Protein AF-A0A0M9YM60-F1 (afdb_monomer_lite)

Secondary structure (DSSP, 8-state):
---------PPPPPP----------PPPP--PPPPPPPPPPPP-----------------TT-------S---TTSPPPPPEEEPPHHHHHHHHHS---B-TTS-B--HHHHHHHHHHTSS-SEEEEEE-TTS-HHHHHHHHHHHHHHHS-BTTBPPEEEEEP---SSTTS--GGGS---TTEEEEEE-TTTGGG-SSHHHHHHHHHHHHHHHHHTT-EEEEEEETTTS-GGG-HHHHHTEEE--SPPPHHHHHHHIIIIIS--GGGGGGGPPPBTTBPPPTTTTSS-SS--HHHHHHHHHHHHHS-SSHHHHHHHHHHHHHHHHHHHHHHHHTTT-HHHHHHHHHHHHTTTSBHHHHHHHHHHHTT--S-S-HHHHHSS--HHHHHHHTT-EEETTEEE-TTSTTHHHHHHHHHHHH-TTHHHHHHHHHHHHHT-GGGGGGHHHHHHHHHHHHHHHT-HHHHHHHHHT--TT--HHHHHHHHHHHHHHHT-TTTHHHHHHHHHHHHHHHHT--SS---TTSHHHHHHHHH---

Sequence (534 aa):
MTDGFGAGADWPEPPVEVKNDLDCMPALPDKPLEPPTQAGPPLVEPAGREGGLRQTVTGAVNSRIIVAAGPVTLHEKQPLTVLAISEAELKVVREAWVSQSSDGAQITVARDAADLVLSGDSALAVIAGAPGTGKRTAAIRALRQISLTRPHGGQPLALKEIRPDWEDVATPDIALLPKDPGTAYLLDVASEMSRWTAPGKAAEALLQHAGTLQSLGSCLVVVADEGSWPENASGALNAVVQRVKFRPYAELVACAHLEYVYRKPSLKALFSKARDGEEAGSASHLLTEDTSPADAARLAAGLASSDGTTGGIEDAIAAFQQWSTDVIGVFKNTEQNPEDRALLIAGLFLSGSDALTIQAAARKLLADKAAKSVRDVLTGPDLTTRLEGVHARVTDRTVDFGHKPGYAKAVLLHLWHQRADIHGYLLAWLDLIVADEAHSAQLAGISDLLVELAIAESDFRVVEKIKKWIDDSSDEGHLQLIARVLGRAAVSGSLGPELRSKLLTWALSLFRFDGHLWCGGQAARAVSYSAGLR

Radius of gyration: 29.89 Å; chains: 1; bounding box: 71×107×91 Å

Structure (mmCIF, N/CA/C/O backbone):
data_AF-A0A0M9YM60-F1
#
_entry.id   AF-A0A0M9YM60-F1
#
loop_
_atom_site.group_PDB
_atom_site.id
_atom_site.type_symbol
_atom_site.label_atom_id
_atom_site.label_alt_id
_atom_site.label_comp_id
_atom_site.label_asym_id
_atom_site.label_entity_id
_atom_site.label_seq_id
_atom_site.pdbx_PDB_ins_code
_atom_site.Cartn_x
_atom_site.Cartn_y
_atom_site.Cartn_z
_atom_site.occupancy
_atom_site.B_iso_or_equiv
_atom_site.auth_seq_id
_atom_site.auth_comp_id
_atom_site.auth_asym_id
_atom_site.auth_atom_id
_atom_site.pdbx_PDB_model_num
ATOM 1 N N . MET A 1 1 ? -13.669 66.812 1.332 1.00 39.84 1 MET A N 1
ATOM 2 C CA . MET A 1 1 ? -14.286 66.192 2.520 1.00 39.84 1 MET A CA 1
ATOM 3 C C . MET A 1 1 ? -13.335 65.109 2.968 1.00 39.84 1 MET A C 1
ATOM 5 O O . MET A 1 1 ? -13.236 64.077 2.324 1.00 39.84 1 MET A O 1
ATOM 9 N N . THR A 1 2 ? -12.528 65.460 3.954 1.00 35.12 2 THR A N 1
ATOM 10 C CA . THR A 1 2 ? -11.372 64.733 4.477 1.00 35.12 2 THR A CA 1
ATOM 11 C C . THR A 1 2 ? -11.536 64.776 5.983 1.00 35.12 2 THR A C 1
ATOM 13 O O . THR A 1 2 ? -11.468 65.870 6.522 1.00 35.12 2 THR A O 1
ATOM 16 N N . ASP A 1 3 ? -11.815 63.628 6.590 1.00 35.22 3 ASP A N 1
ATOM 17 C CA . ASP A 1 3 ? -11.831 63.309 8.027 1.00 35.22 3 ASP A CA 1
ATOM 18 C C . ASP A 1 3 ? -12.007 61.777 8.065 1.00 35.22 3 ASP A C 1
ATOM 20 O O . ASP A 1 3 ? -12.771 61.248 7.262 1.00 35.22 3 ASP A O 1
ATOM 24 N N . GLY A 1 4 ? -11.359 60.942 8.869 1.00 32.25 4 GLY A N 1
ATOM 25 C CA . GLY A 1 4 ? -10.480 61.062 10.025 1.00 32.25 4 GLY A CA 1
ATOM 26 C C . GLY A 1 4 ? -10.271 59.631 10.574 1.00 32.25 4 GLY A C 1
ATOM 27 O O . GLY A 1 4 ? -10.752 58.675 9.968 1.00 32.25 4 GLY A O 1
ATOM 28 N N . PHE A 1 5 ? -9.629 59.512 11.742 1.00 36.47 5 PHE A N 1
ATOM 29 C CA . PHE A 1 5 ? -9.268 58.287 12.493 1.00 36.47 5 PHE A CA 1
ATOM 30 C C . PHE A 1 5 ? -8.007 57.560 11.994 1.00 36.47 5 PHE A C 1
ATOM 32 O O . PHE A 1 5 ? -7.916 57.156 10.847 1.00 36.47 5 PHE A O 1
ATOM 39 N N . GLY A 1 6 ? -6.977 57.316 12.801 1.00 31.00 6 GLY A N 1
ATOM 40 C CA . GLY A 1 6 ? -6.793 57.499 14.239 1.00 31.00 6 GLY A CA 1
ATOM 41 C C . GLY A 1 6 ? -5.669 56.555 14.664 1.00 31.00 6 GLY A C 1
ATOM 42 O O . GLY A 1 6 ? -5.855 55.343 14.663 1.00 31.00 6 GLY A O 1
ATOM 43 N N . ALA A 1 7 ? -4.490 57.108 14.942 1.00 36.12 7 ALA A N 1
ATOM 44 C CA . ALA A 1 7 ? -3.324 56.372 15.412 1.00 36.12 7 ALA A CA 1
ATOM 45 C C . ALA A 1 7 ? -3.446 56.111 16.920 1.00 36.12 7 ALA A C 1
ATOM 47 O O . ALA A 1 7 ? -3.675 57.044 17.688 1.00 36.12 7 ALA A O 1
ATOM 48 N N . GLY A 1 8 ? -3.277 54.856 17.333 1.00 33.31 8 GLY A N 1
ATOM 49 C CA . GLY A 1 8 ? -3.216 54.477 18.742 1.00 33.31 8 GLY A CA 1
ATOM 50 C C . GLY A 1 8 ? -3.366 52.974 18.946 1.00 33.31 8 GLY A C 1
ATOM 51 O O . GLY A 1 8 ? -4.482 52.489 19.098 1.00 33.31 8 GLY A O 1
ATOM 52 N N . ALA A 1 9 ? -2.248 52.250 18.963 1.00 34.84 9 ALA A N 1
ATOM 53 C CA . ALA A 1 9 ? -2.134 50.980 19.672 1.00 34.84 9 ALA A CA 1
ATOM 54 C C . ALA A 1 9 ? -0.654 50.709 19.976 1.00 34.84 9 ALA A C 1
ATOM 56 O O . ALA A 1 9 ? 0.157 50.520 19.068 1.00 34.84 9 ALA A O 1
ATOM 57 N N . ASP A 1 10 ? -0.348 50.754 21.271 1.00 32.84 10 ASP A N 1
ATOM 58 C CA . ASP A 1 10 ? 0.902 50.363 21.912 1.00 32.84 10 ASP A CA 1
ATOM 59 C C . ASP A 1 10 ? 1.354 48.964 21.480 1.00 32.84 10 ASP A C 1
ATOM 61 O O . ASP A 1 10 ? 0.608 47.988 21.593 1.00 32.84 10 ASP A O 1
ATOM 65 N N . TRP A 1 11 ? 2.609 48.861 21.051 1.00 36.22 11 TRP A N 1
ATOM 66 C CA . TRP A 1 11 ? 3.320 47.591 20.949 1.00 36.22 11 TRP A CA 1
ATOM 67 C C . TRP A 1 11 ? 4.071 47.350 22.264 1.00 36.22 11 TRP A C 1
ATOM 69 O O . TRP A 1 11 ? 4.866 48.208 22.650 1.00 36.22 11 TRP A O 1
ATOM 79 N N . PRO A 1 12 ? 3.861 46.222 22.966 1.00 39.78 12 PRO A N 1
ATOM 80 C CA . PRO A 1 12 ? 4.655 45.907 24.145 1.00 39.78 12 PRO A CA 1
ATOM 81 C C . PRO A 1 12 ? 6.100 45.575 23.747 1.00 39.78 12 PRO A C 1
ATOM 83 O O . PRO A 1 12 ? 6.347 44.751 22.863 1.00 39.78 12 PRO A O 1
ATOM 86 N N . GLU A 1 13 ? 7.042 46.238 24.419 1.00 38.56 13 GLU A N 1
ATOM 87 C CA . GLU A 1 13 ? 8.482 46.003 24.324 1.00 38.56 13 GLU A CA 1
ATOM 88 C C . GLU A 1 13 ? 8.850 44.537 24.639 1.00 38.56 13 GLU A C 1
ATOM 90 O O . GLU A 1 13 ? 8.218 43.900 25.491 1.00 38.56 13 GLU A O 1
ATOM 95 N N . PRO A 1 14 ? 9.882 43.983 23.979 1.00 39.59 14 PRO A N 1
ATOM 96 C CA . PRO A 1 14 ? 10.348 42.626 24.236 1.00 39.59 14 PRO A CA 1
ATOM 97 C C . PRO A 1 14 ? 11.030 42.522 25.614 1.00 39.59 14 PRO A C 1
ATOM 99 O O . PRO A 1 14 ? 11.796 43.412 25.991 1.00 39.59 14 PRO A O 1
ATOM 102 N N . PRO A 1 15 ? 10.822 41.429 26.371 1.00 40.97 15 PRO A N 1
ATOM 103 C CA . PRO A 1 15 ? 11.501 41.245 27.643 1.00 40.97 15 PRO A CA 1
ATOM 104 C C . PRO A 1 15 ? 12.996 40.954 27.445 1.00 40.97 15 PRO A C 1
ATOM 106 O O . PRO A 1 15 ? 13.387 39.969 26.825 1.00 40.97 15 PRO A O 1
ATOM 109 N N . VAL A 1 16 ? 13.787 41.876 27.995 1.00 38.31 16 VAL A N 1
ATOM 110 C CA . VAL A 1 16 ? 15.103 41.771 28.647 1.00 38.31 16 VAL A CA 1
ATOM 111 C C . VAL A 1 16 ? 15.850 40.433 28.515 1.00 38.31 16 VAL A C 1
ATOM 113 O O . VAL A 1 16 ? 15.398 39.381 28.962 1.00 38.31 16 VAL A O 1
ATOM 116 N N . GLU A 1 17 ? 17.073 40.557 27.994 1.00 32.81 17 GLU A N 1
ATOM 117 C CA . GLU A 1 17 ? 18.170 39.587 27.973 1.00 32.81 17 GLU A CA 1
ATOM 118 C C . GLU A 1 17 ? 18.289 38.756 29.263 1.00 32.81 17 GLU A C 1
ATOM 120 O O . GLU A 1 17 ? 18.600 39.266 30.342 1.00 32.81 17 GLU A O 1
ATOM 125 N N . VAL A 1 18 ? 18.138 37.438 29.129 1.00 35.03 18 VAL A N 1
ATOM 126 C CA . VAL A 1 18 ? 18.575 36.482 30.149 1.00 35.03 18 VAL A CA 1
ATOM 127 C C . VAL A 1 18 ? 20.080 36.284 29.986 1.00 35.03 18 VAL A C 1
ATOM 129 O O . VAL A 1 18 ? 20.548 35.685 29.018 1.00 35.03 18 VAL A O 1
ATOM 132 N N . LYS A 1 19 ? 20.841 36.819 30.944 1.00 32.97 19 LYS A N 1
ATOM 133 C CA . LYS A 1 19 ? 22.261 36.520 31.149 1.00 32.97 19 LYS A CA 1
ATOM 134 C C . LYS A 1 19 ? 22.460 35.011 31.326 1.00 32.97 19 LYS A C 1
ATOM 136 O O . LYS A 1 19 ? 21.786 34.380 32.133 1.00 32.97 19 LYS A O 1
ATOM 141 N N . ASN A 1 20 ? 23.420 34.469 30.583 1.00 33.94 20 ASN A N 1
ATOM 142 C CA . ASN A 1 20 ? 23.951 33.122 30.760 1.00 33.94 20 ASN A CA 1
ATOM 143 C C . ASN A 1 20 ? 24.647 33.001 32.126 1.00 33.94 20 ASN A C 1
ATOM 145 O O . ASN A 1 20 ? 25.788 33.441 32.268 1.00 33.94 20 ASN A O 1
ATOM 149 N N . ASP A 1 21 ? 23.994 32.359 33.093 1.00 29.27 21 ASP A N 1
ATOM 150 C CA . ASP A 1 21 ? 24.639 31.823 34.295 1.00 29.27 21 ASP A CA 1
ATOM 151 C C . ASP A 1 21 ? 25.305 30.482 33.947 1.00 29.27 21 ASP A C 1
ATOM 153 O O . ASP A 1 21 ? 24.774 29.392 34.162 1.00 29.27 21 ASP A O 1
ATOM 157 N N . LEU A 1 22 ? 26.485 30.585 33.339 1.00 35.50 22 LEU A N 1
ATOM 158 C CA . LEU A 1 22 ? 27.435 29.497 33.115 1.00 35.50 22 LEU A CA 1
ATOM 159 C C . LEU A 1 22 ? 28.471 29.531 34.248 1.00 35.50 22 LEU A C 1
ATOM 161 O O . LEU A 1 22 ? 29.623 29.864 34.024 1.00 35.50 22 LEU A O 1
ATOM 165 N N . ASP A 1 23 ? 28.050 29.234 35.478 1.00 33.91 23 ASP A N 1
ATOM 166 C CA . ASP A 1 23 ? 28.966 29.048 36.611 1.00 33.91 23 ASP A CA 1
ATOM 167 C C . ASP A 1 23 ? 28.305 28.179 37.687 1.00 33.91 23 ASP A C 1
ATOM 169 O O . ASP A 1 23 ? 27.706 28.676 38.634 1.00 33.91 23 ASP A O 1
ATOM 173 N N . CYS A 1 24 ? 28.373 26.858 37.502 1.00 30.98 24 CYS A N 1
ATOM 174 C CA . CYS A 1 24 ? 28.282 25.834 38.554 1.00 30.98 24 CYS A CA 1
ATOM 175 C C . CYS A 1 24 ? 28.613 24.458 37.946 1.00 30.98 24 CYS A C 1
ATOM 177 O O . CYS A 1 24 ? 27.758 23.581 37.831 1.00 30.98 24 CYS A O 1
ATOM 179 N N . MET A 1 25 ? 29.869 24.254 37.537 1.00 31.86 25 MET A N 1
ATOM 180 C CA . MET A 1 25 ? 30.410 22.907 37.328 1.00 31.86 25 MET A CA 1
ATOM 181 C C . MET A 1 25 ? 31.375 22.573 38.472 1.00 31.86 25 MET A C 1
ATOM 183 O O . MET A 1 25 ? 32.358 23.293 38.653 1.00 31.86 25 MET A O 1
ATOM 187 N N . PRO A 1 26 ? 31.142 21.507 39.257 1.00 35.91 26 PRO A N 1
ATOM 188 C CA . PRO A 1 26 ? 32.151 21.010 40.179 1.00 35.91 26 PRO A CA 1
ATOM 189 C C . PRO A 1 26 ? 33.282 20.328 39.393 1.00 35.91 26 PRO A C 1
ATOM 191 O O . PRO A 1 26 ? 33.046 19.611 38.421 1.00 35.91 26 PRO A O 1
ATOM 194 N N . ALA A 1 27 ? 34.515 20.588 39.823 1.00 33.56 27 ALA A N 1
ATOM 195 C CA . ALA A 1 27 ? 35.748 20.114 39.209 1.00 33.56 27 ALA A CA 1
ATOM 196 C C . ALA A 1 27 ? 35.800 18.581 39.036 1.00 33.56 27 ALA A C 1
ATOM 198 O O . ALA A 1 27 ? 35.486 17.821 39.955 1.00 33.56 27 ALA A O 1
ATOM 199 N N . LEU A 1 28 ? 36.256 18.149 37.856 1.00 34.09 28 LEU A N 1
ATOM 200 C CA . LEU A 1 28 ? 36.624 16.768 37.536 1.00 34.09 28 LEU A CA 1
ATOM 201 C C . LEU A 1 28 ? 37.811 16.312 38.407 1.00 34.09 28 LEU A C 1
ATOM 203 O O . LEU A 1 28 ? 38.822 17.015 38.450 1.00 34.09 28 LEU A O 1
ATOM 207 N N . PRO A 1 29 ? 37.748 15.142 39.066 1.00 37.41 29 PRO A N 1
ATOM 208 C CA . PRO A 1 29 ? 38.927 14.536 39.666 1.00 37.41 29 PRO A CA 1
ATOM 209 C C . PRO A 1 29 ? 39.762 13.800 38.606 1.00 37.41 29 PRO A C 1
ATOM 211 O O . PRO A 1 29 ? 39.286 12.871 37.954 1.00 37.41 29 PRO A O 1
ATOM 214 N N . ASP A 1 30 ? 41.033 14.186 38.490 1.00 38.38 30 ASP A N 1
ATOM 215 C CA . ASP A 1 30 ? 42.080 13.442 37.786 1.00 38.38 30 ASP A CA 1
ATOM 216 C C . ASP A 1 30 ? 42.277 12.063 38.433 1.00 38.38 30 ASP A C 1
ATOM 218 O O . ASP A 1 30 ? 42.904 11.951 39.490 1.00 38.38 30 ASP A O 1
ATOM 222 N N . LYS A 1 31 ? 41.744 11.001 37.812 1.00 38.78 31 LYS A N 1
ATOM 223 C CA . LYS A 1 31 ? 42.212 9.611 37.974 1.00 38.78 31 LYS A CA 1
ATOM 224 C C . LYS A 1 31 ? 41.636 8.698 36.876 1.00 38.78 31 LYS A C 1
ATOM 226 O O . LYS A 1 31 ? 40.435 8.768 36.618 1.00 38.78 31 LYS A O 1
ATOM 231 N N . PRO A 1 32 ? 42.437 7.814 36.250 1.00 33.53 32 PRO A N 1
ATOM 232 C CA . PRO A 1 32 ? 41.933 6.852 35.270 1.00 33.53 32 PRO A CA 1
ATOM 233 C C . PRO A 1 32 ? 41.065 5.792 35.963 1.00 33.53 32 PRO A C 1
ATOM 235 O O . PRO A 1 32 ? 41.518 5.151 36.911 1.00 33.53 32 PRO A O 1
ATOM 238 N N . LEU A 1 33 ? 39.827 5.607 35.498 1.00 35.41 33 LEU A N 1
ATOM 239 C CA . LEU A 1 33 ? 38.943 4.526 35.936 1.00 35.41 33 LEU A CA 1
ATOM 240 C C . LEU A 1 33 ? 39.239 3.256 35.125 1.00 35.41 33 LEU A C 1
ATOM 242 O O . LEU A 1 33 ? 39.072 3.230 33.906 1.00 35.41 33 LEU A O 1
ATOM 246 N N . GLU A 1 34 ? 39.684 2.214 35.823 1.00 36.06 34 GLU A N 1
ATOM 247 C CA . GLU A 1 34 ? 39.787 0.839 35.327 1.00 36.06 34 GLU A CA 1
ATOM 248 C C . GLU A 1 34 ? 38.394 0.265 34.982 1.00 36.06 34 GLU A C 1
ATOM 250 O O . GLU A 1 34 ? 37.402 0.623 35.626 1.00 36.06 34 GLU A O 1
ATOM 255 N N . PRO A 1 35 ? 38.279 -0.631 33.982 1.00 39.78 35 PRO A N 1
ATOM 256 C CA . PRO A 1 35 ? 37.000 -1.222 33.596 1.00 39.78 35 PRO A CA 1
ATOM 257 C C . PRO A 1 35 ? 36.499 -2.230 34.652 1.00 39.78 35 PRO A C 1
ATOM 259 O O . PRO A 1 35 ? 37.282 -3.061 35.116 1.00 39.78 35 PRO A O 1
ATOM 262 N N . PRO A 1 36 ? 35.201 -2.226 35.018 1.00 34.84 36 PRO A N 1
ATOM 263 C CA . PRO A 1 36 ? 34.675 -3.162 36.001 1.00 34.84 36 PRO A CA 1
ATOM 264 C C . PRO A 1 36 ? 34.516 -4.577 35.428 1.00 34.84 36 PRO A C 1
ATOM 266 O O . PRO A 1 36 ? 33.868 -4.813 34.407 1.00 34.84 36 PRO A O 1
ATOM 269 N N . THR A 1 37 ? 35.099 -5.520 36.161 1.00 32.75 37 THR A N 1
ATOM 270 C CA . THR A 1 37 ? 34.988 -6.975 36.053 1.00 32.75 37 THR A CA 1
ATOM 271 C C . THR A 1 37 ? 33.526 -7.438 36.101 1.00 32.75 37 THR A C 1
ATOM 273 O O . THR A 1 37 ? 32.786 -7.085 37.019 1.00 32.75 37 THR A O 1
ATOM 276 N N . GLN A 1 38 ? 33.107 -8.262 35.135 1.00 34.72 38 GLN A N 1
ATOM 277 C CA . GLN A 1 38 ? 31.788 -8.902 35.128 1.00 34.72 38 GLN A CA 1
ATOM 278 C C . GLN A 1 38 ? 31.633 -9.842 36.335 1.00 34.72 38 GLN A C 1
ATOM 280 O O . GLN A 1 38 ? 32.368 -10.819 36.473 1.00 34.72 38 GLN A O 1
ATOM 285 N N . ALA A 1 39 ? 30.650 -9.563 37.191 1.00 32.59 39 ALA A N 1
ATOM 286 C CA . ALA A 1 39 ? 30.196 -10.485 38.223 1.00 32.59 39 ALA A CA 1
ATOM 287 C C . ALA A 1 39 ? 29.365 -11.606 37.577 1.00 32.59 39 ALA A C 1
ATOM 289 O O . ALA A 1 39 ? 28.323 -11.350 36.974 1.00 32.59 39 ALA A O 1
ATOM 290 N N . GLY A 1 40 ? 29.837 -12.849 37.688 1.00 33.22 40 GLY A N 1
ATOM 291 C CA . GLY A 1 40 ? 29.058 -14.031 37.320 1.00 33.22 40 GLY A CA 1
ATOM 292 C C . GLY A 1 40 ? 27.891 -14.260 38.295 1.00 33.22 40 GLY A C 1
ATOM 293 O O . GLY A 1 40 ? 28.013 -13.928 39.477 1.00 33.22 40 GLY A O 1
ATOM 294 N N . PRO A 1 41 ? 26.759 -14.821 37.837 1.00 34.72 41 PRO A N 1
ATOM 295 C CA . PRO A 1 41 ? 25.651 -15.165 38.721 1.00 34.72 41 PRO A CA 1
ATOM 296 C C . PRO A 1 41 ? 26.023 -16.336 39.657 1.00 34.72 41 PRO A C 1
ATOM 298 O O . PRO A 1 41 ? 26.803 -17.210 39.268 1.00 34.72 41 PRO A O 1
ATOM 301 N N . PRO A 1 42 ? 25.477 -16.373 40.887 1.00 29.81 42 PRO A N 1
ATOM 302 C CA . PRO A 1 42 ? 25.790 -17.402 41.874 1.00 29.81 42 PRO A CA 1
ATOM 303 C C . PRO A 1 42 ? 25.232 -18.772 41.462 1.00 29.81 42 PRO A C 1
ATOM 305 O O . PRO A 1 42 ? 24.111 -18.876 40.963 1.00 29.81 42 PRO A O 1
ATOM 308 N N . LEU A 1 43 ? 26.011 -19.830 41.718 1.00 28.83 43 LEU A N 1
ATOM 309 C CA . LEU A 1 43 ? 25.549 -21.216 41.646 1.00 28.83 43 LEU A CA 1
ATOM 310 C C . LEU A 1 43 ? 24.402 -21.427 42.646 1.00 28.83 43 LEU A C 1
ATOM 312 O O . LEU A 1 43 ? 24.611 -21.360 43.855 1.00 28.83 43 LEU A O 1
ATOM 316 N N . VAL A 1 44 ? 23.215 -21.746 42.134 1.00 31.27 44 VAL A N 1
ATOM 317 C CA . VAL A 1 44 ? 22.152 -22.405 42.898 1.00 31.27 44 VAL A CA 1
ATOM 318 C C . VAL A 1 44 ? 22.107 -23.857 42.427 1.00 31.27 44 VAL A C 1
ATOM 320 O O . VAL A 1 44 ? 21.848 -24.129 41.255 1.00 31.27 44 VAL A O 1
ATOM 323 N N . GLU A 1 45 ? 22.415 -24.789 43.329 1.00 29.73 45 GLU A N 1
ATOM 324 C CA . GLU A 1 45 ? 22.246 -26.226 43.104 1.00 29.73 45 GLU A CA 1
ATOM 325 C C . GLU A 1 45 ? 20.752 -26.574 42.951 1.00 29.73 45 GLU A C 1
ATOM 327 O O . GLU A 1 45 ? 19.945 -26.153 43.785 1.00 29.73 45 GLU A O 1
ATOM 332 N N . PRO A 1 46 ? 20.344 -27.371 41.945 1.00 33.28 46 PRO A N 1
ATOM 333 C CA . PRO A 1 46 ? 18.977 -27.854 41.858 1.00 33.28 46 PRO A CA 1
ATOM 334 C C . PRO A 1 46 ? 18.818 -29.121 42.708 1.00 33.28 46 PRO A C 1
ATOM 336 O O . PRO A 1 46 ? 19.291 -30.204 42.355 1.00 33.28 46 PRO A O 1
ATOM 339 N N . ALA A 1 47 ? 18.101 -28.998 43.822 1.00 29.98 47 ALA A N 1
ATOM 340 C CA . ALA A 1 47 ? 17.488 -30.135 44.491 1.00 29.98 47 ALA A CA 1
ATOM 341 C C . ALA A 1 47 ? 16.168 -30.477 43.781 1.00 29.98 47 ALA A C 1
ATOM 343 O O . ALA A 1 47 ? 15.239 -29.675 43.784 1.00 29.98 47 ALA A O 1
ATOM 344 N N . GLY A 1 48 ? 16.078 -31.670 43.188 1.00 30.94 48 GLY A N 1
ATOM 345 C CA . GLY A 1 48 ? 14.816 -32.211 42.673 1.00 30.94 48 GLY A CA 1
ATOM 346 C C . GLY A 1 48 ? 14.977 -32.991 41.374 1.00 30.94 48 GLY A C 1
ATOM 347 O O . GLY A 1 48 ? 15.094 -32.420 40.298 1.00 30.94 48 GLY A O 1
ATOM 348 N N . ARG A 1 49 ? 14.986 -34.322 41.481 1.00 33.56 49 ARG A N 1
ATOM 349 C CA . ARG A 1 49 ? 14.915 -35.247 40.345 1.00 33.56 49 ARG A CA 1
ATOM 350 C C . ARG A 1 49 ? 13.507 -35.211 39.740 1.00 33.56 49 ARG A C 1
ATOM 352 O O . ARG A 1 49 ? 12.591 -35.731 40.364 1.00 33.56 49 ARG A O 1
ATOM 359 N N . GLU A 1 50 ? 13.373 -34.747 38.503 1.00 35.28 50 GLU A N 1
ATOM 360 C CA . GLU A 1 50 ? 12.326 -35.215 37.588 1.00 35.28 50 GLU A CA 1
ATOM 361 C C . GLU A 1 50 ? 12.983 -35.709 36.295 1.00 35.28 50 GLU A C 1
ATOM 363 O O . GLU A 1 50 ? 13.899 -35.091 35.748 1.00 35.28 50 GLU A O 1
ATOM 368 N N . GLY A 1 51 ? 12.596 -36.914 35.876 1.00 35.97 51 GLY A N 1
ATOM 369 C CA . GLY A 1 51 ? 13.236 -37.665 34.803 1.00 35.97 51 GLY A CA 1
ATOM 370 C C . GLY A 1 51 ? 12.948 -37.080 33.425 1.00 35.97 51 GLY A C 1
ATOM 371 O O . GLY A 1 51 ? 11.979 -37.463 32.782 1.00 35.97 51 GLY A O 1
ATOM 372 N N . GLY A 1 52 ? 13.822 -36.198 32.945 1.00 29.91 52 GLY A N 1
ATOM 373 C CA . GLY A 1 52 ? 13.882 -35.811 31.537 1.00 29.91 52 GLY A CA 1
ATOM 374 C C . GLY A 1 52 ? 14.771 -36.769 30.740 1.00 29.91 52 GLY A C 1
ATOM 375 O O . GLY A 1 52 ? 15.925 -37.002 31.105 1.00 29.91 52 GLY A O 1
ATOM 376 N N . LEU A 1 53 ? 14.246 -37.316 29.640 1.00 33.56 53 LEU A N 1
ATOM 377 C CA . LEU A 1 53 ? 15.006 -38.053 28.626 1.00 33.56 53 LEU A CA 1
ATOM 378 C C . LEU A 1 53 ? 16.226 -37.232 28.169 1.00 33.56 53 LEU A C 1
ATOM 380 O O . LEU A 1 53 ? 16.095 -36.261 27.427 1.00 33.56 53 LEU A O 1
ATOM 384 N N . ARG A 1 54 ? 17.434 -37.637 28.578 1.00 26.55 54 ARG A N 1
ATOM 385 C CA . ARG A 1 54 ? 18.685 -37.131 27.997 1.00 26.55 54 ARG A CA 1
ATOM 386 C C . ARG A 1 54 ? 18.903 -37.797 26.640 1.00 26.55 54 ARG A C 1
ATOM 388 O O . ARG A 1 54 ? 19.485 -38.876 26.571 1.00 26.55 54 ARG A O 1
ATOM 395 N N . GLN A 1 55 ? 18.473 -37.153 25.560 1.00 36.19 55 GLN A N 1
ATOM 396 C CA . GLN A 1 55 ? 19.001 -37.467 24.233 1.00 36.19 55 GLN A CA 1
ATOM 397 C C . GLN A 1 55 ? 20.313 -36.709 24.025 1.00 36.19 55 GLN A C 1
ATOM 399 O O . GLN A 1 55 ? 20.379 -35.493 24.187 1.00 36.19 55 GLN A O 1
ATOM 404 N N . THR A 1 56 ? 21.379 -37.441 23.707 1.00 28.39 56 THR A N 1
ATOM 405 C CA . THR A 1 56 ? 22.673 -36.858 23.336 1.00 28.39 56 THR A CA 1
ATOM 406 C C . THR A 1 56 ? 22.724 -36.794 21.814 1.00 28.39 56 THR A C 1
ATOM 408 O O . THR A 1 56 ? 22.764 -37.833 21.164 1.00 28.39 56 THR A O 1
ATOM 411 N N . VAL A 1 57 ? 22.678 -35.590 21.243 1.00 37.16 57 VAL A N 1
ATOM 412 C CA . VAL A 1 57 ? 22.841 -35.372 19.798 1.00 37.16 57 VAL A CA 1
ATOM 413 C C . VAL A 1 57 ? 24.307 -35.038 19.543 1.00 37.16 57 VAL A C 1
ATOM 415 O O . VAL A 1 57 ? 24.804 -34.020 20.022 1.00 37.16 57 VAL A O 1
ATOM 418 N N . THR A 1 58 ? 25.016 -35.891 18.809 1.00 30.38 58 THR A N 1
ATOM 419 C CA . THR A 1 58 ? 26.386 -35.633 18.350 1.00 30.38 58 THR A CA 1
ATOM 420 C C . THR A 1 58 ? 26.391 -35.388 16.841 1.00 30.38 58 THR A C 1
ATOM 422 O O . THR A 1 58 ? 25.686 -36.062 16.096 1.00 30.38 58 THR A O 1
ATOM 425 N N . GLY A 1 59 ? 27.178 -34.401 16.391 1.00 34.59 59 GLY A N 1
ATOM 426 C CA . GLY A 1 59 ? 27.383 -34.088 14.966 1.00 34.59 59 GLY A CA 1
ATOM 427 C C . GLY A 1 59 ? 26.921 -32.704 14.491 1.00 34.59 59 GLY A C 1
ATOM 428 O O . GLY A 1 59 ? 27.079 -32.390 13.317 1.00 34.59 59 GLY A O 1
ATOM 429 N N . ALA A 1 60 ? 26.388 -31.849 15.365 1.00 36.72 60 ALA A N 1
ATOM 430 C CA . ALA A 1 60 ? 25.850 -30.557 14.951 1.00 36.72 60 ALA A CA 1
ATOM 431 C C . ALA A 1 60 ? 26.868 -29.414 15.120 1.00 36.72 60 ALA A C 1
ATOM 433 O O . ALA A 1 60 ? 26.935 -28.745 16.150 1.00 36.72 60 ALA A O 1
ATOM 434 N N . VAL A 1 61 ? 27.675 -29.179 14.086 1.00 34.06 61 VAL A N 1
ATOM 435 C CA . VAL A 1 61 ? 28.482 -27.957 13.977 1.00 34.06 61 VAL A CA 1
ATOM 436 C C . VAL A 1 61 ? 27.566 -26.879 13.383 1.00 34.06 61 VAL A C 1
ATOM 438 O O . VAL A 1 61 ? 27.188 -26.976 12.221 1.00 34.06 61 VAL A O 1
ATOM 441 N N . ASN A 1 62 ? 27.179 -25.887 14.199 1.00 33.03 62 ASN A N 1
ATOM 442 C CA . ASN A 1 62 ? 26.263 -24.756 13.910 1.00 33.03 62 ASN A CA 1
ATOM 443 C C . ASN A 1 62 ? 24.755 -24.921 14.208 1.00 33.03 62 ASN A C 1
ATOM 445 O O . ASN A 1 62 ? 23.940 -24.191 13.641 1.00 33.03 62 ASN A O 1
ATOM 449 N N . SER A 1 63 ? 24.345 -25.789 15.136 1.00 31.77 63 SER A N 1
ATOM 450 C CA . SER A 1 63 ? 22.959 -25.785 15.643 1.00 31.77 63 SER A CA 1
ATOM 451 C C . SER A 1 63 ? 22.811 -24.946 16.919 1.00 31.77 63 SER A C 1
ATOM 453 O O . SER A 1 63 ? 23.518 -25.177 17.900 1.00 31.77 63 SER A O 1
ATOM 455 N N . ARG A 1 64 ? 21.840 -24.023 16.947 1.00 28.47 64 ARG A N 1
ATOM 456 C CA . ARG A 1 64 ? 21.319 -23.434 18.192 1.00 28.47 64 ARG A CA 1
ATOM 457 C C . ARG A 1 64 ? 20.209 -24.336 18.729 1.00 28.47 64 ARG A C 1
ATOM 459 O O . ARG A 1 64 ? 19.197 -24.512 18.063 1.00 28.47 64 ARG A O 1
ATOM 466 N N . ILE A 1 65 ? 20.387 -24.877 19.932 1.00 34.00 65 ILE A N 1
ATOM 467 C CA . ILE A 1 65 ? 19.304 -25.521 20.683 1.00 34.00 65 ILE A CA 1
ATOM 468 C C . ILE A 1 65 ? 18.481 -24.398 21.319 1.00 34.00 65 ILE A C 1
ATOM 470 O O . ILE A 1 65 ? 18.992 -23.667 22.167 1.00 34.00 65 ILE A O 1
ATOM 474 N N . ILE A 1 66 ? 17.227 -24.232 20.896 1.00 35.50 66 ILE A N 1
ATOM 475 C CA . ILE A 1 66 ? 16.278 -23.346 21.574 1.00 35.50 66 ILE A CA 1
ATOM 476 C C . ILE A 1 66 ? 15.642 -24.164 22.695 1.00 35.50 66 ILE A C 1
ATOM 478 O O . ILE A 1 66 ? 14.832 -25.053 22.449 1.00 35.50 66 ILE A O 1
ATOM 482 N N . VAL A 1 67 ? 16.049 -23.893 23.933 1.00 30.80 67 VAL A N 1
ATOM 483 C CA . VAL A 1 67 ? 15.392 -24.453 25.116 1.00 30.80 67 VAL A CA 1
ATOM 484 C C . VAL A 1 67 ? 14.179 -23.577 25.411 1.00 30.80 67 VAL A C 1
ATOM 486 O O . VAL A 1 67 ? 14.327 -22.459 25.905 1.00 30.80 67 VAL A O 1
ATOM 489 N N . ALA A 1 68 ? 12.981 -24.064 25.088 1.00 33.00 68 ALA A N 1
ATOM 490 C CA . ALA A 1 68 ? 11.749 -23.470 25.589 1.00 33.00 68 ALA A CA 1
ATOM 491 C C . ALA A 1 68 ? 11.701 -23.698 27.108 1.00 33.00 68 ALA A C 1
ATOM 493 O O . ALA A 1 68 ? 11.522 -24.821 27.578 1.00 33.00 68 ALA A O 1
ATOM 494 N N . ALA A 1 69 ? 11.932 -22.645 27.889 1.00 28.91 69 ALA A N 1
ATOM 495 C CA . ALA A 1 69 ? 11.778 -22.692 29.336 1.00 28.91 69 ALA A CA 1
ATOM 496 C C . ALA A 1 69 ? 10.280 -22.619 29.680 1.00 28.91 69 ALA A C 1
ATOM 498 O O . ALA A 1 69 ? 9.747 -21.545 29.939 1.00 28.91 69 ALA A O 1
ATOM 499 N N . GLY A 1 70 ? 9.593 -23.760 29.622 1.00 36.22 70 GLY A N 1
ATOM 500 C CA . GLY A 1 70 ? 8.188 -23.899 30.010 1.00 36.22 70 GLY A CA 1
ATOM 501 C C . GLY A 1 70 ? 7.509 -25.099 29.341 1.00 36.22 70 GLY A C 1
ATOM 502 O O . GLY A 1 70 ? 8.009 -25.590 28.327 1.00 36.22 70 GLY A O 1
ATOM 503 N N . PRO A 1 71 ? 6.390 -25.605 29.892 1.00 31.05 71 PRO A N 1
ATOM 504 C CA . PRO A 1 71 ? 5.614 -26.655 29.243 1.00 31.05 71 PRO A CA 1
ATOM 505 C C . PRO A 1 71 ? 5.087 -26.142 27.897 1.00 31.05 71 PRO A C 1
ATOM 507 O O . PRO A 1 71 ? 4.257 -25.241 27.847 1.00 31.05 71 PRO A O 1
ATOM 510 N N . VAL A 1 72 ? 5.586 -26.711 26.798 1.00 36.00 72 VAL A N 1
ATOM 511 C CA . VAL A 1 72 ? 5.058 -26.471 25.451 1.00 36.00 72 VAL A CA 1
ATOM 512 C C . VAL A 1 72 ? 3.799 -27.319 25.299 1.00 36.00 72 VAL A C 1
ATOM 514 O O . VAL A 1 72 ? 3.862 -28.515 25.012 1.00 36.00 72 VAL A O 1
ATOM 517 N N . THR A 1 73 ? 2.639 -26.717 25.533 1.00 34.22 73 THR A N 1
ATOM 518 C CA . THR A 1 73 ? 1.345 -27.314 25.203 1.00 34.22 73 THR A CA 1
ATOM 519 C C . THR A 1 73 ? 1.124 -27.210 23.693 1.00 34.22 73 THR A C 1
ATOM 521 O O . THR A 1 73 ? 0.693 -26.188 23.177 1.00 34.22 73 THR A O 1
ATOM 524 N N . LEU A 1 74 ? 1.379 -28.305 22.970 1.00 42.62 74 LEU A N 1
ATOM 525 C CA . LEU A 1 74 ? 1.144 -28.478 21.521 1.00 42.62 74 LEU A CA 1
ATOM 526 C C . LEU A 1 74 ? -0.342 -28.366 21.084 1.00 42.62 74 LEU A C 1
ATOM 528 O O . LEU A 1 74 ? -0.688 -28.747 19.968 1.00 42.62 74 LEU A O 1
ATOM 532 N N . HIS A 1 75 ? -1.235 -27.898 21.960 1.00 41.69 75 HIS A N 1
ATOM 533 C CA . HIS A 1 75 ? -2.688 -27.890 21.757 1.00 41.69 75 HIS A CA 1
ATOM 534 C C . HIS A 1 75 ? -3.312 -26.489 21.705 1.00 41.69 75 HIS A C 1
ATOM 536 O O . HIS A 1 75 ? -4.498 -26.383 21.399 1.00 41.69 75 HIS A O 1
ATOM 542 N N . GLU A 1 76 ? -2.553 -25.424 21.966 1.00 57.53 76 GLU A N 1
ATOM 543 C CA . GLU A 1 76 ? -3.052 -24.051 21.848 1.00 57.53 76 GLU A CA 1
ATOM 544 C C . GLU A 1 76 ? -2.575 -23.447 20.527 1.00 57.53 76 GLU A C 1
ATOM 546 O O . GLU A 1 76 ? -1.376 -23.320 20.279 1.00 57.53 76 GLU A O 1
ATOM 551 N N . LYS A 1 77 ? -3.526 -23.113 19.647 1.00 68.44 77 LYS A N 1
ATOM 552 C CA . LYS A 1 77 ? -3.232 -22.376 18.416 1.00 68.44 77 LYS A CA 1
ATOM 553 C C . LYS A 1 77 ? -2.582 -21.035 18.769 1.00 68.44 77 LYS A C 1
ATOM 555 O O . LYS A 1 77 ? -3.044 -20.344 19.678 1.00 68.44 77 LYS A O 1
ATOM 560 N N . GLN A 1 78 ? -1.527 -20.669 18.046 1.00 73.75 78 GLN A N 1
ATOM 561 C CA . GLN A 1 78 ? -0.809 -19.418 18.281 1.00 73.75 78 GLN A CA 1
ATOM 562 C C . GLN A 1 78 ? -1.719 -18.208 17.982 1.00 73.75 78 GLN A C 1
ATOM 564 O O . GLN A 1 78 ? -2.399 -18.210 16.952 1.00 73.75 78 GLN A O 1
ATOM 569 N N . PRO A 1 79 ? -1.748 -17.175 18.847 1.00 82.75 79 PRO A N 1
ATOM 570 C CA . PRO A 1 79 ? -2.416 -15.915 18.534 1.00 82.75 79 PRO A CA 1
ATOM 571 C C . PRO A 1 79 ? -1.826 -15.267 17.276 1.00 82.75 79 PRO A C 1
ATOM 573 O O . PRO A 1 79 ? -0.643 -15.452 16.986 1.00 82.75 79 PRO A O 1
ATOM 576 N N . LEU A 1 80 ? -2.630 -14.470 16.568 1.00 87.06 80 LEU A N 1
ATOM 577 C CA . LEU A 1 80 ? -2.169 -13.753 15.374 1.00 87.06 80 LEU A CA 1
ATOM 578 C C . LEU A 1 80 ? -1.019 -12.796 15.693 1.00 87.06 80 LEU A C 1
ATOM 580 O O . LEU A 1 80 ? -0.910 -12.268 16.805 1.00 87.06 80 LEU A O 1
ATOM 584 N N . THR A 1 81 ? -0.190 -12.515 14.687 1.00 86.50 81 THR A N 1
ATOM 585 C CA . THR A 1 81 ? 0.970 -11.639 14.863 1.00 86.50 81 THR A CA 1
ATOM 586 C C . THR A 1 81 ? 0.532 -10.211 15.183 1.00 86.50 81 THR A C 1
ATOM 588 O O . THR A 1 81 ? -0.254 -9.596 14.459 1.00 86.50 81 THR A O 1
ATOM 591 N N . VAL A 1 82 ? 1.106 -9.640 16.244 1.00 89.56 82 VAL A N 1
ATOM 592 C CA . VAL A 1 82 ? 0.828 -8.270 16.683 1.00 89.56 82 VAL A CA 1
ATOM 593 C C . VAL A 1 82 ? 2.098 -7.432 16.619 1.00 89.56 82 VAL A C 1
ATOM 595 O O . VAL A 1 82 ? 3.120 -7.789 17.201 1.00 89.56 82 VAL A O 1
ATOM 598 N N . LEU A 1 83 ? 2.025 -6.287 15.947 1.00 91.50 83 LEU A N 1
ATOM 599 C CA . LEU A 1 83 ? 3.127 -5.342 15.786 1.00 91.50 83 LEU A CA 1
ATOM 600 C C . LEU A 1 83 ? 2.767 -3.996 16.414 1.00 91.50 83 LEU A C 1
ATOM 602 O O . LEU A 1 83 ? 1.604 -3.607 16.447 1.00 91.50 83 LEU A O 1
ATOM 606 N N . ALA A 1 84 ? 3.760 -3.252 16.896 1.00 92.31 84 ALA A N 1
ATOM 607 C CA . ALA A 1 84 ? 3.543 -1.846 17.225 1.00 92.31 84 ALA A CA 1
ATOM 608 C C . ALA A 1 84 ? 3.315 -1.047 15.932 1.00 92.31 84 ALA A C 1
ATOM 610 O O . ALA A 1 84 ? 4.006 -1.275 14.936 1.00 92.31 84 ALA A O 1
ATOM 611 N N . ILE A 1 85 ? 2.371 -0.104 15.951 1.00 92.00 85 ILE A N 1
ATOM 612 C CA . ILE A 1 85 ? 2.209 0.841 14.837 1.00 92.00 85 ILE A CA 1
ATOM 613 C C . ILE A 1 85 ? 3.460 1.719 14.776 1.00 92.00 85 ILE A C 1
ATOM 615 O O . ILE A 1 85 ? 3.934 2.200 15.806 1.00 92.00 85 ILE A O 1
ATOM 619 N N . SER A 1 86 ? 4.016 1.910 13.579 1.00 89.69 86 SER A N 1
ATOM 620 C CA . SER A 1 86 ? 5.299 2.597 13.430 1.00 89.69 86 SER A CA 1
ATOM 621 C C . SER A 1 86 ? 5.226 4.063 13.876 1.00 89.69 86 SER A C 1
ATOM 623 O O . SER A 1 86 ? 4.258 4.773 13.599 1.00 89.69 86 SER A O 1
ATOM 625 N N . GLU A 1 87 ? 6.296 4.560 14.504 1.00 88.00 87 GLU A N 1
ATOM 626 C CA . GLU A 1 87 ? 6.402 5.978 14.887 1.00 88.00 87 GLU A CA 1
ATOM 627 C C . GLU A 1 87 ? 6.275 6.920 13.681 1.00 88.00 87 GLU A C 1
ATOM 629 O O . GLU A 1 87 ? 5.743 8.023 13.799 1.00 88.00 87 GLU A O 1
ATOM 634 N N . ALA A 1 88 ? 6.711 6.478 12.497 1.00 86.31 88 ALA A N 1
ATOM 635 C CA . ALA A 1 88 ? 6.552 7.235 11.261 1.00 86.31 88 ALA A CA 1
ATOM 636 C C . ALA A 1 88 ? 5.068 7.430 10.896 1.00 86.31 88 ALA A C 1
ATOM 638 O O . ALA A 1 88 ? 4.651 8.557 10.625 1.00 86.31 88 ALA A O 1
ATOM 639 N N . GLU A 1 89 ? 4.252 6.371 10.946 1.00 89.44 89 GLU A N 1
ATOM 640 C CA . GLU A 1 89 ? 2.805 6.463 10.703 1.00 89.44 89 GLU A CA 1
ATOM 641 C C . GLU A 1 89 ? 2.104 7.299 11.781 1.00 89.44 89 GLU A C 1
ATOM 643 O O . GLU A 1 89 ? 1.276 8.158 11.463 1.00 89.44 89 GLU A O 1
ATOM 648 N N . LEU A 1 90 ? 2.472 7.112 13.054 1.00 92.25 90 LEU A N 1
ATOM 649 C CA . LEU A 1 90 ? 1.926 7.902 14.160 1.00 92.25 90 LEU A CA 1
ATOM 650 C C . LEU A 1 90 ? 2.260 9.391 14.018 1.00 92.25 90 LEU A C 1
ATOM 652 O O . LEU A 1 90 ? 1.400 10.238 14.277 1.00 92.25 90 LEU A O 1
ATOM 656 N N . LYS A 1 91 ? 3.474 9.726 13.565 1.00 90.31 91 LYS A N 1
ATOM 657 C CA . LYS A 1 91 ? 3.882 11.103 13.266 1.00 90.31 91 LYS A CA 1
ATOM 658 C C . LYS A 1 91 ? 3.035 11.699 12.143 1.00 90.31 91 LYS A C 1
ATOM 660 O O . LYS A 1 91 ? 2.530 12.806 12.311 1.00 90.31 91 LYS A O 1
ATOM 665 N N . VAL A 1 92 ? 2.833 10.977 11.038 1.00 91.19 92 VAL A N 1
ATOM 666 C CA . VAL A 1 92 ? 1.994 11.440 9.914 1.00 91.19 92 VAL A CA 1
ATOM 667 C C . VAL A 1 92 ? 0.568 11.723 10.386 1.00 91.19 92 VAL A C 1
ATOM 669 O O . VAL A 1 92 ? 0.041 12.804 10.149 1.00 91.19 92 VAL A O 1
ATOM 672 N N . VAL A 1 93 ? -0.039 10.798 11.127 1.00 93.12 93 VAL A N 1
ATOM 673 C CA . VAL A 1 93 ? -1.406 10.948 11.651 1.00 93.12 93 VAL A CA 1
ATOM 674 C C . VAL A 1 93 ? -1.536 12.104 12.647 1.00 93.12 93 VAL A C 1
ATOM 676 O O . VAL A 1 93 ? -2.590 12.745 12.726 1.00 93.12 93 VAL A O 1
ATOM 679 N N . ARG A 1 94 ? -0.486 12.361 13.432 1.00 91.19 94 ARG A N 1
ATOM 680 C CA . ARG A 1 94 ? -0.447 13.443 14.419 1.00 91.19 94 ARG A CA 1
ATOM 681 C C . ARG A 1 94 ? -0.271 14.806 13.763 1.00 91.19 94 ARG A C 1
ATOM 683 O O . ARG A 1 94 ? -0.945 15.746 14.170 1.00 91.19 94 ARG A O 1
ATOM 690 N N . GLU A 1 95 ? 0.644 14.909 12.808 1.00 91.06 95 GLU A N 1
ATOM 691 C CA . GLU A 1 95 ? 1.160 16.199 12.351 1.00 91.06 95 GLU A CA 1
ATOM 692 C C . GLU A 1 95 ? 0.692 16.571 10.940 1.00 91.06 95 GLU A C 1
ATOM 694 O O . GLU A 1 95 ? 0.521 17.749 10.666 1.00 91.06 95 GLU A O 1
ATOM 699 N N . ALA A 1 96 ? 0.432 15.600 10.063 1.00 92.56 96 ALA A N 1
ATOM 700 C CA . ALA A 1 96 ? 0.084 15.825 8.657 1.00 92.56 96 ALA A CA 1
ATOM 701 C C . ALA A 1 96 ? -1.296 15.265 8.270 1.00 92.56 96 ALA A C 1
ATOM 703 O O . ALA A 1 96 ? -1.534 14.882 7.125 1.00 92.56 96 ALA A O 1
ATOM 704 N N . TRP A 1 97 ? -2.225 15.209 9.227 1.00 93.94 97 TRP A N 1
ATOM 705 C CA . TRP A 1 97 ? -3.605 14.825 8.945 1.00 93.94 97 TRP A CA 1
ATOM 706 C C . TRP A 1 97 ? -4.350 15.916 8.177 1.00 93.94 97 TRP A C 1
ATOM 708 O O . TRP A 1 97 ? -4.376 17.074 8.593 1.00 93.94 97 TRP A O 1
ATOM 718 N N . VAL A 1 98 ? -5.049 15.511 7.120 1.00 93.69 98 VAL A N 1
ATOM 719 C CA . VAL A 1 98 ? -5.911 16.383 6.320 1.00 93.69 98 VAL A CA 1
ATOM 720 C C . VAL A 1 98 ? -7.364 16.007 6.562 1.00 93.69 98 VAL A C 1
ATOM 722 O O . VAL A 1 98 ? -7.775 14.879 6.301 1.00 93.69 98 VAL A O 1
ATOM 725 N N . SER A 1 99 ? -8.148 16.962 7.061 1.00 92.38 99 SER A N 1
ATOM 726 C CA . SER A 1 99 ? -9.567 16.772 7.383 1.00 92.38 99 SER A CA 1
ATOM 727 C C . SER A 1 99 ? -10.520 17.282 6.303 1.00 92.38 99 SER A C 1
ATOM 729 O O . SER A 1 99 ? -11.710 17.395 6.571 1.00 92.38 99 SER A O 1
ATOM 731 N N . GLN A 1 100 ? -10.026 17.634 5.118 1.00 93.25 100 GLN A N 1
ATOM 732 C CA . GLN A 1 100 ? -10.824 18.246 4.054 1.00 93.25 100 GLN A CA 1
ATOM 733 C C . GLN A 1 100 ? -10.663 17.484 2.741 1.00 93.25 100 GLN A C 1
ATOM 735 O O . GLN A 1 100 ? -9.561 17.034 2.414 1.00 93.25 100 GLN A O 1
ATOM 740 N N . SER A 1 101 ? -11.753 17.359 1.991 1.00 90.12 101 SER A N 1
ATOM 741 C CA . SER A 1 101 ? -11.765 16.896 0.601 1.00 90.12 101 SER A CA 1
ATOM 742 C C . SER A 1 101 ? -11.643 18.049 -0.394 1.00 90.12 101 SER A C 1
ATOM 744 O O . SER A 1 101 ? -11.596 19.217 -0.006 1.00 90.12 101 SER A O 1
ATOM 746 N N . SER A 1 102 ? -11.533 17.722 -1.685 1.00 84.31 102 SER A N 1
ATOM 747 C CA . SER A 1 102 ? -11.333 18.701 -2.766 1.00 84.31 102 SER A CA 1
ATOM 748 C C . SER A 1 102 ? -12.480 19.710 -2.897 1.00 84.31 102 SER A C 1
ATOM 750 O O . SER A 1 102 ? -12.243 20.860 -3.248 1.00 84.31 102 SER A O 1
ATOM 752 N N . ASP A 1 103 ? -13.704 19.307 -2.555 1.00 85.56 103 ASP A N 1
ATOM 753 C CA . ASP A 1 103 ? -14.913 20.141 -2.518 1.00 85.56 103 ASP A CA 1
ATOM 754 C C . ASP A 1 103 ? -15.086 20.922 -1.197 1.00 85.56 103 ASP A C 1
ATOM 756 O O . ASP A 1 103 ? -16.085 21.614 -1.000 1.00 85.56 103 ASP A O 1
ATOM 760 N N . GLY A 1 104 ? -14.123 20.818 -0.274 1.00 86.50 104 GLY A N 1
ATOM 761 C CA . GLY A 1 104 ? -14.169 21.458 1.040 1.00 86.50 104 GLY A CA 1
ATOM 762 C C . GLY A 1 104 ? -15.031 20.729 2.075 1.00 86.50 104 GLY A C 1
ATOM 763 O O . GLY A 1 104 ? -15.157 21.218 3.204 1.00 86.50 104 GLY A O 1
ATOM 764 N N . ALA A 1 105 ? -15.603 19.563 1.744 1.00 90.88 105 ALA A N 1
ATOM 765 C CA . ALA A 1 105 ? -16.320 18.761 2.726 1.00 90.88 105 ALA A CA 1
ATOM 766 C C . ALA A 1 105 ? -15.368 18.259 3.828 1.00 90.88 105 ALA A C 1
ATOM 768 O O . ALA A 1 105 ? -14.183 17.986 3.614 1.00 90.88 105 ALA A O 1
ATOM 769 N N . GLN A 1 106 ? -15.885 18.172 5.054 1.00 93.25 106 GLN A N 1
ATOM 770 C CA . GLN A 1 106 ? -15.104 17.705 6.197 1.00 93.25 106 GLN A CA 1
ATOM 771 C C . GLN A 1 106 ? -15.057 16.177 6.234 1.00 93.25 106 GLN A C 1
ATOM 773 O O . GLN A 1 106 ? -16.076 15.495 6.128 1.00 93.25 106 GLN A O 1
ATOM 778 N N . ILE A 1 107 ? -13.863 15.641 6.463 1.00 92.75 107 ILE A N 1
ATOM 779 C CA . ILE A 1 107 ? -13.598 14.216 6.639 1.00 92.75 107 ILE A CA 1
ATOM 780 C C . ILE A 1 107 ? -13.677 13.900 8.128 1.00 92.75 107 ILE A C 1
ATOM 782 O O . ILE A 1 107 ? -12.735 14.135 8.889 1.00 92.75 107 ILE A O 1
ATOM 786 N N . THR A 1 108 ? -14.816 13.352 8.541 1.00 94.62 108 THR A N 1
ATOM 787 C CA . THR A 1 108 ? -15.121 13.056 9.948 1.00 94.62 108 THR A CA 1
ATOM 788 C C . THR A 1 108 ? -14.901 11.595 10.326 1.00 94.62 108 THR A C 1
ATOM 790 O O . THR A 1 108 ? -14.819 11.295 11.509 1.00 94.62 108 THR A O 1
ATOM 793 N N . VAL A 1 109 ? -14.693 10.697 9.357 1.00 95.50 109 VAL A N 1
ATOM 794 C CA . VAL A 1 109 ? -14.714 9.235 9.563 1.00 95.50 109 VAL A CA 1
ATOM 795 C C . VAL A 1 109 ? -13.817 8.726 10.702 1.00 95.50 109 VAL A C 1
ATOM 797 O O . VAL A 1 109 ? -14.216 7.838 11.445 1.00 95.50 109 VAL A O 1
ATOM 800 N N . ALA A 1 110 ? -12.624 9.303 10.885 1.00 95.75 110 ALA A N 1
ATOM 801 C CA . ALA A 1 110 ? -11.730 8.930 11.984 1.00 95.75 110 ALA A CA 1
ATOM 802 C C . ALA A 1 110 ? -12.299 9.322 13.357 1.00 95.75 110 ALA A C 1
ATOM 804 O O . ALA A 1 110 ? -12.190 8.563 14.317 1.00 95.75 110 ALA A O 1
ATOM 805 N N . ARG A 1 111 ? -12.904 10.512 13.440 1.00 95.69 111 ARG A N 1
ATOM 806 C CA . ARG A 1 111 ? -13.568 10.995 14.649 1.00 95.69 111 ARG A CA 1
ATOM 807 C C . ARG A 1 111 ? -14.829 10.183 14.911 1.00 95.69 111 ARG A C 1
ATOM 809 O O . ARG A 1 111 ? -14.994 9.712 16.023 1.00 95.69 111 ARG A O 1
ATOM 816 N N . ASP A 1 112 ? -15.664 9.977 13.898 1.00 96.06 112 ASP A N 1
ATOM 817 C CA . ASP A 1 112 ? -16.925 9.245 14.036 1.00 96.06 112 ASP A CA 1
ATOM 818 C C . ASP A 1 112 ? -16.667 7.800 14.497 1.00 96.06 112 ASP A C 1
ATOM 820 O O . ASP A 1 112 ? -17.343 7.297 15.391 1.00 96.06 112 ASP A O 1
ATOM 824 N N . ALA A 1 113 ? -15.624 7.150 13.966 1.00 96.62 113 ALA A N 1
ATOM 825 C CA . ALA A 1 113 ? -15.191 5.828 14.418 1.00 96.62 113 ALA A CA 1
ATOM 826 C C . ALA A 1 113 ? -14.671 5.831 15.870 1.00 96.62 113 ALA A C 1
ATOM 828 O O . ALA A 1 113 ? -14.935 4.892 16.619 1.00 96.62 113 ALA A O 1
ATOM 829 N N . ALA A 1 114 ? -13.948 6.874 16.290 1.00 96.81 114 ALA A N 1
ATOM 830 C CA . ALA A 1 114 ? -13.519 7.016 17.680 1.00 96.81 114 ALA A CA 1
ATOM 831 C C . ALA A 1 114 ? -14.706 7.262 18.622 1.00 96.81 114 ALA A C 1
ATOM 833 O O . ALA A 1 114 ? -14.784 6.635 19.675 1.00 96.81 114 ALA A O 1
ATOM 834 N N . ASP A 1 115 ? -15.637 8.129 18.229 1.00 96.00 115 ASP A N 1
ATOM 835 C CA . ASP A 1 115 ? -16.827 8.484 19.001 1.00 96.00 115 ASP A CA 1
ATOM 836 C C . ASP A 1 115 ? -17.731 7.250 19.203 1.00 96.00 115 ASP A C 1
ATOM 838 O O . ASP A 1 115 ? -18.243 7.052 20.305 1.00 96.00 115 ASP A O 1
ATOM 842 N N . LEU A 1 116 ? -17.832 6.351 18.209 1.00 95.12 116 LEU A N 1
ATOM 843 C CA . LEU A 1 116 ? -18.498 5.049 18.367 1.00 95.12 116 LEU A CA 1
ATOM 844 C C . LEU A 1 116 ? -17.901 4.222 19.512 1.00 95.12 116 LEU A C 1
ATOM 846 O O . LEU A 1 116 ? -18.640 3.741 20.368 1.00 95.12 116 LEU A O 1
ATOM 850 N N . VAL A 1 117 ? -16.573 4.084 19.565 1.00 95.44 117 VAL A N 1
ATOM 851 C CA . VAL A 1 117 ? -15.899 3.313 20.625 1.00 95.44 117 VAL A CA 1
ATOM 852 C C . VAL A 1 117 ? -15.987 4.015 21.984 1.00 95.44 117 VAL A C 1
ATOM 854 O O . VAL A 1 117 ? -16.111 3.370 23.027 1.00 95.44 117 VAL A O 1
ATOM 857 N N . LEU A 1 118 ? -15.912 5.346 21.987 1.00 94.06 118 LEU A N 1
ATOM 858 C CA . LEU A 1 118 ? -15.934 6.165 23.198 1.00 94.06 118 LEU A CA 1
ATOM 859 C C . LEU A 1 118 ? -17.332 6.296 23.816 1.00 94.06 118 LEU A C 1
ATOM 861 O O . LEU A 1 118 ? -17.419 6.508 25.024 1.00 94.06 118 LEU A O 1
ATOM 865 N N . SER A 1 119 ? -18.402 6.125 23.032 1.00 90.56 119 SER A N 1
ATOM 866 C CA . SER A 1 119 ? -19.788 6.099 23.530 1.00 90.56 119 SER A CA 1
ATOM 867 C C . SER A 1 119 ? -20.022 5.007 24.581 1.00 90.56 119 SER A C 1
ATOM 869 O O . SER A 1 119 ? -20.853 5.170 25.472 1.00 90.56 119 SER A O 1
ATOM 871 N N . GLY A 1 120 ? -19.251 3.915 24.509 1.00 82.75 120 GLY A N 1
ATOM 872 C CA . GLY A 1 120 ? -19.378 2.758 25.389 1.00 82.75 120 GLY A CA 1
ATOM 873 C C . GLY A 1 120 ? -20.354 1.689 24.891 1.00 82.75 120 GLY A C 1
ATOM 874 O O . GLY A 1 120 ? -20.431 0.635 25.519 1.00 82.75 120 GLY A O 1
ATOM 875 N N . ASP A 1 121 ? -21.033 1.896 23.762 1.00 83.75 121 ASP A N 1
ATOM 876 C CA . ASP A 1 121 ? -21.975 0.911 23.207 1.00 83.75 121 ASP A CA 1
ATOM 877 C C . ASP A 1 121 ? -21.263 -0.298 22.579 1.00 83.75 121 ASP A C 1
ATOM 879 O O . ASP A 1 121 ? -21.793 -1.408 22.546 1.00 83.75 121 ASP A O 1
ATOM 883 N N . SER A 1 122 ? -20.035 -0.102 22.095 1.00 89.75 122 SER A N 1
ATOM 884 C CA . SER A 1 122 ? -19.183 -1.150 21.536 1.00 89.75 122 SER A CA 1
ATOM 885 C C . SER A 1 122 ? -17.712 -0.765 21.678 1.00 89.75 122 SER A C 1
ATOM 887 O O . SER A 1 122 ? -17.367 0.410 21.615 1.00 89.75 122 SER A O 1
ATOM 889 N N . ALA A 1 123 ? -16.817 -1.745 21.827 1.00 94.88 123 ALA A N 1
ATOM 890 C CA . ALA A 1 123 ? -15.373 -1.519 21.689 1.00 94.88 123 ALA A CA 1
ATOM 891 C C . ALA A 1 123 ? -14.855 -1.817 20.269 1.00 94.88 123 ALA A C 1
ATOM 893 O O . ALA A 1 123 ? -13.651 -2.002 20.083 1.00 94.88 123 ALA A O 1
ATOM 894 N N . LEU A 1 124 ? -15.764 -1.884 19.288 1.00 97.44 124 LEU A N 1
ATOM 895 C CA . LEU A 1 124 ? -15.486 -2.075 17.867 1.00 97.44 124 LEU A CA 1
ATOM 896 C C . LEU A 1 124 ? -15.920 -0.849 17.065 1.00 97.44 124 LEU A C 1
ATOM 898 O O . LEU A 1 124 ? -17.060 -0.406 17.193 1.00 97.44 124 LEU A O 1
ATOM 902 N N . ALA A 1 125 ? -15.057 -0.398 16.161 1.00 97.81 125 ALA A N 1
ATOM 903 C CA . ALA A 1 125 ? -15.453 0.436 15.032 1.00 97.81 125 ALA A CA 1
ATOM 904 C C . ALA A 1 125 ? -14.897 -0.135 13.726 1.00 97.81 125 ALA A C 1
ATOM 906 O O . ALA A 1 125 ? -13.814 -0.718 13.702 1.00 97.81 125 ALA A O 1
ATOM 907 N N . VAL A 1 126 ? -15.627 0.050 12.633 1.00 97.75 126 VAL A N 1
ATOM 908 C CA . VAL A 1 126 ? -15.246 -0.406 11.294 1.00 97.75 126 VAL A CA 1
ATOM 909 C C . VAL A 1 126 ? -15.191 0.794 10.366 1.00 97.75 126 VAL A C 1
ATOM 911 O O . VAL A 1 126 ? -16.152 1.548 10.278 1.00 97.75 126 VAL A O 1
ATOM 914 N N . ILE A 1 127 ? -14.085 0.970 9.651 1.00 97.50 127 ILE A N 1
ATOM 915 C CA . ILE A 1 127 ? -13.929 1.999 8.624 1.00 97.50 127 ILE A CA 1
ATOM 916 C C . ILE A 1 127 ? -13.930 1.317 7.257 1.00 97.50 127 ILE A C 1
ATOM 918 O O . ILE A 1 127 ? -12.984 0.608 6.910 1.00 97.50 127 ILE A O 1
ATOM 922 N N . ALA A 1 128 ? -14.985 1.551 6.476 1.00 95.25 128 ALA A N 1
ATOM 923 C CA . ALA A 1 128 ? -15.186 0.957 5.154 1.00 95.25 128 ALA A CA 1
ATOM 924 C C . ALA A 1 128 ? -15.138 2.017 4.043 1.00 95.25 128 ALA A C 1
ATOM 926 O O . ALA A 1 128 ? -15.601 3.138 4.230 1.00 95.25 128 ALA A O 1
ATOM 927 N N . GLY A 1 129 ? -14.595 1.686 2.872 1.00 89.50 129 GLY A N 1
ATOM 928 C CA . GLY A 1 129 ? -14.566 2.596 1.716 1.00 89.50 129 GLY A CA 1
ATOM 929 C C . GLY A 1 129 ? -13.690 2.081 0.576 1.00 89.50 129 GLY A C 1
ATOM 930 O O . GLY A 1 129 ? -13.015 1.066 0.741 1.00 89.50 129 GLY A O 1
ATOM 931 N N . ALA A 1 130 ? -13.665 2.779 -0.559 1.00 81.94 130 ALA A N 1
ATOM 932 C CA . ALA A 1 130 ? -12.881 2.379 -1.729 1.00 81.94 130 ALA A CA 1
ATOM 933 C C . ALA A 1 130 ? -11.356 2.333 -1.465 1.00 81.94 130 ALA A C 1
ATOM 935 O O . ALA A 1 130 ? -10.852 2.951 -0.506 1.00 81.94 130 ALA A O 1
ATOM 936 N N . PRO A 1 131 ? -10.574 1.623 -2.300 1.00 76.69 131 PRO A N 1
ATOM 937 C CA . PRO A 1 131 ? -9.117 1.742 -2.336 1.00 76.69 131 PRO A CA 1
ATOM 938 C C . PRO A 1 131 ? -8.657 3.200 -2.506 1.00 76.69 131 PRO A C 1
ATOM 940 O O . PRO A 1 131 ? -9.325 4.014 -3.134 1.00 76.69 131 PRO A O 1
ATOM 943 N N . GLY A 1 132 ? -7.519 3.558 -1.905 1.00 71.81 132 GLY A N 1
ATOM 944 C CA . GLY A 1 132 ? -6.944 4.904 -2.043 1.00 71.81 132 GLY A CA 1
ATOM 945 C C . GLY A 1 132 ? -7.627 6.021 -1.237 1.00 71.81 132 GLY A C 1
ATOM 946 O O . GLY A 1 132 ? -7.190 7.161 -1.302 1.00 71.81 132 GLY A O 1
ATOM 947 N N . THR A 1 133 ? -8.642 5.736 -0.419 1.00 83.12 133 THR A N 1
ATOM 948 C CA . THR A 1 133 ? -9.358 6.764 0.374 1.00 83.12 133 THR A CA 1
ATOM 949 C C . THR A 1 133 ? -8.684 7.143 1.703 1.00 83.12 133 THR A C 1
ATOM 951 O O . THR A 1 133 ? -9.170 8.009 2.423 1.00 83.12 133 THR A O 1
ATOM 954 N N . GLY A 1 134 ? -7.556 6.512 2.056 1.00 86.00 134 GLY A N 1
ATOM 955 C CA . GLY A 1 134 ? -6.833 6.793 3.306 1.00 86.00 134 GLY A CA 1
ATOM 956 C C . GLY A 1 134 ? -7.411 6.116 4.559 1.00 86.00 134 GLY A C 1
ATOM 957 O O . GLY A 1 134 ? -7.090 6.527 5.674 1.00 86.00 134 GLY A O 1
ATOM 958 N N . LYS A 1 135 ? -8.232 5.065 4.400 1.00 91.56 135 LYS A N 1
ATOM 959 C CA . LYS A 1 135 ? -8.902 4.334 5.500 1.00 91.56 135 LYS A CA 1
ATOM 960 C C . LYS A 1 135 ? -7.964 3.918 6.631 1.00 91.56 135 LYS A C 1
ATOM 962 O O . LYS A 1 135 ? -8.282 4.126 7.796 1.00 91.56 135 LYS A O 1
ATOM 967 N N . ARG A 1 136 ? -6.789 3.375 6.291 1.00 92.50 136 ARG A N 1
ATOM 968 C CA . ARG A 1 136 ? -5.776 2.966 7.273 1.00 92.50 136 ARG A CA 1
ATOM 969 C C . ARG A 1 136 ? -5.324 4.146 8.132 1.00 92.50 136 ARG A C 1
ATOM 971 O O . ARG A 1 136 ? -5.359 4.067 9.355 1.00 92.50 136 ARG A O 1
ATOM 978 N N . THR A 1 137 ? -4.965 5.266 7.507 1.00 93.62 137 THR A N 1
ATOM 979 C CA . THR A 1 137 ? -4.574 6.496 8.212 1.00 93.62 137 THR A CA 1
ATOM 980 C C . THR A 1 137 ? -5.706 7.004 9.109 1.00 93.62 137 THR A C 1
ATOM 982 O O . THR A 1 137 ? -5.456 7.420 10.241 1.00 93.62 137 THR A O 1
ATOM 985 N N . ALA A 1 138 ? -6.957 6.922 8.642 1.00 95.31 138 ALA A N 1
ATOM 986 C CA . ALA A 1 138 ? -8.130 7.268 9.442 1.00 95.31 138 ALA A CA 1
ATOM 987 C C . ALA A 1 138 ? -8.309 6.343 10.658 1.00 95.31 138 ALA A C 1
ATOM 989 O O . ALA A 1 138 ? -8.595 6.825 11.752 1.00 95.31 138 ALA A O 1
ATOM 990 N N . ALA A 1 139 ? -8.076 5.040 10.500 1.00 96.94 139 ALA A N 1
ATOM 991 C CA . ALA A 1 139 ? -8.164 4.064 11.582 1.00 96.94 139 ALA A CA 1
ATOM 992 C C . ALA A 1 139 ? -7.083 4.281 12.650 1.00 96.94 139 ALA A C 1
ATOM 994 O O . ALA A 1 139 ? -7.391 4.322 13.839 1.00 96.94 139 ALA A O 1
ATOM 995 N N . ILE A 1 140 ? -5.833 4.522 12.241 1.00 97.25 140 ILE A N 1
ATOM 996 C CA . ILE A 1 140 ? -4.741 4.867 13.168 1.00 97.25 140 ILE A CA 1
ATOM 997 C C . ILE A 1 140 ? -5.074 6.161 13.926 1.00 97.25 140 ILE A C 1
ATOM 999 O O . ILE A 1 140 ? -4.829 6.267 15.130 1.00 97.25 140 ILE A O 1
ATOM 1003 N N . ARG A 1 141 ? -5.681 7.144 13.247 1.00 96.38 141 ARG A N 1
ATOM 1004 C CA . ARG A 1 141 ? -6.136 8.383 13.888 1.00 96.38 141 ARG A CA 1
ATOM 1005 C C . ARG A 1 141 ? -7.234 8.142 14.916 1.00 96.38 141 ARG A C 1
ATOM 1007 O O . ARG A 1 141 ? -7.137 8.693 16.013 1.00 96.38 141 ARG A O 1
ATOM 1014 N N . ALA A 1 142 ? -8.227 7.321 14.582 1.00 97.12 142 ALA A N 1
ATOM 1015 C CA . ALA A 1 142 ? -9.292 6.936 15.499 1.00 97.12 142 ALA A CA 1
ATOM 1016 C C . ALA A 1 142 ? -8.714 6.255 16.750 1.00 97.12 142 ALA A C 1
ATOM 1018 O O . ALA A 1 142 ? -8.989 6.681 17.870 1.00 97.12 142 ALA A O 1
ATOM 1019 N N . LEU A 1 143 ? -7.820 5.276 16.567 1.00 97.00 143 LEU A N 1
ATOM 1020 C CA . LEU A 1 143 ? -7.140 4.577 17.663 1.00 97.00 143 LEU A CA 1
ATOM 1021 C C . LEU A 1 143 ? -6.355 5.527 18.567 1.00 97.00 143 LEU A C 1
ATOM 1023 O O . LEU A 1 143 ? -6.426 5.419 19.789 1.00 97.00 143 LEU A O 1
ATOM 1027 N N . ARG A 1 144 ? -5.639 6.493 17.984 1.00 95.25 144 ARG A N 1
ATOM 1028 C CA . ARG A 1 144 ? -4.918 7.507 18.758 1.00 95.25 144 ARG A CA 1
ATOM 1029 C C . ARG A 1 144 ? -5.867 8.388 19.573 1.00 95.25 144 ARG A C 1
ATOM 1031 O O . ARG A 1 144 ? -5.558 8.686 20.722 1.00 95.25 144 ARG A O 1
ATOM 1038 N N . GLN A 1 145 ? -6.997 8.805 19.002 1.00 95.62 145 GLN A N 1
ATOM 1039 C CA . GLN A 1 145 ? -8.011 9.571 19.732 1.00 95.62 145 GLN A CA 1
ATOM 1040 C C . GLN A 1 145 ? -8.563 8.755 20.909 1.00 95.62 145 GLN A C 1
ATOM 1042 O O . GLN A 1 145 ? -8.552 9.239 22.037 1.00 95.62 145 GLN A O 1
ATOM 1047 N N . ILE A 1 146 ? -8.941 7.494 20.672 1.00 96.00 146 ILE A N 1
ATOM 1048 C CA . ILE A 1 146 ? -9.430 6.587 21.719 1.00 96.00 146 ILE A CA 1
ATOM 1049 C C . ILE A 1 146 ? -8.381 6.411 22.828 1.00 96.00 146 ILE A C 1
ATOM 1051 O O . ILE A 1 146 ? -8.702 6.562 24.004 1.00 96.00 146 ILE A O 1
ATOM 1055 N N . SER A 1 147 ? -7.123 6.151 22.457 1.00 95.12 147 SER A N 1
ATOM 1056 C CA . SER A 1 147 ? -6.004 5.932 23.386 1.00 95.12 147 SER A CA 1
ATOM 1057 C C . SER A 1 147 ? -5.766 7.109 24.334 1.00 95.12 147 SER A C 1
ATOM 1059 O O . SER A 1 147 ? -5.498 6.901 25.517 1.00 95.12 147 SER A O 1
ATOM 1061 N N . LEU A 1 148 ? -5.903 8.342 23.838 1.00 92.44 148 LEU A N 1
ATOM 1062 C CA . LEU A 1 148 ? -5.714 9.552 24.639 1.00 92.44 148 LEU A CA 1
ATOM 1063 C C . LEU A 1 148 ? -6.928 9.878 25.518 1.00 92.44 148 LEU A C 1
ATOM 1065 O O . LEU A 1 148 ? -6.757 10.399 26.618 1.00 92.44 148 LEU A O 1
ATOM 1069 N N . THR A 1 149 ? -8.144 9.596 25.048 1.00 92.50 149 THR A N 1
ATOM 1070 C CA . THR A 1 149 ? -9.381 9.922 25.775 1.00 92.50 149 THR A CA 1
ATOM 1071 C C . THR A 1 149 ? -9.750 8.867 26.818 1.00 92.50 149 THR A C 1
ATOM 1073 O O . THR A 1 149 ? -10.330 9.205 27.848 1.00 92.50 149 THR A O 1
ATOM 1076 N N . ARG A 1 150 ? -9.397 7.597 26.586 1.00 88.25 150 ARG A N 1
ATOM 1077 C CA . ARG A 1 150 ? -9.686 6.469 27.481 1.00 88.25 150 ARG A CA 1
ATOM 1078 C C . ARG A 1 150 ? -8.385 5.796 27.949 1.00 88.25 150 ARG A C 1
ATOM 1080 O O . ARG A 1 150 ? -8.098 4.676 27.527 1.00 88.25 150 ARG A O 1
ATOM 1087 N N . PRO A 1 151 ? -7.587 6.456 28.810 1.00 82.75 151 PRO A N 1
ATOM 1088 C CA . PRO A 1 151 ? -6.363 5.865 29.332 1.00 82.75 151 PRO A CA 1
ATOM 1089 C C . PRO A 1 151 ? -6.667 4.654 30.224 1.00 82.75 151 PRO A C 1
ATOM 1091 O O . PRO A 1 151 ? -7.660 4.627 30.955 1.00 82.75 151 PRO A O 1
ATOM 1094 N N . HIS A 1 152 ? -5.779 3.664 30.207 1.00 85.31 152 HIS A N 1
ATOM 1095 C CA . HIS A 1 152 ? -5.842 2.489 31.070 1.00 85.31 152 HIS A CA 1
ATOM 1096 C C . HIS A 1 152 ? -4.741 2.583 32.127 1.00 85.31 152 HIS A C 1
ATOM 1098 O O . HIS A 1 152 ? -3.572 2.778 31.802 1.00 85.31 152 HIS A O 1
ATOM 1104 N N . GLY A 1 153 ? -5.105 2.518 33.411 1.00 84.06 153 GLY A N 1
ATOM 1105 C CA . GLY A 1 153 ? -4.134 2.685 34.503 1.00 84.06 153 GLY A CA 1
ATOM 1106 C C . GLY A 1 153 ? -3.417 4.046 34.501 1.00 84.06 153 GLY A C 1
ATOM 1107 O O . GLY A 1 153 ? -2.276 4.137 34.940 1.00 84.06 153 GLY A O 1
ATOM 1108 N N . GLY A 1 154 ? -4.057 5.096 33.970 1.00 84.62 154 GLY A N 1
ATOM 1109 C CA . GLY A 1 154 ? -3.473 6.439 33.854 1.00 84.62 154 GLY A CA 1
ATOM 1110 C C . GLY A 1 154 ? -2.491 6.624 32.691 1.00 84.62 154 GLY A C 1
ATOM 1111 O O . GLY A 1 154 ? -1.922 7.704 32.560 1.00 84.62 154 GLY A O 1
ATOM 1112 N N . GLN A 1 155 ? -2.303 5.609 31.841 1.00 88.50 155 GLN A N 1
ATOM 1113 C CA . GLN A 1 155 ? -1.454 5.668 30.650 1.00 88.50 155 GLN A CA 1
ATOM 1114 C C . GLN A 1 155 ? -2.293 5.579 29.365 1.00 88.50 155 GLN A C 1
ATOM 1116 O O . GLN A 1 155 ? -3.345 4.930 29.373 1.00 88.50 155 GLN A O 1
ATOM 1121 N N . PRO A 1 156 ? -1.857 6.202 28.254 1.00 92.31 156 PRO A N 1
ATOM 1122 C CA . PRO A 1 156 ? -2.483 5.995 26.952 1.00 92.31 156 PRO A CA 1
ATOM 1123 C C . PRO A 1 156 ? -2.478 4.513 26.559 1.00 92.31 156 PRO A C 1
ATOM 1125 O O . PRO A 1 156 ? -1.530 3.789 26.868 1.00 92.31 156 PRO A O 1
ATOM 1128 N N . LEU A 1 157 ? -3.516 4.066 25.849 1.00 94.62 157 LEU A N 1
ATOM 1129 C CA . LEU A 1 157 ? -3.572 2.696 25.331 1.00 94.62 157 LEU A CA 1
ATOM 1130 C C . LEU A 1 157 ? -2.413 2.432 24.365 1.00 94.62 157 LEU A C 1
ATOM 1132 O O . LEU A 1 157 ? -2.118 3.269 23.502 1.00 94.62 157 LEU A O 1
ATOM 1136 N N . ALA A 1 158 ? -1.816 1.244 24.453 1.00 94.75 158 ALA A N 1
ATOM 1137 C CA . ALA A 1 158 ? -0.815 0.803 23.490 1.00 94.75 158 ALA A CA 1
ATOM 1138 C C . ALA A 1 158 ? -1.456 0.649 22.104 1.00 94.75 158 ALA A C 1
ATOM 1140 O O . ALA A 1 158 ? -2.481 -0.015 21.965 1.00 94.75 158 ALA A O 1
ATOM 1141 N N . LEU A 1 159 ? -0.858 1.251 21.076 1.00 97.25 159 LEU A N 1
ATOM 1142 C CA . LEU A 1 159 ? -1.363 1.177 19.705 1.00 97.25 159 LEU A CA 1
ATOM 1143 C C . LEU A 1 159 ? -0.675 0.031 18.965 1.00 97.25 159 LEU A C 1
ATOM 1145 O O . LEU A 1 159 ? 0.539 0.070 18.743 1.00 97.25 159 LEU A O 1
ATOM 1149 N N . LYS A 1 160 ? -1.443 -0.989 18.584 1.00 96.56 160 LYS A N 1
ATOM 1150 C CA . LYS A 1 160 ? -0.908 -2.183 17.924 1.00 96.56 160 LYS A CA 1
ATOM 1151 C C . LYS A 1 160 ? -1.677 -2.515 16.649 1.00 96.56 160 LYS A C 1
ATOM 1153 O O . LYS A 1 160 ? -2.884 -2.327 16.580 1.00 96.56 160 LYS A O 1
ATOM 1158 N N . GLU A 1 161 ? -0.982 -3.034 15.650 1.00 95.56 161 GLU A N 1
ATOM 1159 C CA . GLU A 1 161 ? -1.555 -3.608 14.437 1.00 95.56 161 GLU A CA 1
ATOM 1160 C C . GLU A 1 161 ? -1.556 -5.131 14.541 1.00 95.56 161 GLU A C 1
ATOM 1162 O O . GLU A 1 161 ? -0.533 -5.746 14.842 1.00 95.56 161 GLU A O 1
ATOM 1167 N N . ILE A 1 162 ? -2.706 -5.730 14.263 1.00 94.06 162 ILE A N 1
ATOM 1168 C CA . ILE A 1 162 ? -2.870 -7.166 14.110 1.00 94.06 162 ILE A CA 1
ATOM 1169 C C . ILE A 1 162 ? -2.673 -7.484 12.636 1.00 94.06 162 ILE A C 1
ATOM 1171 O O . ILE A 1 162 ? -3.362 -6.945 11.767 1.00 94.06 162 ILE A O 1
ATOM 1175 N N . ARG A 1 163 ? -1.729 -8.373 12.352 1.00 88.00 163 ARG A N 1
ATOM 1176 C CA . ARG A 1 163 ? -1.560 -8.926 11.019 1.00 88.00 163 ARG A CA 1
ATOM 1177 C C . ARG A 1 163 ? -2.627 -10.010 10.822 1.00 88.00 163 ARG A C 1
ATOM 1179 O O . ARG A 1 163 ? -2.708 -10.922 11.629 1.00 88.00 163 ARG A O 1
ATOM 1186 N N . PRO A 1 164 ? -3.439 -9.951 9.760 1.00 82.44 164 PRO A N 1
ATOM 1187 C CA . PRO A 1 164 ? -4.451 -10.970 9.462 1.00 82.44 164 PRO A CA 1
ATOM 1188 C C . PRO A 1 164 ? -3.796 -12.206 8.812 1.00 82.44 164 PRO A C 1
ATOM 1190 O O . PRO A 1 164 ? -3.964 -12.462 7.625 1.00 82.44 164 PRO A O 1
ATOM 1193 N N . ASP A 1 165 ? -2.912 -12.905 9.534 1.00 78.81 165 ASP A N 1
ATOM 1194 C CA . ASP A 1 165 ? -2.260 -14.169 9.122 1.00 78.81 165 ASP A CA 1
ATOM 1195 C C . ASP A 1 165 ? -3.112 -15.383 9.499 1.00 78.81 165 ASP A C 1
ATOM 1197 O O . ASP A 1 165 ? -2.664 -16.309 10.169 1.00 78.81 165 ASP A O 1
ATOM 1201 N N . TRP A 1 166 ? -4.366 -15.386 9.056 1.00 82.88 166 TRP A N 1
ATOM 1202 C CA . TRP A 1 166 ? -5.259 -16.516 9.285 1.00 82.88 166 TRP A CA 1
ATOM 1203 C C . TRP A 1 166 ? -4.691 -17.799 8.668 1.00 82.88 166 TRP A C 1
ATOM 1205 O O . TRP A 1 166 ? -4.228 -17.784 7.523 1.00 82.88 166 TRP A O 1
ATOM 1215 N N . GLU A 1 167 ? -4.790 -18.918 9.396 1.00 78.12 167 GLU A N 1
ATOM 1216 C CA . GLU A 1 167 ? -4.441 -20.239 8.854 1.00 78.12 167 GLU A CA 1
ATOM 1217 C C . GLU A 1 167 ? -5.251 -20.543 7.585 1.00 78.12 167 GLU A C 1
ATOM 1219 O O . GLU A 1 167 ? -4.704 -20.988 6.575 1.00 78.12 167 GLU A O 1
ATOM 1224 N N . ASP A 1 168 ? -6.549 -20.229 7.631 1.00 81.88 168 ASP A N 1
ATOM 1225 C CA . ASP A 1 168 ? -7.467 -20.259 6.499 1.00 81.88 168 ASP A CA 1
ATOM 1226 C C . ASP A 1 168 ? -8.122 -18.879 6.330 1.00 81.88 168 ASP A C 1
ATOM 1228 O O . ASP A 1 168 ? -8.912 -18.435 7.166 1.00 81.88 168 ASP A O 1
ATOM 1232 N N . VAL A 1 169 ? -7.803 -18.193 5.228 1.00 81.19 169 VAL A N 1
ATOM 1233 C CA . VAL A 1 169 ? -8.358 -16.865 4.910 1.00 81.19 169 VAL A CA 1
ATOM 1234 C C . VAL A 1 169 ? -9.861 -16.941 4.653 1.00 81.19 169 VAL A C 1
ATOM 1236 O O . VAL A 1 169 ? -10.568 -15.978 4.929 1.00 81.19 169 VAL A O 1
ATOM 1239 N N . ALA A 1 170 ? -10.372 -18.063 4.139 1.00 83.00 170 ALA A N 1
ATOM 1240 C CA . ALA A 1 170 ? -11.787 -18.230 3.828 1.00 83.00 170 ALA A CA 1
ATOM 1241 C C . ALA A 1 170 ? -12.650 -18.405 5.091 1.00 83.00 170 ALA A C 1
ATOM 1243 O O . ALA A 1 170 ? -13.858 -18.128 5.062 1.00 83.00 170 ALA A O 1
ATOM 1244 N N . THR A 1 171 ? -12.040 -18.846 6.195 1.00 86.88 171 THR A N 1
ATOM 1245 C CA . THR A 1 171 ? -12.673 -19.035 7.507 1.00 86.88 171 THR A CA 1
ATOM 1246 C C . THR A 1 171 ? -11.771 -18.486 8.623 1.00 86.88 171 THR A C 1
ATOM 1248 O O . THR A 1 171 ? -11.116 -19.267 9.319 1.00 86.88 171 THR A O 1
ATOM 1251 N N . PRO A 1 172 ? -11.720 -17.155 8.814 1.00 89.62 172 PRO A N 1
ATOM 1252 C CA . PRO A 1 172 ? -10.853 -16.542 9.818 1.00 89.62 172 PRO A CA 1
ATOM 1253 C C . PRO A 1 172 ? -11.237 -16.984 11.238 1.00 89.62 172 PRO A C 1
ATOM 1255 O O . PRO A 1 172 ? -12.395 -16.877 11.653 1.00 89.62 172 PRO A O 1
ATOM 1258 N N . ASP A 1 173 ? -10.252 -17.459 12.000 1.00 89.31 173 ASP A N 1
ATOM 1259 C CA . ASP A 1 173 ? -10.432 -17.927 13.376 1.00 89.31 173 ASP A CA 1
ATOM 1260 C C . ASP A 1 173 ? -10.283 -16.766 14.373 1.00 89.31 173 ASP A C 1
ATOM 1262 O O . ASP A 1 173 ? -9.218 -16.526 14.941 1.00 89.31 173 ASP A O 1
ATOM 1266 N N . ILE A 1 174 ? -11.371 -16.020 14.585 1.00 93.44 174 ILE A N 1
ATOM 1267 C CA . ILE A 1 174 ? -11.411 -14.817 15.439 1.00 93.44 174 ILE A CA 1
ATOM 1268 C C . ILE A 1 174 ? -10.976 -15.096 16.893 1.00 93.44 174 ILE A C 1
ATOM 1270 O O . ILE A 1 174 ? -10.578 -14.177 17.613 1.00 93.44 174 ILE A O 1
ATOM 1274 N N . ALA A 1 175 ? -10.995 -16.357 17.338 1.00 89.19 175 ALA A N 1
ATOM 1275 C CA . ALA A 1 175 ? -10.499 -16.731 18.659 1.00 89.19 175 ALA A CA 1
ATOM 1276 C C . ALA A 1 175 ? -8.987 -16.478 18.830 1.00 89.19 175 ALA A C 1
ATOM 1278 O O . ALA A 1 175 ? -8.546 -16.300 19.966 1.00 89.19 175 ALA A O 1
ATOM 1279 N N . LEU A 1 176 ? -8.228 -16.406 17.727 1.00 90.50 176 LEU A N 1
ATOM 1280 C CA . LEU A 1 176 ? -6.783 -16.138 17.704 1.00 90.50 176 LEU A CA 1
ATOM 1281 C C . LEU A 1 176 ? -6.425 -14.654 17.846 1.00 90.50 176 LEU A C 1
ATOM 1283 O O . LEU A 1 176 ? -5.244 -14.313 17.927 1.00 90.50 176 LEU A O 1
ATOM 1287 N N . LEU A 1 177 ? -7.414 -13.756 17.867 1.00 94.06 177 LEU A N 1
ATOM 1288 C CA . LEU A 1 177 ? -7.152 -12.338 18.087 1.00 94.06 177 LEU A CA 1
ATOM 1289 C C . LEU A 1 177 ? -6.635 -12.080 19.517 1.00 94.06 177 LEU A C 1
ATOM 1291 O O . LEU A 1 177 ? -7.132 -12.683 20.477 1.00 94.06 177 LEU A O 1
ATOM 1295 N N . PRO A 1 178 ? -5.662 -11.164 19.677 1.00 93.62 178 PRO A N 1
ATOM 1296 C CA . PRO A 1 178 ? -5.053 -10.848 20.964 1.00 93.62 178 PRO A CA 1
ATOM 1297 C C . PRO A 1 178 ? -6.040 -10.162 21.917 1.00 93.62 178 PRO A C 1
ATOM 1299 O O . PRO A 1 178 ? -7.000 -9.521 21.497 1.00 93.62 178 PRO A O 1
ATOM 1302 N N . LYS A 1 179 ? -5.789 -10.289 23.223 1.00 94.62 179 LYS A N 1
ATOM 1303 C CA . LYS A 1 179 ? -6.654 -9.760 24.292 1.00 94.62 179 LYS A CA 1
ATOM 1304 C C . LYS A 1 179 ? -5.841 -9.050 25.377 1.00 94.62 179 LYS A C 1
ATOM 1306 O O . LYS A 1 179 ? -6.176 -9.143 26.554 1.00 94.62 179 LYS A O 1
ATOM 1311 N N . ASP A 1 180 ? -4.749 -8.380 25.008 1.00 93.88 180 ASP A N 1
ATOM 1312 C CA . ASP A 1 180 ? -3.947 -7.656 25.996 1.00 93.88 180 ASP A CA 1
ATOM 1313 C C . ASP A 1 180 ? -4.787 -6.503 26.572 1.00 93.88 180 ASP A C 1
ATOM 1315 O O . ASP A 1 180 ? -5.435 -5.776 25.806 1.00 93.88 180 ASP A O 1
ATOM 1319 N N . PRO A 1 181 ? -4.793 -6.300 27.900 1.00 93.75 181 PRO A N 1
ATOM 1320 C CA . PRO A 1 181 ? -5.466 -5.162 28.513 1.00 93.75 181 PRO A CA 1
ATOM 1321 C C . PRO A 1 181 ? -4.797 -3.841 28.112 1.00 93.75 181 PRO A C 1
ATOM 1323 O O . PRO A 1 181 ? -3.612 -3.799 27.773 1.00 93.75 181 PRO A O 1
ATOM 1326 N N . GLY A 1 182 ? -5.564 -2.749 28.143 1.00 94.50 182 GLY A N 1
ATOM 1327 C CA . GLY A 1 182 ? -5.056 -1.408 27.842 1.00 94.50 182 GLY A CA 1
ATOM 1328 C C . GLY A 1 182 ? -4.475 -1.237 26.430 1.00 94.50 182 GLY A C 1
ATOM 1329 O O . GLY A 1 182 ? -3.537 -0.461 26.243 1.00 94.50 182 GLY A O 1
ATOM 1330 N N . THR A 1 183 ? -4.993 -1.968 25.440 1.00 96.44 183 THR A N 1
ATOM 1331 C CA . THR A 1 183 ? -4.461 -1.980 24.069 1.00 96.44 183 THR A CA 1
ATOM 1332 C C . THR A 1 183 ? -5.539 -1.616 23.047 1.00 96.44 183 THR A C 1
ATOM 1334 O O . THR A 1 183 ? -6.670 -2.094 23.102 1.00 96.44 183 THR A O 1
ATOM 1337 N N . ALA A 1 184 ? -5.188 -0.753 22.098 1.00 97.12 184 ALA A N 1
ATOM 1338 C CA . ALA A 1 184 ? -6.036 -0.361 20.983 1.00 97.12 184 ALA A CA 1
ATOM 1339 C C . ALA A 1 184 ? -5.493 -1.009 19.702 1.00 97.12 184 ALA A C 1
ATOM 1341 O O . ALA A 1 184 ? -4.394 -0.683 19.240 1.00 97.12 184 ALA A O 1
ATOM 1342 N N . TYR A 1 185 ? -6.256 -1.951 19.154 1.00 98.12 185 TYR A N 1
ATOM 1343 C CA . TYR A 1 185 ? -5.846 -2.770 18.023 1.00 98.12 185 TYR A CA 1
ATOM 1344 C C . TYR A 1 185 ? -6.374 -2.231 16.691 1.00 98.12 185 TYR A C 1
ATOM 1346 O O . TYR A 1 185 ? -7.547 -1.880 16.575 1.00 98.12 185 TYR A O 1
ATOM 1354 N N . LEU A 1 186 ? -5.519 -2.229 15.672 1.00 97.88 186 LEU A N 1
ATOM 1355 C CA . LEU A 1 186 ? -5.876 -2.069 14.266 1.00 97.88 186 LEU A CA 1
ATOM 1356 C C . LEU A 1 186 ? -5.922 -3.443 13.601 1.00 97.88 186 LEU A C 1
ATOM 1358 O O . LEU A 1 186 ? -4.938 -4.173 13.672 1.00 97.88 186 LEU A O 1
ATOM 1362 N N . LEU A 1 187 ? -7.006 -3.763 12.904 1.00 96.94 187 LEU A N 1
ATOM 1363 C CA . LEU A 1 187 ? -7.097 -4.943 12.048 1.00 96.94 187 LEU A CA 1
ATOM 1364 C C . LEU A 1 187 ? -7.518 -4.511 10.642 1.00 96.94 187 LEU A C 1
ATOM 1366 O O . LEU A 1 187 ? -8.653 -4.099 10.430 1.00 96.94 187 LEU A O 1
ATOM 1370 N N . ASP A 1 188 ? -6.607 -4.583 9.679 1.00 93.06 188 ASP A N 1
ATOM 1371 C CA . ASP A 1 188 ? -6.924 -4.298 8.277 1.00 93.06 188 ASP A CA 1
ATOM 1372 C C . ASP A 1 188 ? -7.307 -5.600 7.578 1.00 93.06 188 ASP A C 1
ATOM 1374 O O . ASP A 1 188 ? -6.478 -6.494 7.502 1.00 93.06 188 ASP A O 1
ATOM 1378 N N . VAL A 1 189 ? -8.562 -5.730 7.142 1.00 92.50 189 VAL A N 1
ATOM 1379 C CA . VAL A 1 189 ? -9.090 -6.912 6.429 1.00 92.50 189 VAL A CA 1
ATOM 1380 C C . VAL A 1 189 ? -9.696 -6.534 5.077 1.00 92.50 189 VAL A C 1
ATOM 1382 O O . VAL A 1 189 ? -10.508 -7.277 4.514 1.00 92.50 189 VAL A O 1
ATOM 1385 N N . ALA A 1 190 ? -9.353 -5.349 4.558 1.00 87.00 190 ALA A N 1
ATOM 1386 C CA . ALA A 1 190 ? -9.927 -4.836 3.320 1.00 87.00 190 ALA A CA 1
ATOM 1387 C C . ALA A 1 190 ? -9.647 -5.745 2.110 1.00 87.00 190 ALA A C 1
ATOM 1389 O O . ALA A 1 190 ? -10.453 -5.782 1.183 1.00 87.00 190 ALA A O 1
ATOM 1390 N N . SER A 1 191 ? -8.552 -6.507 2.131 1.00 78.12 191 SER A N 1
ATOM 1391 C CA . SER A 1 191 ? -8.137 -7.389 1.031 1.00 78.12 191 SER A CA 1
ATOM 1392 C C . SER A 1 191 ? -8.653 -8.830 1.191 1.00 78.12 191 SER A C 1
ATOM 1394 O O . SER A 1 191 ? -8.652 -9.609 0.239 1.00 78.12 191 SER A O 1
ATOM 1396 N N . GLU A 1 192 ? -9.100 -9.203 2.390 1.00 81.69 192 GLU A N 1
ATOM 1397 C CA . GLU A 1 192 ? -9.404 -10.574 2.802 1.00 81.69 192 GLU A CA 1
ATOM 1398 C C . GLU A 1 192 ? -10.895 -10.832 2.899 1.00 81.69 192 GLU A C 1
ATOM 1400 O O . GLU A 1 192 ? -11.344 -11.933 2.586 1.00 81.69 192 GLU A O 1
ATOM 1405 N N . MET A 1 193 ? -11.668 -9.834 3.331 1.00 84.62 193 MET A N 1
ATOM 1406 C CA . MET A 1 193 ? -13.066 -10.047 3.699 1.00 84.62 193 MET A CA 1
ATOM 1407 C C . MET A 1 193 ? -13.941 -10.474 2.513 1.00 84.62 193 MET A C 1
ATOM 1409 O O . MET A 1 193 ? -14.897 -11.226 2.693 1.00 84.62 193 MET A O 1
ATOM 1413 N N . SER A 1 194 ? -13.571 -10.092 1.287 1.00 80.12 194 SER A N 1
ATOM 1414 C CA . SER A 1 194 ? -14.223 -10.556 0.052 1.00 80.12 194 SER A CA 1
ATOM 1415 C C . SER A 1 194 ? -14.089 -12.067 -0.188 1.00 80.12 194 SER A C 1
ATOM 1417 O O . SER A 1 194 ? -14.853 -12.635 -0.965 1.00 80.12 194 SER A O 1
ATOM 1419 N N . ARG A 1 195 ? -13.136 -12.730 0.480 1.00 83.25 195 ARG A N 1
ATOM 1420 C CA . ARG A 1 195 ? -12.855 -14.169 0.356 1.00 83.25 195 ARG A CA 1
ATOM 1421 C C . ARG A 1 195 ? -13.473 -14.995 1.477 1.00 83.25 195 ARG A C 1
ATOM 1423 O O . ARG A 1 195 ? -13.383 -16.221 1.446 1.00 83.25 195 ARG A O 1
ATOM 1430 N N . TRP A 1 196 ? -14.080 -14.352 2.471 1.00 90.12 196 TRP A N 1
ATOM 1431 C CA . TRP A 1 196 ? -14.697 -15.052 3.588 1.00 90.12 196 TRP A CA 1
ATOM 1432 C C . TRP A 1 196 ? -15.943 -15.796 3.113 1.00 90.12 196 TRP A C 1
ATOM 1434 O O . TRP A 1 196 ? -16.823 -15.229 2.471 1.00 90.12 196 TRP A O 1
ATOM 1444 N N . THR A 1 197 ? -16.046 -17.075 3.464 1.00 89.75 197 THR A N 1
ATOM 1445 C CA . THR A 1 197 ? -17.204 -17.916 3.106 1.00 89.75 197 THR A CA 1
ATOM 1446 C C . THR A 1 197 ? -18.469 -17.523 3.866 1.00 89.75 197 THR A C 1
ATOM 1448 O O . THR A 1 197 ? -19.579 -17.674 3.358 1.00 89.75 197 THR A O 1
ATOM 1451 N N . ALA A 1 198 ? -18.312 -17.003 5.085 1.00 90.44 198 ALA A N 1
ATOM 1452 C CA . ALA A 1 198 ? -19.405 -16.570 5.947 1.00 90.44 198 ALA A CA 1
ATOM 1453 C C . ALA A 1 198 ? -19.076 -15.219 6.613 1.00 90.44 198 ALA A C 1
ATOM 1455 O O . ALA A 1 198 ? -18.871 -15.172 7.831 1.00 90.44 198 ALA A O 1
ATOM 1456 N N . PRO A 1 199 ? -19.038 -14.110 5.848 1.00 91.19 199 PRO A N 1
ATOM 1457 C CA . PRO A 1 199 ? -18.565 -12.825 6.354 1.00 91.19 199 PRO A CA 1
ATOM 1458 C C . PRO A 1 199 ? -19.401 -12.308 7.528 1.00 91.19 199 PRO A C 1
ATOM 1460 O O . PRO A 1 199 ? -18.840 -11.806 8.495 1.00 91.19 199 PRO A O 1
ATOM 1463 N N . GLY A 1 200 ? -20.726 -12.515 7.508 1.00 92.69 200 GLY A N 1
ATOM 1464 C CA . GLY A 1 200 ? -21.616 -12.154 8.620 1.00 92.69 200 GLY A CA 1
ATOM 1465 C C . GLY A 1 200 ? -21.240 -12.828 9.942 1.00 92.69 200 GLY A C 1
ATOM 1466 O O . GLY A 1 200 ? -21.140 -12.156 10.962 1.00 92.69 200 GLY A O 1
ATOM 1467 N N . LYS A 1 201 ? -20.936 -14.134 9.918 1.00 92.69 201 LYS A N 1
ATOM 1468 C CA . LYS A 1 201 ? -20.533 -14.882 11.122 1.00 92.69 201 LYS A CA 1
ATOM 1469 C C . LYS A 1 201 ? -19.182 -14.415 11.659 1.00 92.69 201 LYS A C 1
ATOM 1471 O O . LYS A 1 201 ? -19.021 -14.276 12.867 1.00 92.69 201 LYS A O 1
ATOM 1476 N N . ALA A 1 202 ? -18.218 -14.166 10.772 1.00 93.62 202 ALA A N 1
ATOM 1477 C CA . ALA A 1 202 ? -16.914 -13.633 11.163 1.00 93.62 202 ALA A CA 1
ATOM 1478 C C . ALA A 1 202 ? -17.049 -12.232 11.785 1.00 93.62 202 ALA A C 1
ATOM 1480 O O . ALA A 1 202 ? -16.450 -11.951 12.821 1.00 93.62 202 ALA A O 1
ATOM 1481 N N . ALA A 1 203 ? -17.897 -11.378 11.210 1.00 94.94 203 ALA A N 1
ATOM 1482 C CA . ALA A 1 203 ? -18.174 -10.045 11.728 1.00 94.94 203 ALA A CA 1
ATOM 1483 C C . ALA A 1 203 ? -18.897 -10.073 13.092 1.00 94.94 203 ALA A C 1
ATOM 1485 O O . ALA A 1 203 ? -18.562 -9.302 13.991 1.00 94.94 203 ALA A O 1
ATOM 1486 N N . GLU A 1 204 ? -19.841 -10.996 13.299 1.00 94.88 204 GLU A N 1
ATOM 1487 C CA . GLU A 1 204 ? -20.468 -11.226 14.610 1.00 94.88 204 GLU A CA 1
ATOM 1488 C C . GLU A 1 204 ? -19.457 -11.712 15.656 1.00 94.88 204 GLU A C 1
ATOM 1490 O O . GLU A 1 204 ? -19.473 -11.255 16.800 1.00 94.88 204 GLU A O 1
ATOM 1495 N N . ALA A 1 205 ? -18.533 -12.592 15.269 1.00 95.00 205 ALA A N 1
ATOM 1496 C CA . ALA A 1 205 ? -17.453 -13.023 16.148 1.00 95.00 205 ALA A CA 1
ATOM 1497 C C . ALA A 1 205 ? -16.503 -11.862 16.503 1.00 95.00 205 ALA A C 1
ATOM 1499 O O . ALA A 1 205 ? -16.057 -11.773 17.648 1.00 95.00 205 ALA A O 1
ATOM 1500 N N . LEU A 1 206 ? -16.244 -10.927 15.576 1.00 96.38 206 LEU A N 1
ATOM 1501 C CA . LEU A 1 206 ? -15.495 -9.695 15.863 1.00 96.38 206 LEU A CA 1
ATOM 1502 C C . LEU A 1 206 ? -16.217 -8.811 16.893 1.00 96.38 206 LEU A C 1
ATOM 1504 O O . LEU A 1 206 ? -15.568 -8.284 17.795 1.00 96.38 206 LEU A O 1
ATOM 1508 N N . LEU A 1 207 ? -17.548 -8.689 16.818 1.00 95.44 207 LEU A N 1
ATOM 1509 C CA . LEU A 1 207 ? -18.343 -7.982 17.834 1.00 95.44 207 LEU A CA 1
ATOM 1510 C C . LEU A 1 207 ? -18.237 -8.646 19.214 1.00 95.44 207 LEU A C 1
ATOM 1512 O O . LEU A 1 207 ? -18.024 -7.965 20.216 1.00 95.44 207 LEU A O 1
ATOM 1516 N N . GLN A 1 208 ? -18.344 -9.975 19.281 1.00 94.88 208 GLN A N 1
ATOM 1517 C CA . GLN A 1 208 ? -18.187 -10.719 20.538 1.00 94.88 208 GLN A CA 1
ATOM 1518 C C . GLN A 1 208 ? -16.779 -10.548 21.126 1.00 94.88 208 GLN A C 1
ATOM 1520 O O . GLN A 1 208 ? -16.614 -10.330 22.331 1.00 94.88 208 GLN A O 1
ATOM 1525 N N . HIS A 1 209 ? -15.756 -10.599 20.269 1.00 96.25 209 HIS A N 1
ATOM 1526 C CA . HIS A 1 209 ? -14.377 -10.343 20.662 1.00 96.25 209 HIS A CA 1
ATOM 1527 C C . HIS A 1 209 ? -14.209 -8.916 21.203 1.00 96.25 209 HIS A C 1
ATOM 1529 O O . HIS A 1 209 ? -13.611 -8.726 22.262 1.00 96.25 209 HIS A O 1
ATOM 1535 N N . ALA A 1 210 ? -14.809 -7.919 20.552 1.00 95.62 210 ALA A N 1
ATOM 1536 C CA . ALA A 1 210 ? -14.797 -6.544 21.032 1.00 95.62 210 ALA A CA 1
ATOM 1537 C C . ALA A 1 210 ? -15.483 -6.384 22.397 1.00 95.62 210 ALA A C 1
ATOM 1539 O O . ALA A 1 210 ? -14.958 -5.671 23.246 1.00 95.62 210 ALA A O 1
ATOM 1540 N N . GLY A 1 211 ? -16.579 -7.098 22.673 1.00 94.69 211 GLY A N 1
ATOM 1541 C CA . GLY A 1 211 ? -17.169 -7.134 24.019 1.00 94.69 211 GLY A CA 1
ATOM 1542 C C . GLY A 1 211 ? -16.186 -7.643 25.084 1.00 94.69 211 GLY A C 1
ATOM 1543 O O . GLY A 1 211 ? -16.107 -7.098 26.185 1.00 94.69 211 GLY A O 1
ATOM 1544 N N . THR A 1 212 ? -15.351 -8.627 24.730 1.00 95.00 212 THR A N 1
ATOM 1545 C CA . THR A 1 212 ? -14.261 -9.094 25.605 1.00 95.00 212 THR A CA 1
ATOM 1546 C C . THR A 1 212 ? -13.204 -8.004 25.800 1.00 95.00 212 THR A C 1
ATOM 1548 O O . THR A 1 212 ? -12.840 -7.707 26.938 1.00 95.00 212 THR A O 1
ATOM 1551 N N . LEU A 1 213 ? -12.751 -7.353 24.723 1.00 95.56 213 LEU A N 1
ATOM 1552 C CA . LEU A 1 213 ? -11.786 -6.250 24.804 1.00 95.56 213 LEU A CA 1
ATOM 1553 C C . LEU A 1 213 ? -12.308 -5.094 25.661 1.00 95.56 213 LEU A C 1
ATOM 1555 O O . LEU A 1 213 ? -11.557 -4.549 26.469 1.00 95.56 213 LEU A O 1
ATOM 1559 N N . GLN A 1 214 ? -13.599 -4.774 25.563 1.00 94.44 214 GLN A N 1
ATOM 1560 C CA . GLN A 1 214 ? -14.226 -3.718 26.350 1.00 94.44 214 GLN A CA 1
ATOM 1561 C C . GLN A 1 214 ? -14.052 -3.944 27.854 1.00 94.44 214 GLN A C 1
ATOM 1563 O O . GLN A 1 214 ? -13.709 -3.000 28.572 1.00 94.44 214 GLN A O 1
ATOM 1568 N N . SER A 1 215 ? -14.246 -5.186 28.314 1.00 93.06 215 SER A N 1
ATOM 1569 C CA . SER A 1 215 ? -14.078 -5.569 29.723 1.00 93.06 215 SER A CA 1
ATOM 1570 C C . SER A 1 215 ? -12.630 -5.451 30.214 1.00 93.06 215 SER A C 1
ATOM 1572 O O . SER A 1 215 ? -12.393 -5.219 31.397 1.00 93.06 215 SER A O 1
ATOM 1574 N N . LEU A 1 216 ? -11.665 -5.532 29.294 1.00 93.12 216 LEU A N 1
ATOM 1575 C CA . LEU A 1 216 ? -10.229 -5.393 29.550 1.00 93.12 216 LEU A CA 1
ATOM 1576 C C . LEU A 1 216 ? -9.724 -3.951 29.368 1.00 93.12 216 LEU A C 1
ATOM 1578 O O . LEU A 1 216 ? -8.531 -3.685 29.510 1.00 93.12 216 LEU A O 1
ATOM 1582 N N . GLY A 1 217 ? -10.616 -3.006 29.048 1.00 92.88 217 GLY A N 1
ATOM 1583 C CA . GLY A 1 217 ? -10.238 -1.627 28.733 1.00 92.88 217 GLY A CA 1
ATOM 1584 C C . GLY A 1 217 ? -9.501 -1.474 27.400 1.00 92.88 217 GLY A C 1
ATOM 1585 O O . GLY A 1 217 ? -8.785 -0.495 27.220 1.00 92.88 217 GLY A O 1
ATOM 1586 N N . SER A 1 218 ? -9.673 -2.429 26.490 1.00 96.56 218 SER A N 1
ATOM 1587 C CA . SER A 1 218 ? -9.079 -2.466 25.154 1.00 96.56 218 SER A CA 1
ATOM 1588 C C . SER A 1 218 ? -10.146 -2.236 24.078 1.00 96.56 218 SER A C 1
ATOM 1590 O O . SER A 1 218 ? -11.349 -2.267 24.355 1.00 96.56 218 SER A O 1
ATOM 1592 N N . CYS A 1 219 ? -9.728 -1.998 22.835 1.00 97.25 219 CYS A N 1
ATOM 1593 C CA . CYS A 1 219 ? -10.648 -1.811 21.708 1.00 97.25 219 CYS A CA 1
ATOM 1594 C C . CYS A 1 219 ? -10.055 -2.275 20.376 1.00 97.25 219 CYS A C 1
ATOM 1596 O O . CYS A 1 219 ? -8.848 -2.485 20.260 1.00 97.25 219 CYS A O 1
ATOM 1598 N N . LEU A 1 220 ? -10.914 -2.395 19.366 1.00 98.12 220 LEU A N 1
ATOM 1599 C CA . LEU A 1 220 ? -10.564 -2.820 18.018 1.00 98.12 220 LEU A CA 1
ATOM 1600 C C . LEU A 1 220 ? -11.133 -1.839 16.985 1.00 98.12 220 LEU A C 1
ATOM 1602 O O . LEU A 1 220 ? -12.321 -1.522 17.000 1.00 98.12 220 LEU A O 1
ATOM 1606 N N . VAL A 1 221 ? -10.288 -1.385 16.064 1.00 98.31 221 VAL A N 1
ATOM 1607 C CA . VAL A 1 221 ? -10.707 -0.674 14.854 1.00 98.31 221 VAL A CA 1
ATOM 1608 C C . VAL A 1 221 ? -10.365 -1.537 13.648 1.00 98.31 221 VAL A C 1
ATOM 1610 O O . VAL A 1 221 ? -9.215 -1.938 13.469 1.00 98.31 221 VAL A O 1
ATOM 1613 N N . VAL A 1 222 ? -11.368 -1.821 12.822 1.00 97.88 222 VAL A N 1
ATOM 1614 C CA . VAL A 1 222 ? -11.245 -2.663 11.631 1.00 97.88 222 VAL A CA 1
ATOM 1615 C C . VAL A 1 222 ? -11.271 -1.798 10.377 1.00 97.88 222 VAL A C 1
ATOM 1617 O O . VAL A 1 222 ? -12.100 -0.898 10.265 1.00 97.88 222 VAL A O 1
ATOM 1620 N N . VAL A 1 223 ? -10.393 -2.071 9.415 1.00 96.62 223 VAL A N 1
ATOM 1621 C CA . VAL A 1 223 ? -10.448 -1.475 8.072 1.00 96.62 223 VAL A CA 1
ATOM 1622 C C . VAL A 1 223 ? -11.016 -2.501 7.099 1.00 96.62 223 VAL A C 1
ATOM 1624 O O . VAL A 1 223 ? -10.570 -3.643 7.064 1.00 96.62 223 VAL A O 1
ATOM 1627 N N . ALA A 1 224 ? -12.012 -2.085 6.322 1.00 94.06 224 ALA A N 1
ATOM 1628 C CA . ALA A 1 224 ? -12.735 -2.925 5.376 1.00 94.06 224 ALA A CA 1
ATOM 1629 C C . ALA A 1 224 ? -12.853 -2.246 4.003 1.00 94.06 224 ALA A C 1
ATOM 1631 O O . ALA A 1 224 ? -12.729 -1.024 3.874 1.00 94.06 224 ALA A O 1
ATOM 1632 N N . ASP A 1 225 ? -13.118 -3.036 2.967 1.00 89.00 225 ASP A N 1
ATOM 1633 C CA . ASP A 1 225 ? -13.467 -2.514 1.645 1.00 89.00 225 ASP A CA 1
ATOM 1634 C C . ASP A 1 225 ? -14.947 -2.081 1.576 1.00 89.00 225 ASP A C 1
ATOM 1636 O O . ASP A 1 225 ? -15.777 -2.588 2.336 1.00 89.00 225 ASP A O 1
ATOM 1640 N N . GLU A 1 226 ? -15.284 -1.143 0.684 1.00 83.00 226 GLU A N 1
ATOM 1641 C CA . GLU A 1 226 ? -16.556 -0.390 0.651 1.00 83.00 226 GLU A CA 1
ATOM 1642 C C . GLU A 1 226 ? -17.827 -1.248 0.683 1.00 83.00 226 GLU A C 1
ATOM 1644 O O . GLU A 1 226 ? -18.801 -0.892 1.349 1.00 83.00 226 GLU A O 1
ATOM 1649 N N . GLY A 1 227 ? -17.811 -2.379 -0.023 1.00 82.69 227 GLY A N 1
ATOM 1650 C CA . GLY A 1 227 ? -18.952 -3.293 -0.126 1.00 82.69 227 GLY A CA 1
ATOM 1651 C C . GLY A 1 227 ? -18.802 -4.581 0.678 1.00 82.69 227 GLY A C 1
ATOM 1652 O O . GLY A 1 227 ? -19.670 -5.446 0.610 1.00 82.69 227 GLY A O 1
ATOM 1653 N N . SER A 1 228 ? -17.694 -4.745 1.398 1.00 85.88 228 SER A N 1
ATOM 1654 C CA . SER A 1 228 ? -17.329 -6.038 1.980 1.00 85.88 228 SER A CA 1
ATOM 1655 C C . SER A 1 228 ? -17.940 -6.281 3.366 1.00 85.88 228 SER A C 1
ATOM 1657 O O . SER A 1 228 ? -18.140 -7.435 3.749 1.00 85.88 228 SER A O 1
ATOM 1659 N N . TRP A 1 229 ? -18.223 -5.225 4.142 1.00 93.12 229 TRP A N 1
ATOM 1660 C CA . TRP A 1 229 ? -18.730 -5.371 5.512 1.00 93.12 229 TRP A CA 1
ATOM 1661 C C . TRP A 1 229 ? -20.217 -5.781 5.509 1.00 93.12 229 TRP A C 1
ATOM 1663 O O . TRP A 1 229 ? -21.032 -5.129 4.850 1.00 93.12 229 TRP A O 1
ATOM 1673 N N . PRO A 1 230 ? -20.614 -6.844 6.236 1.00 92.50 230 PRO A N 1
ATOM 1674 C CA . PRO A 1 230 ? -21.957 -7.422 6.166 1.00 92.50 230 PRO A CA 1
ATOM 1675 C C . PRO A 1 230 ? -22.982 -6.659 7.027 1.00 92.50 230 PRO A C 1
ATOM 1677 O O . PRO A 1 230 ? -23.604 -7.217 7.927 1.00 92.50 230 PRO A O 1
ATOM 1680 N N . GLU A 1 231 ? -23.200 -5.377 6.738 1.00 89.88 231 GLU A N 1
ATOM 1681 C CA . GLU A 1 231 ? -24.096 -4.484 7.502 1.00 89.88 231 GLU A CA 1
ATOM 1682 C C . GLU A 1 231 ? -25.533 -4.993 7.594 1.00 89.88 231 GLU A C 1
ATOM 1684 O O . GLU A 1 231 ? -26.182 -4.888 8.631 1.00 89.88 231 GLU A O 1
ATOM 1689 N N . ASN A 1 232 ? -26.020 -5.586 6.504 1.00 87.94 232 ASN A N 1
ATOM 1690 C CA . ASN A 1 232 ? -27.392 -6.074 6.406 1.00 87.94 232 ASN A CA 1
ATOM 1691 C C . ASN A 1 232 ? -27.618 -7.384 7.178 1.00 87.94 232 ASN A C 1
ATOM 1693 O O . ASN A 1 232 ? -28.752 -7.851 7.250 1.00 87.94 232 ASN A O 1
ATOM 1697 N N . ALA A 1 233 ? -26.563 -7.998 7.730 1.00 87.19 233 ALA A N 1
ATOM 1698 C CA . ALA A 1 233 ? -26.692 -9.239 8.486 1.00 87.19 233 ALA A CA 1
ATOM 1699 C C . ALA A 1 233 ? -27.289 -9.007 9.885 1.00 87.19 233 ALA A C 1
ATOM 1701 O O . ALA A 1 233 ? -28.058 -9.843 10.355 1.00 87.19 233 ALA A O 1
ATOM 1702 N N . SER A 1 234 ? -26.990 -7.877 10.543 1.00 90.06 234 SER A N 1
ATOM 1703 C CA . SER A 1 234 ? -27.611 -7.517 11.824 1.00 90.06 234 SER A CA 1
ATOM 1704 C C . SER A 1 234 ? -27.517 -6.019 12.143 1.00 90.06 234 SER A C 1
ATOM 1706 O O . SER A 1 234 ? -26.591 -5.325 11.726 1.00 90.06 234 SER A O 1
ATOM 1708 N N . GLY A 1 235 ? -28.450 -5.513 12.960 1.00 89.44 235 GLY A N 1
ATOM 1709 C CA . GLY A 1 235 ? -28.441 -4.109 13.397 1.00 89.44 235 GLY A CA 1
ATOM 1710 C C . GLY A 1 235 ? -27.191 -3.718 14.198 1.00 89.44 235 GLY A C 1
ATOM 1711 O O . GLY A 1 235 ? -26.735 -2.583 14.094 1.00 89.44 235 GLY A O 1
ATOM 1712 N N . ALA A 1 236 ? -26.593 -4.662 14.935 1.00 90.62 236 ALA A N 1
ATOM 1713 C CA . ALA A 1 236 ? -25.349 -4.437 15.672 1.00 90.62 236 ALA A CA 1
ATOM 1714 C C . ALA A 1 236 ? -24.146 -4.235 14.735 1.00 90.62 236 ALA A C 1
ATOM 1716 O O . ALA A 1 236 ? -23.285 -3.402 15.007 1.00 90.62 236 ALA A O 1
ATOM 1717 N N . LEU A 1 237 ? -24.105 -4.950 13.605 1.00 91.81 237 LEU A N 1
ATOM 1718 C CA . LEU A 1 237 ? -23.058 -4.794 12.590 1.00 91.81 237 LEU A CA 1
ATOM 1719 C C . LEU A 1 237 ? -23.174 -3.473 11.830 1.00 91.81 237 LEU A C 1
ATOM 1721 O O . LEU A 1 237 ? -22.156 -2.879 11.475 1.00 91.81 237 LEU A O 1
ATOM 1725 N N . ASN A 1 238 ? -24.401 -3.000 11.615 1.00 92.50 238 ASN A N 1
ATOM 1726 C CA . ASN A 1 238 ? -24.657 -1.683 11.041 1.00 92.50 238 ASN A CA 1
ATOM 1727 C C . ASN A 1 238 ? -24.295 -0.535 12.008 1.00 92.50 238 ASN A C 1
ATOM 1729 O O . ASN A 1 238 ? -23.899 0.540 11.574 1.00 92.50 238 ASN A O 1
ATOM 1733 N N . ALA A 1 239 ? -24.397 -0.746 13.322 1.00 93.00 239 ALA A N 1
ATOM 1734 C CA . ALA A 1 239 ? -24.113 0.298 14.311 1.00 93.00 239 ALA A CA 1
ATOM 1735 C C . ALA A 1 239 ? -22.615 0.633 14.454 1.00 93.00 239 ALA A C 1
ATOM 1737 O O . ALA A 1 239 ? -22.273 1.726 14.897 1.00 93.00 239 ALA A O 1
ATOM 1738 N N . VAL A 1 240 ? -21.719 -0.288 14.084 1.00 94.94 240 VAL A N 1
ATOM 1739 C CA . VAL A 1 240 ? -20.265 -0.130 14.277 1.00 94.94 240 VAL A CA 1
ATOM 1740 C C . VAL A 1 240 ? -19.520 0.376 13.042 1.00 94.94 240 VAL A C 1
ATOM 1742 O O . VAL A 1 240 ? -18.316 0.613 13.121 1.00 94.94 240 VAL A O 1
ATOM 1745 N N . VAL A 1 241 ? -20.190 0.523 11.897 1.00 95.38 241 VAL A N 1
ATOM 1746 C CA . VAL A 1 241 ? -19.536 0.872 10.630 1.00 95.38 241 VAL A CA 1
ATOM 1747 C C . VAL A 1 241 ? -19.605 2.365 10.326 1.00 95.38 241 VAL A C 1
ATOM 1749 O O . VAL A 1 241 ? -20.627 3.023 10.496 1.00 95.38 241 VAL A O 1
ATOM 1752 N N . GLN A 1 242 ? -18.497 2.896 9.822 1.00 95.62 242 GLN A N 1
ATOM 1753 C CA . GLN A 1 242 ? -18.366 4.246 9.306 1.00 95.62 242 GLN A CA 1
ATOM 1754 C C . GLN A 1 242 ? -17.819 4.184 7.884 1.00 95.62 242 GLN A C 1
ATOM 1756 O O . GLN A 1 242 ? -16.703 3.719 7.636 1.00 95.62 242 GLN A O 1
ATOM 1761 N N . ARG A 1 243 ? -18.624 4.657 6.929 1.00 93.75 243 ARG A N 1
ATOM 1762 C CA . ARG A 1 243 ? -18.228 4.716 5.522 1.00 93.75 243 ARG A CA 1
ATOM 1763 C C . ARG A 1 243 ? -17.436 5.981 5.229 1.00 93.75 243 ARG A C 1
ATOM 1765 O O . ARG A 1 243 ? -17.882 7.091 5.524 1.00 93.75 243 ARG A O 1
ATOM 1772 N N . VAL A 1 244 ? -16.289 5.815 4.583 1.00 91.94 244 VAL A N 1
ATOM 1773 C CA . VAL A 1 244 ? -15.508 6.922 4.043 1.00 91.94 244 VAL A CA 1
ATOM 1774 C C . VAL A 1 244 ? -16.241 7.477 2.829 1.00 91.94 244 VAL A C 1
ATOM 1776 O O . VAL A 1 244 ? -16.299 6.841 1.784 1.00 91.94 244 VAL A O 1
ATOM 1779 N N . LYS A 1 245 ? -16.809 8.673 2.982 1.00 88.19 245 LYS A N 1
ATOM 1780 C CA . LYS A 1 245 ? -17.548 9.367 1.915 1.00 88.19 245 LYS A CA 1
ATOM 1781 C C . LYS A 1 245 ? -16.643 10.190 1.007 1.00 88.19 245 LYS A C 1
ATOM 1783 O O . LYS A 1 245 ? -16.946 10.377 -0.163 1.00 88.19 245 LYS A O 1
ATOM 1788 N N . PHE A 1 246 ? -15.549 10.697 1.566 1.00 87.75 246 PHE A N 1
ATOM 1789 C CA . PHE A 1 246 ? -14.694 11.675 0.912 1.00 87.75 246 PHE A CA 1
ATOM 1790 C C . PHE A 1 246 ? -13.225 11.293 1.064 1.00 87.75 246 PHE A C 1
ATOM 1792 O O . PHE A 1 246 ? -12.795 10.859 2.136 1.00 87.75 246 PHE A O 1
ATOM 1799 N N . ARG A 1 247 ? -12.451 11.488 -0.007 1.00 86.56 247 ARG A N 1
ATOM 1800 C CA . ARG A 1 247 ? -10.991 11.357 0.020 1.00 86.56 247 ARG A CA 1
ATOM 1801 C C . ARG A 1 247 ? -10.340 12.654 0.519 1.00 86.56 247 ARG A C 1
ATOM 1803 O O . ARG A 1 247 ? -10.823 13.729 0.161 1.00 86.56 247 ARG A O 1
ATOM 1810 N N . PRO A 1 248 ? -9.235 12.583 1.284 1.00 90.56 248 PRO A N 1
ATOM 1811 C CA . PRO A 1 248 ? -8.412 13.750 1.589 1.00 90.56 248 PRO A CA 1
ATOM 1812 C C . PRO A 1 248 ? -7.962 14.465 0.319 1.00 90.56 248 PRO A C 1
ATOM 1814 O O . PRO A 1 248 ? -7.546 13.813 -0.640 1.00 90.56 248 PRO A O 1
ATOM 1817 N N . TYR A 1 249 ? -8.023 15.795 0.319 1.00 90.75 249 TYR A N 1
ATOM 1818 C CA . TYR A 1 249 ? -7.572 16.576 -0.824 1.00 90.75 249 TYR A CA 1
ATOM 1819 C C . TYR A 1 249 ? -6.062 16.403 -1.015 1.00 90.75 249 TYR A C 1
ATOM 1821 O O . TYR A 1 249 ? -5.271 16.760 -0.139 1.00 90.75 249 TYR A O 1
ATOM 1829 N N . ALA A 1 250 ? -5.668 15.853 -2.164 1.00 87.00 250 ALA A N 1
ATOM 1830 C CA . ALA A 1 250 ? -4.288 15.512 -2.492 1.00 87.00 250 ALA A CA 1
ATOM 1831 C C . ALA A 1 250 ? -3.316 16.689 -2.291 1.00 87.00 250 ALA A C 1
ATOM 1833 O O . ALA A 1 250 ? -2.260 16.517 -1.686 1.00 87.00 250 ALA A O 1
ATOM 1834 N N . GLU A 1 251 ? -3.693 17.897 -2.718 1.00 89.94 251 GLU A N 1
ATOM 1835 C CA . GLU A 1 251 ? -2.874 19.106 -2.550 1.00 89.94 251 GLU A CA 1
ATOM 1836 C C . GLU A 1 251 ? -2.573 19.403 -1.076 1.00 89.94 251 GLU A C 1
ATOM 1838 O O . GLU A 1 251 ? -1.417 19.613 -0.697 1.00 89.94 251 GLU A O 1
ATOM 1843 N N . LEU A 1 252 ? -3.596 19.334 -0.220 1.00 92.75 252 LEU A N 1
ATOM 1844 C CA . LEU A 1 252 ? -3.428 19.528 1.218 1.00 92.75 252 LEU A CA 1
ATOM 1845 C C . LEU A 1 252 ? -2.585 18.416 1.841 1.00 92.75 252 LEU A C 1
ATOM 1847 O O . LEU A 1 252 ? -1.807 18.695 2.750 1.00 92.75 252 LEU A O 1
ATOM 1851 N N . VAL A 1 253 ? -2.697 17.177 1.350 1.00 93.38 253 VAL A N 1
ATOM 1852 C CA . VAL A 1 253 ? -1.880 16.051 1.831 1.00 93.38 253 VAL A CA 1
ATOM 1853 C C . VAL A 1 253 ? -0.409 16.295 1.516 1.00 93.38 253 VAL A C 1
ATOM 1855 O O . VAL A 1 253 ? 0.424 16.226 2.421 1.00 93.38 253 VAL A O 1
ATOM 1858 N N . ALA A 1 254 ? -0.079 16.648 0.272 1.00 92.88 254 ALA A N 1
ATOM 1859 C CA . ALA A 1 254 ? 1.294 16.965 -0.109 1.00 92.88 254 ALA A CA 1
ATOM 1860 C C . ALA A 1 254 ? 1.848 18.146 0.709 1.00 92.88 254 ALA A C 1
ATOM 1862 O O . ALA A 1 254 ? 2.945 18.064 1.266 1.00 92.88 254 ALA A O 1
ATOM 1863 N N . CYS A 1 255 ? 1.058 19.214 0.856 1.00 94.50 255 CYS A N 1
ATOM 1864 C CA . CYS A 1 255 ? 1.415 20.382 1.656 1.00 94.50 255 CYS A CA 1
ATOM 1865 C C . CYS A 1 255 ? 1.678 20.038 3.128 1.00 94.50 255 CYS A C 1
ATOM 1867 O O . CYS A 1 255 ? 2.690 20.465 3.684 1.00 94.50 255 CYS A O 1
ATOM 1869 N N . ALA A 1 256 ? 0.798 19.256 3.755 1.00 94.94 256 ALA A N 1
ATOM 1870 C CA . ALA A 1 256 ? 0.930 18.855 5.152 1.00 94.94 256 ALA A CA 1
ATOM 1871 C C . ALA A 1 256 ? 2.161 17.962 5.373 1.00 94.94 256 ALA A C 1
ATOM 1873 O O . ALA A 1 256 ? 2.879 18.115 6.363 1.00 94.94 256 ALA A O 1
ATOM 1874 N N . HIS A 1 257 ? 2.458 17.067 4.426 1.00 94.25 257 HIS A N 1
ATOM 1875 C CA . HIS A 1 257 ? 3.677 16.261 4.455 1.00 94.25 257 HIS A CA 1
ATOM 1876 C C . HIS A 1 257 ? 4.939 17.130 4.370 1.00 94.25 257 HIS A C 1
ATOM 1878 O O . HIS A 1 257 ? 5.845 16.975 5.194 1.00 94.25 257 HIS A O 1
ATOM 1884 N N . LEU A 1 258 ? 5.001 18.068 3.422 1.00 95.25 258 LEU A N 1
ATOM 1885 C CA . LEU A 1 258 ? 6.134 18.990 3.297 1.00 95.25 258 LEU A CA 1
ATOM 1886 C C . LEU A 1 258 ? 6.326 19.832 4.561 1.00 95.25 258 LEU A C 1
ATOM 1888 O O . LEU A 1 258 ? 7.445 19.953 5.054 1.00 95.25 258 LEU A O 1
ATOM 1892 N N . GLU A 1 259 ? 5.244 20.376 5.114 1.00 95.06 259 GLU A N 1
ATOM 1893 C CA . GLU A 1 259 ? 5.299 21.248 6.286 1.00 95.06 259 GLU A CA 1
ATOM 1894 C C . GLU A 1 259 ? 5.710 20.506 7.554 1.00 95.06 259 GLU A C 1
ATOM 1896 O O . GLU A 1 259 ? 6.627 20.929 8.259 1.00 95.06 259 GLU A O 1
ATOM 1901 N N . TYR A 1 260 ? 5.048 19.389 7.846 1.00 93.56 260 TYR A N 1
ATOM 1902 C CA . TYR A 1 260 ? 5.099 18.792 9.174 1.00 93.56 260 TYR A CA 1
ATOM 1903 C C . TYR A 1 260 ? 5.916 17.499 9.232 1.00 93.56 260 TYR A C 1
ATOM 1905 O O . TYR A 1 260 ? 6.635 17.261 10.207 1.00 93.56 260 TYR A O 1
ATOM 1913 N N . VAL A 1 261 ? 5.888 16.680 8.177 1.00 92.81 261 VAL A N 1
ATOM 1914 C CA . VAL A 1 261 ? 6.663 15.429 8.138 1.00 92.81 261 VAL A CA 1
ATOM 1915 C C . VAL A 1 261 ? 8.118 15.725 7.793 1.00 92.81 261 VAL A C 1
ATOM 1917 O O . VAL A 1 261 ? 9.007 15.340 8.560 1.00 92.81 261 VAL A O 1
ATOM 1920 N N . TYR A 1 262 ? 8.338 16.440 6.686 1.00 93.06 262 TYR A N 1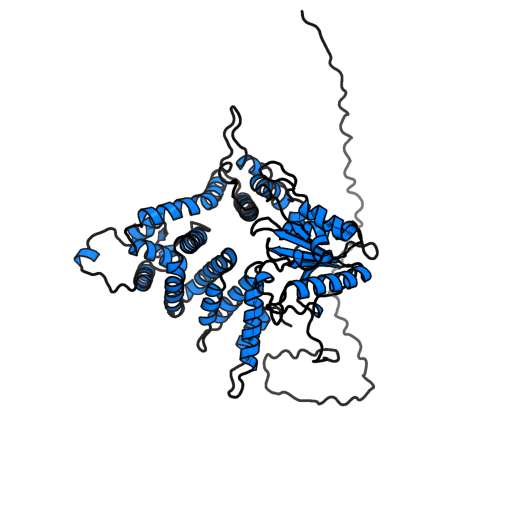
ATOM 1921 C CA . TYR A 1 262 ? 9.662 16.721 6.122 1.00 93.06 262 TYR A CA 1
ATOM 1922 C C . TYR A 1 262 ? 10.257 18.067 6.545 1.00 93.06 262 TYR A C 1
ATOM 1924 O O . TYR A 1 262 ? 11.441 18.295 6.317 1.00 93.06 262 TYR A O 1
ATOM 1932 N N . ARG A 1 263 ? 9.468 18.943 7.186 1.00 93.31 263 ARG A N 1
ATOM 1933 C CA . ARG A 1 263 ? 9.916 20.247 7.712 1.00 93.31 263 ARG A CA 1
ATOM 1934 C C . ARG A 1 263 ? 10.519 21.164 6.637 1.00 93.31 263 ARG A C 1
ATOM 1936 O O . ARG A 1 263 ? 11.448 21.921 6.903 1.00 93.31 263 ARG A O 1
ATOM 1943 N N . LYS A 1 264 ? 9.944 21.130 5.432 1.00 92.81 264 LYS A N 1
ATOM 1944 C CA . LYS A 1 264 ? 10.270 21.983 4.277 1.00 92.81 264 LYS A CA 1
ATOM 1945 C C . LYS A 1 264 ? 9.043 22.802 3.822 1.00 92.81 264 LYS A C 1
ATOM 1947 O O . LYS A 1 264 ? 8.555 22.610 2.709 1.00 92.81 264 LYS A O 1
ATOM 1952 N N . PRO A 1 265 ? 8.521 23.728 4.654 1.00 92.38 265 PRO A N 1
ATOM 1953 C CA . PRO A 1 265 ? 7.316 24.504 4.335 1.00 92.38 265 PRO A CA 1
ATOM 1954 C C . PRO A 1 265 ? 7.462 25.408 3.103 1.00 92.38 265 PRO A C 1
ATOM 1956 O O . PRO A 1 265 ? 6.465 25.697 2.447 1.00 92.38 265 PRO A O 1
ATOM 1959 N N . SER A 1 266 ? 8.682 25.829 2.755 1.00 89.75 266 SER A N 1
ATOM 1960 C CA . SER A 1 266 ? 8.950 26.646 1.563 1.00 89.75 266 SER A CA 1
ATOM 1961 C C . SER A 1 266 ? 8.546 25.949 0.259 1.00 89.75 266 SER A C 1
ATOM 1963 O O . SER A 1 266 ? 8.111 26.613 -0.677 1.00 89.75 266 SER A O 1
ATOM 1965 N N . LEU A 1 267 ? 8.604 24.614 0.212 1.00 90.25 267 LEU A N 1
ATOM 1966 C CA . LEU A 1 267 ? 8.236 23.832 -0.971 1.00 90.25 267 LEU A CA 1
ATOM 1967 C C . LEU A 1 267 ? 6.720 23.783 -1.219 1.00 90.25 267 LEU A C 1
ATOM 1969 O O . LEU A 1 267 ? 6.296 23.376 -2.296 1.00 90.25 267 LEU A O 1
ATOM 1973 N N . LYS A 1 268 ? 5.883 24.228 -0.272 1.00 91.50 268 LYS A N 1
ATOM 1974 C CA . LYS A 1 268 ? 4.424 24.303 -0.473 1.00 91.50 268 LYS A CA 1
ATOM 1975 C C . LYS A 1 268 ? 4.038 25.265 -1.594 1.00 91.50 268 LYS A C 1
ATOM 1977 O O . LYS A 1 268 ? 3.046 25.027 -2.273 1.00 91.50 268 LYS A O 1
ATOM 1982 N N . ALA A 1 269 ? 4.826 26.326 -1.795 1.00 88.69 269 ALA A N 1
ATOM 1983 C CA . ALA A 1 269 ? 4.576 27.325 -2.832 1.00 88.69 269 ALA A CA 1
ATOM 1984 C C . ALA A 1 269 ? 4.556 26.718 -4.246 1.00 88.69 269 ALA A C 1
ATOM 1986 O O . ALA A 1 269 ? 3.928 27.271 -5.143 1.00 88.69 269 ALA A O 1
ATOM 1987 N N . LEU A 1 270 ? 5.174 25.545 -4.431 1.00 88.06 270 LEU A N 1
ATOM 1988 C CA . LEU A 1 270 ? 5.151 24.810 -5.693 1.00 88.06 270 LEU A CA 1
ATOM 1989 C C . LEU A 1 270 ? 3.741 24.345 -6.086 1.00 88.06 270 LEU A C 1
ATOM 1991 O O . LEU A 1 270 ? 3.497 24.135 -7.269 1.00 88.06 270 LEU A O 1
ATOM 1995 N N . PHE A 1 271 ? 2.815 24.208 -5.133 1.00 87.88 271 PHE A N 1
ATOM 1996 C CA . PHE A 1 271 ? 1.436 23.784 -5.389 1.00 87.88 271 PHE A CA 1
ATOM 1997 C C . PHE A 1 271 ? 0.443 24.941 -5.544 1.00 87.88 271 PHE A C 1
ATOM 1999 O O . PHE A 1 271 ? -0.707 24.707 -5.906 1.00 87.88 271 PHE A O 1
ATOM 2006 N N . SER A 1 272 ? 0.868 26.184 -5.302 1.00 84.50 272 SER A N 1
ATOM 2007 C CA . SER A 1 272 ? -0.008 27.355 -5.371 1.00 84.50 272 SER A CA 1
ATOM 2008 C C . SER A 1 272 ? -0.641 27.506 -6.757 1.00 84.50 272 SER A C 1
ATOM 2010 O O . SER A 1 272 ? 0.059 27.565 -7.768 1.00 84.50 272 SER A O 1
ATOM 2012 N N . LYS A 1 273 ? -1.973 27.605 -6.811 1.00 80.00 273 LYS A N 1
ATOM 2013 C CA . LYS A 1 273 ? -2.709 27.922 -8.046 1.00 80.00 273 LYS A CA 1
ATOM 2014 C C . LYS A 1 273 ? -2.483 29.385 -8.436 1.00 80.00 273 LYS A C 1
ATOM 2016 O O . LYS A 1 273 ? -2.403 30.237 -7.552 1.00 80.00 273 LYS A O 1
ATOM 2021 N N . ALA A 1 274 ? -2.441 29.672 -9.740 1.00 74.19 274 ALA A N 1
ATOM 2022 C CA . ALA A 1 274 ? -2.372 31.047 -10.238 1.00 74.19 274 ALA A CA 1
ATOM 2023 C C . ALA A 1 274 ? -3.539 31.882 -9.686 1.00 74.19 274 ALA A C 1
ATOM 2025 O O . ALA A 1 274 ? -4.695 31.447 -9.703 1.00 74.19 274 ALA A O 1
ATOM 2026 N N . ARG A 1 275 ? -3.227 33.085 -9.209 1.00 74.38 275 ARG A N 1
ATOM 2027 C CA . ARG A 1 275 ? -4.188 34.141 -8.857 1.00 74.38 275 ARG A CA 1
ATOM 2028 C C . ARG A 1 275 ? -3.900 35.353 -9.734 1.00 74.38 275 ARG A C 1
ATOM 2030 O O . ARG A 1 275 ? -2.824 35.424 -10.316 1.00 74.38 275 ARG A O 1
ATOM 2037 N N . ASP A 1 276 ? -4.845 36.282 -9.860 1.00 61.19 276 ASP A N 1
ATOM 2038 C CA . ASP A 1 276 ? -4.692 37.456 -10.732 1.00 61.19 276 ASP A CA 1
ATOM 2039 C C . ASP A 1 276 ? -3.355 38.183 -10.476 1.00 61.19 276 ASP A C 1
ATOM 2041 O O . ASP A 1 276 ? -3.173 38.828 -9.446 1.00 61.19 276 ASP A O 1
ATOM 2045 N N . GLY A 1 277 ? -2.417 38.057 -11.425 1.00 61.16 277 GLY A N 1
ATOM 2046 C CA . GLY A 1 277 ? -1.079 38.659 -11.370 1.00 61.16 277 GLY A CA 1
ATOM 2047 C C . GLY A 1 277 ? 0.056 37.784 -10.809 1.00 61.16 277 GLY A C 1
ATOM 2048 O O . GLY A 1 277 ? 1.199 38.229 -10.854 1.00 61.16 277 GLY A O 1
ATOM 2049 N N . GLU A 1 278 ? -0.213 36.564 -10.332 1.00 73.00 278 GLU A N 1
ATOM 2050 C CA . GLU A 1 278 ? 0.790 35.620 -9.807 1.00 73.00 278 GLU A CA 1
ATOM 2051 C C . GLU A 1 278 ? 0.912 34.368 -10.689 1.00 73.00 278 GLU A C 1
ATOM 2053 O O . GLU A 1 278 ? -0.087 33.741 -11.056 1.00 73.00 278 GLU A O 1
ATOM 2058 N N . GLU A 1 279 ? 2.150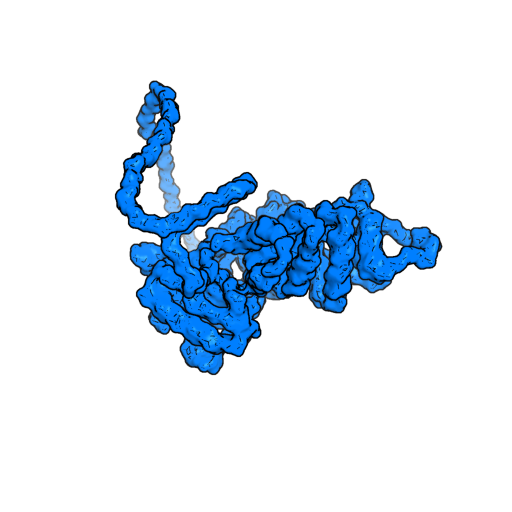 33.974 -11.005 1.00 72.94 279 GLU A N 1
ATOM 2059 C CA . GLU A 1 279 ? 2.417 32.705 -11.685 1.00 72.94 279 GLU A CA 1
ATOM 2060 C C . GLU A 1 279 ? 2.084 31.524 -10.766 1.00 72.94 279 GLU A C 1
ATOM 2062 O O . GLU A 1 279 ? 2.377 31.531 -9.568 1.00 72.94 279 GLU A O 1
ATOM 2067 N N . ALA A 1 280 ? 1.457 30.493 -11.335 1.00 79.62 280 ALA A N 1
ATOM 2068 C CA . ALA A 1 280 ? 1.222 29.248 -10.620 1.00 79.62 280 ALA A CA 1
ATOM 2069 C C . ALA A 1 280 ? 2.555 28.591 -10.228 1.00 79.62 280 ALA A C 1
ATOM 2071 O O . ALA A 1 280 ? 3.537 28.651 -10.969 1.00 79.62 280 ALA A O 1
ATOM 2072 N N . GLY A 1 281 ? 2.569 27.897 -9.092 1.00 81.06 281 GLY A N 1
ATOM 2073 C CA . GLY A 1 281 ? 3.708 27.076 -8.702 1.00 81.06 281 GLY A CA 1
ATOM 2074 C C . GLY A 1 281 ? 3.969 25.964 -9.724 1.00 81.06 281 GLY A C 1
ATOM 2075 O O . GLY A 1 281 ? 3.040 25.431 -10.340 1.00 81.06 281 GLY A O 1
ATOM 2076 N N . SER A 1 282 ? 5.236 25.578 -9.888 1.00 80.19 282 SER A N 1
ATOM 2077 C CA . SER A 1 282 ? 5.676 24.624 -10.921 1.00 80.19 282 SER A CA 1
ATOM 2078 C C . SER A 1 282 ? 5.109 23.202 -10.776 1.00 80.19 282 SER A C 1
ATOM 2080 O O . SER A 1 282 ? 5.160 22.420 -11.725 1.00 80.19 282 SER A O 1
ATOM 2082 N N . ALA A 1 283 ? 4.543 22.860 -9.616 1.00 80.19 283 ALA A N 1
ATOM 2083 C CA . ALA A 1 283 ? 3.882 21.588 -9.334 1.00 80.19 283 ALA A CA 1
ATOM 2084 C C . ALA A 1 283 ? 2.348 21.714 -9.209 1.00 80.19 283 ALA A C 1
ATOM 2086 O O . ALA A 1 283 ? 1.681 20.734 -8.886 1.00 80.19 283 ALA A O 1
ATOM 2087 N N . SER A 1 284 ? 1.766 22.892 -9.446 1.00 78.94 284 SER A N 1
ATOM 2088 C CA . SER A 1 284 ? 0.334 23.164 -9.226 1.00 78.94 284 SER A CA 1
ATOM 2089 C C . SER A 1 284 ? -0.604 22.302 -10.078 1.00 78.94 284 SER A C 1
ATOM 2091 O O . SER A 1 284 ? -1.691 21.943 -9.630 1.00 78.94 284 SER A O 1
ATOM 2093 N N . HIS A 1 285 ? -0.183 21.906 -11.281 1.00 74.31 285 HIS A N 1
ATOM 2094 C CA . HIS A 1 285 ? -0.955 21.047 -12.184 1.00 74.31 285 HIS A CA 1
ATOM 2095 C C . HIS A 1 285 ? -0.811 19.550 -11.893 1.00 74.31 285 HIS A C 1
ATOM 2097 O O . HIS A 1 285 ? -1.460 18.739 -12.552 1.00 74.31 285 HIS A O 1
ATOM 2103 N N . LEU A 1 286 ? 0.037 19.161 -10.935 1.00 71.75 286 LEU A N 1
ATOM 2104 C CA . LEU A 1 286 ? 0.330 17.753 -10.668 1.00 71.75 286 LEU A CA 1
ATOM 2105 C C . LEU A 1 286 ? -0.711 17.010 -9.869 1.00 71.75 286 LEU A C 1
ATOM 2107 O O . LEU A 1 286 ? -0.826 15.788 -9.978 1.00 71.75 286 LEU A O 1
ATOM 2111 N N . LEU A 1 287 ? -1.397 17.746 -9.007 1.00 79.75 287 LEU A N 1
ATOM 2112 C CA . LEU A 1 287 ? -2.338 17.183 -8.069 1.00 79.75 287 LEU A CA 1
ATOM 2113 C C . LEU A 1 287 ? -3.743 17.429 -8.609 1.00 79.75 287 LEU A C 1
ATOM 2115 O O . LEU A 1 287 ? -4.313 18.513 -8.537 1.00 79.75 287 LEU A O 1
ATOM 2119 N N . THR A 1 288 ? -4.233 16.347 -9.194 1.00 73.62 288 THR A N 1
ATOM 2120 C CA . THR A 1 288 ? -5.588 16.042 -9.620 1.00 73.62 288 THR A CA 1
ATOM 2121 C C . THR A 1 288 ? -6.683 16.278 -8.588 1.00 73.62 288 THR A C 1
ATOM 2123 O O . THR A 1 288 ? -6.476 15.919 -7.430 1.00 73.62 288 THR A O 1
ATOM 2126 N N . GLU A 1 289 ? -7.890 16.631 -9.046 1.00 68.06 289 GLU A N 1
ATOM 2127 C CA . GLU A 1 289 ? -9.116 15.876 -8.746 1.00 68.06 289 GLU A CA 1
ATOM 2128 C C . GLU A 1 289 ? -8.823 14.466 -8.241 1.00 68.06 289 GLU A C 1
ATOM 2130 O O . GLU A 1 289 ? -8.996 14.133 -7.071 1.00 68.06 289 GLU A O 1
ATOM 2135 N N . ASP A 1 290 ? -8.303 13.668 -9.177 1.00 63.91 290 ASP A N 1
ATOM 2136 C CA . ASP A 1 290 ? -8.232 12.212 -9.104 1.00 63.91 290 ASP A CA 1
ATOM 2137 C C . ASP A 1 290 ? -6.977 11.640 -8.464 1.00 63.91 290 ASP A C 1
ATOM 2139 O O . ASP A 1 290 ? -6.873 10.426 -8.275 1.00 63.91 290 ASP A O 1
ATOM 2143 N N . THR A 1 291 ? -6.037 12.496 -8.076 1.00 74.00 291 THR A N 1
ATOM 2144 C CA . THR A 1 291 ? -4.798 12.037 -7.460 1.00 74.00 291 THR A CA 1
ATOM 2145 C C . THR A 1 291 ? -5.082 11.406 -6.102 1.00 74.00 291 THR A C 1
ATOM 2147 O O . THR A 1 291 ? -5.763 11.980 -5.249 1.00 74.00 291 THR A O 1
ATOM 2150 N N . SER A 1 292 ? -4.535 10.210 -5.873 1.00 74.00 292 SER A N 1
ATOM 2151 C CA . SER A 1 292 ? -4.674 9.555 -4.579 1.00 74.00 292 SER A CA 1
ATOM 2152 C C . SER A 1 292 ? -3.852 10.294 -3.502 1.00 74.00 292 SER A C 1
ATOM 2154 O O . SER A 1 292 ? -2.764 10.806 -3.786 1.00 74.00 292 SER A O 1
ATOM 2156 N N . PRO A 1 293 ? -4.297 10.308 -2.233 1.00 81.81 293 PRO A N 1
ATOM 2157 C CA . PRO A 1 293 ? -3.505 10.816 -1.111 1.00 81.81 293 PRO A CA 1
ATOM 2158 C C . PRO A 1 293 ? -2.106 10.183 -1.012 1.00 81.81 293 PRO A C 1
ATOM 2160 O O . PRO A 1 293 ? -1.154 10.844 -0.600 1.00 81.81 293 PRO A O 1
ATOM 2163 N N . ALA A 1 294 ? -1.962 8.913 -1.405 1.00 75.31 294 ALA A N 1
ATOM 2164 C CA . ALA A 1 294 ? -0.679 8.214 -1.398 1.00 75.31 294 ALA A CA 1
ATOM 2165 C C . ALA A 1 294 ? 0.284 8.753 -2.470 1.00 75.31 294 ALA A C 1
ATOM 2167 O O . ALA A 1 294 ? 1.468 8.948 -2.190 1.00 75.31 294 ALA A O 1
ATOM 2168 N N . ASP A 1 295 ? -0.214 9.046 -3.675 1.00 74.12 295 ASP A N 1
ATOM 2169 C CA . ASP A 1 295 ? 0.586 9.672 -4.733 1.00 74.12 295 ASP A CA 1
ATOM 2170 C C . ASP A 1 295 ? 1.005 11.093 -4.353 1.00 74.12 295 ASP A C 1
ATOM 2172 O O . ASP A 1 295 ? 2.146 11.484 -4.599 1.00 74.12 295 ASP A O 1
ATOM 2176 N N . ALA A 1 296 ? 0.123 11.842 -3.688 1.00 85.19 296 ALA A N 1
ATOM 2177 C CA . ALA A 1 296 ? 0.436 13.172 -3.179 1.00 85.19 296 ALA A CA 1
ATOM 2178 C C . ALA A 1 296 ? 1.546 13.144 -2.115 1.00 85.19 296 ALA A C 1
ATOM 2180 O O . ALA A 1 296 ? 2.498 13.924 -2.179 1.00 85.19 296 ALA A O 1
ATOM 2181 N N . ALA A 1 297 ? 1.474 12.201 -1.169 1.00 86.62 297 ALA A N 1
ATOM 2182 C CA . ALA A 1 297 ? 2.532 11.985 -0.185 1.00 86.62 297 ALA A CA 1
ATOM 2183 C C . ALA A 1 297 ? 3.858 11.565 -0.848 1.00 86.62 297 ALA A C 1
ATOM 2185 O O . ALA A 1 297 ? 4.924 12.006 -0.415 1.00 86.62 297 ALA A O 1
ATOM 2186 N N . ARG A 1 298 ? 3.809 10.765 -1.925 1.00 83.12 298 ARG A N 1
ATOM 2187 C CA . ARG A 1 298 ? 4.993 10.386 -2.715 1.00 83.12 298 ARG A CA 1
ATOM 2188 C C . ARG A 1 298 ? 5.621 11.587 -3.419 1.00 83.12 298 ARG A C 1
ATOM 2190 O O . ARG A 1 298 ? 6.840 11.726 -3.373 1.00 83.12 298 ARG A O 1
ATOM 2197 N N . LEU A 1 299 ? 4.819 12.452 -4.042 1.00 86.25 299 LEU A N 1
ATOM 2198 C CA . LEU A 1 299 ? 5.320 13.687 -4.650 1.00 86.25 299 LEU A CA 1
ATOM 2199 C C . LEU A 1 299 ? 5.991 14.577 -3.599 1.00 86.25 299 LEU A C 1
ATOM 2201 O O . LEU A 1 299 ? 7.109 15.038 -3.810 1.00 86.25 299 LEU A O 1
ATOM 2205 N N . ALA A 1 300 ? 5.357 14.752 -2.436 1.00 90.94 300 ALA A N 1
ATOM 2206 C CA . ALA A 1 300 ? 5.943 15.494 -1.323 1.00 90.94 300 ALA A CA 1
ATOM 2207 C C . ALA A 1 300 ? 7.275 14.889 -0.854 1.00 90.94 300 ALA A C 1
ATOM 2209 O O . ALA A 1 300 ? 8.209 15.634 -0.575 1.00 90.94 300 ALA A O 1
ATOM 2210 N N . ALA A 1 301 ? 7.389 13.559 -0.805 1.00 87.56 301 ALA A N 1
ATOM 2211 C CA . ALA A 1 301 ? 8.643 12.881 -0.486 1.00 87.56 301 ALA A CA 1
ATOM 2212 C C . ALA A 1 301 ? 9.731 13.163 -1.536 1.00 87.56 301 ALA A C 1
ATOM 2214 O O . ALA A 1 301 ? 10.844 13.525 -1.167 1.00 87.56 301 ALA A O 1
ATOM 2215 N N . GLY A 1 302 ? 9.403 13.060 -2.829 1.00 83.75 302 GLY A N 1
ATOM 2216 C CA . GLY A 1 302 ? 10.336 13.348 -3.925 1.00 83.75 302 GLY A CA 1
ATOM 2217 C C . GLY A 1 302 ? 10.838 14.793 -3.903 1.00 83.75 302 GLY A C 1
ATOM 2218 O O . GLY A 1 302 ? 12.042 15.031 -3.948 1.00 83.75 302 GLY A O 1
ATOM 2219 N N . LEU A 1 303 ? 9.927 15.753 -3.723 1.00 90.50 303 LEU A N 1
ATOM 2220 C CA . LEU A 1 303 ? 10.268 17.167 -3.548 1.00 90.50 303 LEU A CA 1
ATOM 2221 C C . LEU A 1 303 ? 11.097 17.405 -2.280 1.00 90.50 303 LEU A C 1
ATOM 2223 O O . LEU A 1 303 ? 12.033 18.197 -2.286 1.00 90.50 303 LEU A O 1
ATOM 2227 N N . ALA A 1 304 ? 10.783 16.720 -1.179 1.00 90.25 304 ALA A N 1
ATOM 2228 C CA . ALA A 1 304 ? 11.533 16.863 0.061 1.00 90.25 304 ALA A CA 1
ATOM 2229 C C . ALA A 1 304 ? 12.946 16.274 -0.025 1.00 90.25 304 ALA A C 1
ATOM 2231 O O . ALA A 1 304 ? 13.842 16.761 0.665 1.00 90.25 304 ALA A O 1
ATOM 2232 N N . SER A 1 305 ? 13.156 15.255 -0.854 1.00 87.25 305 SER A N 1
ATOM 2233 C CA . SER A 1 305 ? 14.465 14.648 -1.092 1.00 87.25 305 SER A CA 1
ATOM 2234 C C . SER A 1 305 ? 15.330 15.420 -2.086 1.00 87.25 305 SER A C 1
ATOM 2236 O O . SER A 1 305 ? 16.525 15.140 -2.152 1.00 87.25 305 SER A O 1
ATOM 2238 N N . SER A 1 306 ? 14.779 16.391 -2.823 1.00 87.38 306 SER A N 1
ATOM 2239 C CA . SER A 1 306 ? 15.591 17.235 -3.696 1.00 87.38 306 SER A CA 1
ATOM 2240 C C . SER A 1 306 ? 16.509 18.159 -2.890 1.00 87.38 306 SER A C 1
ATOM 2242 O O . SER A 1 306 ? 16.261 18.488 -1.718 1.00 87.38 306 SER A O 1
ATOM 2244 N N . ASP A 1 307 ? 17.580 18.605 -3.543 1.00 80.56 307 ASP A N 1
ATOM 2245 C CA . ASP A 1 307 ? 18.539 19.568 -2.997 1.00 80.56 307 ASP A CA 1
ATOM 2246 C C . ASP A 1 307 ? 17.936 20.974 -2.786 1.00 80.56 307 ASP A C 1
ATOM 2248 O O . ASP A 1 307 ? 18.596 21.859 -2.244 1.00 80.56 307 ASP A O 1
ATOM 2252 N N . GLY A 1 308 ? 16.663 21.173 -3.154 1.00 75.62 308 GLY A N 1
ATOM 2253 C CA . GLY A 1 308 ? 15.938 22.433 -3.017 1.00 75.62 308 GLY A CA 1
ATOM 2254 C C . GLY A 1 308 ? 16.352 23.502 -4.028 1.00 75.62 308 GLY A C 1
ATOM 2255 O O . GLY A 1 308 ? 15.844 24.620 -3.951 1.00 75.62 308 GLY A O 1
ATOM 2256 N N . THR A 1 309 ? 17.252 23.183 -4.962 1.00 82.31 309 THR A N 1
ATOM 2257 C CA . THR A 1 309 ? 17.583 24.062 -6.085 1.00 82.31 309 THR A CA 1
ATOM 2258 C C . THR A 1 309 ? 16.463 24.032 -7.122 1.00 82.31 309 THR A C 1
ATOM 2260 O O . THR A 1 309 ? 15.688 23.077 -7.180 1.00 82.31 309 THR A O 1
ATOM 2263 N N . THR A 1 310 ? 16.375 25.058 -7.974 1.00 81.25 310 THR A N 1
ATOM 2264 C CA . THR A 1 310 ? 15.411 25.067 -9.087 1.00 81.25 310 THR A CA 1
ATOM 2265 C C . THR A 1 310 ? 15.569 23.822 -9.962 1.00 81.25 310 THR A C 1
ATOM 2267 O O . THR A 1 310 ? 14.574 23.168 -10.245 1.00 81.25 310 THR A O 1
ATOM 2270 N N . GLY A 1 311 ? 16.810 23.430 -10.281 1.00 70.62 311 GLY A N 1
ATOM 2271 C CA . GLY A 1 311 ? 17.101 22.218 -11.053 1.00 70.62 311 GLY A CA 1
ATOM 2272 C C . GLY A 1 311 ? 16.690 20.932 -10.334 1.00 70.62 311 GLY A C 1
ATOM 2273 O O . GLY A 1 311 ? 16.006 20.106 -10.918 1.00 70.62 311 GLY A O 1
ATOM 2274 N N . GLY A 1 312 ? 17.000 20.778 -9.044 1.00 75.56 312 GLY A N 1
ATOM 2275 C CA . GLY A 1 312 ? 16.591 19.589 -8.288 1.00 75.56 312 GLY A CA 1
ATOM 2276 C C . GLY A 1 312 ? 15.079 19.499 -8.047 1.00 75.56 312 GLY A C 1
ATOM 2277 O O . GLY A 1 312 ? 14.523 18.404 -7.951 1.00 75.56 312 GLY A O 1
ATOM 2278 N N . ILE A 1 313 ? 14.387 20.638 -7.954 1.00 82.19 313 ILE A N 1
ATOM 2279 C CA . ILE A 1 313 ? 12.920 20.693 -7.916 1.00 82.19 313 ILE A CA 1
ATOM 2280 C C . ILE A 1 313 ? 12.344 20.316 -9.282 1.00 82.19 313 ILE A C 1
ATOM 2282 O O . ILE A 1 313 ? 11.421 19.507 -9.330 1.00 82.19 313 ILE A O 1
ATOM 2286 N N . GLU A 1 314 ? 12.890 20.852 -10.374 1.00 73.94 314 GLU A N 1
ATOM 2287 C CA . GLU A 1 314 ? 12.514 20.474 -11.738 1.00 73.94 314 GLU A CA 1
ATOM 2288 C C . GLU A 1 314 ? 12.755 18.984 -11.991 1.00 73.94 314 GLU A C 1
ATOM 2290 O O . GLU A 1 314 ? 11.859 18.334 -12.508 1.00 73.94 314 GLU A O 1
ATOM 2295 N N . ASP A 1 315 ? 13.868 18.409 -11.533 1.00 72.81 315 ASP A N 1
ATOM 2296 C CA . ASP A 1 315 ? 14.164 16.976 -11.639 1.00 72.81 315 ASP A CA 1
ATOM 2297 C C . ASP A 1 315 ? 13.178 16.123 -10.833 1.00 72.81 315 ASP A C 1
ATOM 2299 O O . ASP A 1 315 ? 12.725 15.081 -11.303 1.00 72.81 315 ASP A O 1
ATOM 2303 N N . ALA A 1 316 ? 12.799 16.556 -9.627 1.00 79.19 316 ALA A N 1
ATOM 2304 C CA . ALA A 1 316 ? 11.809 15.856 -8.809 1.00 79.19 316 ALA A CA 1
ATOM 2305 C C . ALA A 1 316 ? 10.394 15.942 -9.411 1.00 79.19 316 ALA A C 1
ATOM 2307 O O . ALA A 1 316 ? 9.644 14.962 -9.392 1.00 79.19 316 ALA A O 1
ATOM 2308 N N . ILE A 1 317 ? 10.034 17.103 -9.965 1.00 77.56 317 ILE A N 1
ATOM 2309 C CA . ILE A 1 317 ? 8.772 17.336 -10.676 1.00 77.56 317 ILE A CA 1
ATOM 2310 C C . ILE A 1 317 ? 8.742 16.531 -11.974 1.00 77.56 317 ILE A C 1
ATOM 2312 O O . ILE A 1 317 ? 7.758 15.840 -12.231 1.00 77.56 317 ILE A O 1
ATOM 2316 N N . ALA A 1 318 ? 9.817 16.565 -12.757 1.00 66.00 318 ALA A N 1
ATOM 2317 C CA . ALA A 1 318 ? 9.989 15.794 -13.977 1.00 66.00 318 ALA A CA 1
ATOM 2318 C C . ALA A 1 318 ? 9.935 14.298 -13.664 1.00 66.00 318 ALA A C 1
ATOM 2320 O O . ALA A 1 318 ? 9.115 13.597 -14.237 1.00 66.00 318 ALA A O 1
ATOM 2321 N N . ALA A 1 319 ? 10.664 13.799 -12.668 1.00 71.12 319 ALA A N 1
ATOM 2322 C CA . ALA A 1 319 ? 10.576 12.399 -12.250 1.00 71.12 319 ALA A CA 1
ATOM 2323 C C . ALA A 1 319 ? 9.154 11.977 -11.825 1.00 71.12 319 ALA A C 1
ATOM 2325 O O . ALA A 1 319 ? 8.815 10.799 -11.892 1.00 71.12 319 ALA A O 1
ATOM 2326 N N . PHE A 1 320 ? 8.291 12.905 -11.406 1.00 73.38 320 PHE A N 1
ATOM 2327 C CA . PHE A 1 320 ? 6.889 12.605 -11.117 1.00 73.38 320 PHE A CA 1
ATOM 2328 C C . PHE A 1 320 ? 5.964 12.735 -12.349 1.00 73.38 320 PHE A C 1
ATOM 2330 O O . PHE A 1 320 ? 5.113 11.872 -12.557 1.00 73.38 320 PHE A O 1
ATOM 2337 N N . GLN A 1 321 ? 6.122 13.779 -13.174 1.00 63.38 321 GLN A N 1
ATOM 2338 C CA . GLN A 1 321 ? 5.310 14.080 -14.375 1.00 63.38 321 GLN A CA 1
ATOM 2339 C C . GLN A 1 321 ? 5.644 13.203 -15.562 1.00 63.38 321 GLN A C 1
ATOM 2341 O O . GLN A 1 321 ? 4.776 12.696 -16.277 1.00 63.38 321 GLN A O 1
ATOM 2346 N N . GLN A 1 322 ? 6.939 13.121 -15.807 1.00 57.28 322 GLN A N 1
ATOM 2347 C CA . GLN A 1 322 ? 7.495 12.735 -17.074 1.00 57.28 322 GLN A CA 1
ATOM 2348 C C . GLN A 1 322 ? 7.236 11.263 -17.331 1.00 57.28 322 GLN A C 1
ATOM 2350 O O . GLN A 1 322 ? 7.018 10.890 -18.469 1.00 57.28 322 GLN A O 1
ATOM 2355 N N . TRP A 1 323 ? 7.104 10.424 -16.306 1.00 67.12 323 TRP A N 1
ATOM 2356 C CA . TRP A 1 323 ? 6.862 9.010 -16.557 1.00 67.12 323 TRP A CA 1
ATOM 2357 C C . TRP A 1 323 ? 5.481 8.701 -17.110 1.00 67.12 323 TRP A C 1
ATOM 2359 O O . TRP A 1 323 ? 5.403 7.891 -18.015 1.00 67.12 323 TRP A O 1
ATOM 2369 N N . SER A 1 324 ? 4.396 9.344 -16.678 1.00 64.44 324 SER A N 1
ATOM 2370 C CA . SER A 1 324 ? 3.086 9.029 -17.276 1.00 64.44 324 SER A CA 1
ATOM 2371 C C . SER A 1 324 ? 3.015 9.489 -18.739 1.00 64.44 324 SER A C 1
ATOM 2373 O O . SER A 1 324 ? 2.658 8.716 -19.631 1.00 64.44 324 SER A O 1
ATOM 2375 N N . THR A 1 325 ? 3.439 10.727 -19.007 1.00 68.88 325 THR A N 1
ATOM 2376 C CA . THR A 1 325 ? 3.399 11.320 -20.351 1.00 68.88 325 THR A CA 1
ATOM 2377 C C . THR A 1 325 ? 4.442 10.717 -21.293 1.00 68.88 325 THR A C 1
ATOM 2379 O O . THR A 1 325 ? 4.093 10.404 -22.431 1.00 68.88 325 THR A O 1
ATOM 2382 N N . ASP A 1 326 ? 5.683 10.489 -20.846 1.00 73.06 326 ASP A N 1
ATOM 2383 C CA . ASP A 1 326 ? 6.715 9.814 -21.648 1.00 73.06 326 ASP A CA 1
ATOM 2384 C C . ASP A 1 326 ? 6.299 8.380 -21.944 1.00 73.06 326 ASP A C 1
ATOM 2386 O O . ASP A 1 326 ? 6.469 7.930 -23.070 1.00 73.06 326 ASP A O 1
ATOM 2390 N N . VAL A 1 327 ? 5.723 7.653 -20.979 1.00 82.25 327 VAL A N 1
ATOM 2391 C CA . VAL A 1 327 ? 5.255 6.284 -21.227 1.00 82.25 327 VAL A CA 1
ATOM 2392 C C . VAL A 1 327 ? 4.152 6.287 -22.278 1.00 82.25 327 VAL A C 1
ATOM 2394 O O . VAL A 1 327 ? 4.255 5.560 -23.264 1.00 82.25 327 VAL A O 1
ATOM 2397 N N . ILE A 1 328 ? 3.142 7.152 -22.154 1.00 81.00 328 ILE A N 1
ATOM 2398 C CA . ILE A 1 328 ? 2.104 7.293 -23.188 1.00 81.00 328 ILE A CA 1
ATOM 2399 C C . ILE A 1 328 ? 2.731 7.672 -24.542 1.00 81.00 328 ILE A C 1
ATOM 2401 O O . ILE A 1 328 ? 2.371 7.098 -25.572 1.00 81.00 328 ILE A O 1
ATOM 2405 N N . GLY A 1 329 ? 3.691 8.599 -24.548 1.00 83.12 329 GLY A N 1
ATOM 2406 C CA . GLY A 1 329 ? 4.408 9.054 -25.738 1.00 83.12 329 GLY A CA 1
ATOM 2407 C C . GLY A 1 329 ? 5.203 7.942 -26.422 1.00 83.12 329 GLY A C 1
ATOM 2408 O O . GLY A 1 329 ? 5.034 7.720 -27.619 1.00 83.12 329 GLY A O 1
ATOM 2409 N N . VAL A 1 330 ? 6.010 7.187 -25.677 1.00 87.69 330 VAL A N 1
ATOM 2410 C CA . VAL A 1 330 ? 6.783 6.046 -26.184 1.00 87.69 330 VAL A CA 1
ATOM 2411 C C . VAL A 1 330 ? 5.855 4.965 -26.710 1.00 87.69 330 VAL A C 1
ATOM 2413 O O . VAL A 1 330 ? 6.068 4.474 -27.818 1.00 87.69 330 VAL A O 1
ATOM 2416 N N . PHE A 1 331 ? 4.790 4.613 -25.984 1.00 86.69 331 PHE A N 1
ATOM 2417 C CA . PHE A 1 331 ? 3.838 3.611 -26.464 1.00 86.69 331 PHE A CA 1
ATOM 2418 C C . PHE A 1 331 ? 3.088 4.078 -27.715 1.00 86.69 331 PHE A C 1
ATOM 2420 O O . PHE A 1 331 ? 2.809 3.245 -28.576 1.00 86.69 331 PHE A O 1
ATOM 2427 N N . LYS A 1 332 ? 2.812 5.375 -27.871 1.00 87.12 332 LYS A N 1
ATOM 2428 C CA . LYS A 1 332 ? 2.243 5.939 -29.102 1.00 87.12 332 LYS A CA 1
ATOM 2429 C C . LYS A 1 332 ? 3.244 5.912 -30.263 1.00 87.12 332 LYS A C 1
ATOM 2431 O O . LYS A 1 332 ? 2.910 5.461 -31.352 1.00 87.12 332 LYS A O 1
ATOM 2436 N N . ASN A 1 333 ? 4.486 6.328 -30.032 1.00 85.88 333 ASN A N 1
ATOM 2437 C CA . ASN A 1 333 ? 5.524 6.383 -31.067 1.00 85.88 333 ASN A CA 1
ATOM 2438 C C . ASN A 1 333 ? 5.953 4.990 -31.547 1.00 85.88 333 ASN A C 1
ATOM 2440 O O . ASN A 1 333 ? 6.308 4.809 -32.708 1.00 85.88 333 ASN A O 1
ATOM 2444 N N . THR A 1 334 ? 5.868 3.990 -30.672 1.00 86.62 334 THR A N 1
ATOM 2445 C CA . THR A 1 334 ? 6.181 2.586 -30.977 1.00 86.62 334 THR A CA 1
ATOM 2446 C C . THR A 1 334 ? 4.945 1.769 -31.364 1.00 86.62 334 THR A C 1
ATOM 2448 O O . THR A 1 334 ? 4.994 0.540 -31.386 1.00 86.62 334 THR A O 1
ATOM 2451 N N . GLU A 1 335 ? 3.811 2.412 -31.673 1.00 84.88 335 GLU A N 1
ATOM 2452 C CA . GLU A 1 335 ? 2.548 1.709 -31.925 1.00 84.88 335 GLU A CA 1
ATOM 2453 C C . GLU A 1 335 ? 2.619 0.679 -33.043 1.00 84.88 335 GLU A C 1
ATOM 2455 O O . GLU A 1 335 ? 2.109 -0.430 -32.886 1.00 84.88 335 GLU A O 1
ATOM 2460 N N . GLN A 1 336 ? 3.325 1.025 -34.114 1.00 83.38 336 GLN A N 1
ATOM 2461 C CA . GLN A 1 336 ? 3.530 0.163 -35.272 1.00 83.38 336 GLN A CA 1
ATOM 2462 C C . GLN A 1 336 ? 4.857 -0.611 -35.213 1.00 83.38 336 GLN A C 1
ATOM 2464 O O . GLN A 1 336 ? 5.189 -1.313 -36.165 1.00 83.38 336 GLN A O 1
ATOM 2469 N N . ASN A 1 337 ? 5.620 -0.495 -34.117 1.00 85.88 337 ASN A N 1
ATOM 2470 C CA . ASN A 1 337 ? 6.914 -1.155 -33.957 1.00 85.88 337 ASN A CA 1
ATOM 2471 C C . ASN A 1 337 ? 6.961 -2.024 -32.682 1.00 85.88 337 ASN A C 1
ATOM 2473 O O . ASN A 1 337 ? 7.461 -1.587 -31.640 1.00 85.88 337 ASN A O 1
ATOM 2477 N N . PRO A 1 338 ? 6.443 -3.267 -32.737 1.00 87.56 338 PRO A N 1
ATOM 2478 C CA . PRO A 1 338 ? 6.442 -4.168 -31.584 1.00 87.56 338 PRO A CA 1
ATOM 2479 C C . PRO A 1 338 ? 7.856 -4.523 -31.103 1.00 87.56 338 PRO A C 1
ATOM 2481 O O . PRO A 1 338 ? 8.042 -4.774 -29.914 1.00 87.56 338 PRO A O 1
ATOM 2484 N N . GLU A 1 339 ? 8.855 -4.490 -31.988 1.00 88.88 339 GLU A N 1
ATOM 2485 C CA . GLU A 1 339 ? 10.252 -4.742 -31.635 1.00 88.88 339 GLU A CA 1
ATOM 2486 C C . GLU A 1 339 ? 10.813 -3.672 -30.690 1.00 88.88 339 GLU A C 1
ATOM 2488 O O . GLU A 1 339 ? 11.507 -4.010 -29.734 1.00 88.88 339 GLU A O 1
ATOM 2493 N N . ASP A 1 340 ? 10.478 -2.396 -30.901 1.00 91.19 340 ASP A N 1
ATOM 2494 C CA . ASP A 1 340 ? 10.929 -1.311 -30.019 1.00 91.19 340 ASP A CA 1
ATOM 2495 C C . ASP A 1 340 ? 10.242 -1.385 -28.650 1.00 91.19 340 ASP A C 1
ATOM 2497 O O . ASP A 1 340 ? 10.877 -1.183 -27.618 1.00 91.19 340 ASP A O 1
ATOM 2501 N N . ARG A 1 341 ? 8.963 -1.783 -28.602 1.00 91.38 341 ARG A N 1
ATOM 2502 C CA . ARG A 1 341 ? 8.279 -2.058 -27.325 1.00 91.38 341 ARG A CA 1
ATOM 2503 C C . ARG A 1 341 ? 8.917 -3.222 -26.576 1.00 91.38 341 ARG A C 1
ATOM 2505 O O . ARG A 1 341 ? 9.061 -3.159 -25.358 1.00 91.38 341 ARG A O 1
ATOM 2512 N N . ALA A 1 342 ? 9.313 -4.271 -27.292 1.00 92.44 342 ALA A N 1
ATOM 2513 C CA . ALA A 1 342 ? 10.025 -5.388 -26.692 1.00 92.44 342 ALA A CA 1
ATOM 2514 C C . ALA A 1 342 ? 11.417 -4.971 -26.189 1.00 92.44 342 ALA A C 1
ATOM 2516 O O . ALA A 1 342 ? 11.819 -5.423 -25.120 1.00 92.44 342 ALA A O 1
ATOM 2517 N N . LEU A 1 343 ? 12.118 -4.073 -26.897 1.00 93.81 343 LEU A N 1
ATOM 2518 C CA . LEU A 1 343 ? 13.379 -3.478 -26.436 1.00 93.81 343 LEU A CA 1
ATOM 2519 C C . LEU A 1 343 ? 13.194 -2.659 -25.155 1.00 93.81 343 LEU A C 1
ATOM 2521 O O . LEU A 1 343 ? 14.001 -2.806 -24.242 1.00 93.81 343 LEU A O 1
ATOM 2525 N N . LEU A 1 344 ? 12.129 -1.856 -25.056 1.00 94.25 344 LEU A N 1
ATOM 2526 C CA . LEU A 1 344 ? 11.786 -1.140 -23.824 1.00 94.25 344 LEU A CA 1
ATOM 2527 C C . LEU A 1 344 ? 11.600 -2.122 -22.663 1.00 94.25 344 LEU A C 1
ATOM 2529 O O . LEU A 1 344 ? 12.273 -2.005 -21.647 1.00 94.25 344 LEU A O 1
ATOM 2533 N N . ILE A 1 345 ? 10.717 -3.111 -22.823 1.00 93.06 345 ILE A N 1
ATOM 2534 C CA . ILE A 1 345 ? 10.397 -4.076 -21.761 1.00 93.06 345 ILE A CA 1
ATOM 2535 C C . ILE A 1 345 ? 11.649 -4.856 -21.339 1.00 93.06 345 ILE A C 1
ATOM 2537 O O . ILE A 1 345 ? 11.944 -4.944 -20.148 1.00 93.06 345 ILE A O 1
ATOM 2541 N N . ALA A 1 346 ? 12.413 -5.379 -22.302 1.00 93.69 346 ALA A N 1
ATOM 2542 C CA . ALA A 1 346 ? 13.645 -6.107 -22.024 1.00 93.69 346 ALA A CA 1
ATOM 2543 C C . ALA A 1 346 ? 14.692 -5.225 -21.332 1.00 93.69 346 ALA A C 1
ATOM 2545 O O . ALA A 1 346 ? 15.302 -5.655 -20.359 1.00 93.69 346 ALA A O 1
ATOM 2546 N N . GLY A 1 347 ? 14.864 -3.984 -21.793 1.00 92.75 347 GLY A N 1
ATOM 2547 C CA . GLY A 1 347 ? 15.822 -3.041 -21.227 1.00 92.75 347 GLY A CA 1
ATOM 2548 C C . GLY A 1 347 ? 15.499 -2.629 -19.790 1.00 92.75 347 GLY A C 1
ATOM 2549 O O . GLY A 1 347 ? 16.420 -2.438 -19.004 1.00 92.75 347 GLY A O 1
ATOM 2550 N N . LEU A 1 348 ? 14.218 -2.536 -19.419 1.00 90.56 348 LEU A N 1
ATOM 2551 C CA . LEU A 1 348 ? 13.820 -2.224 -18.042 1.00 90.56 348 LEU A CA 1
ATOM 2552 C C . LEU A 1 348 ? 14.183 -3.347 -17.067 1.00 90.56 348 LEU A C 1
ATOM 2554 O O . LEU A 1 348 ? 14.723 -3.081 -15.996 1.00 90.56 348 LEU A O 1
ATOM 2558 N N . PHE A 1 349 ? 13.899 -4.598 -17.439 1.00 88.69 349 PHE A N 1
ATOM 2559 C CA . PHE A 1 349 ? 14.211 -5.763 -16.608 1.00 88.69 349 PHE A CA 1
ATOM 2560 C C . PHE A 1 349 ? 15.708 -6.088 -16.586 1.00 88.69 349 PHE A C 1
ATOM 2562 O O . PHE A 1 349 ? 16.212 -6.575 -15.580 1.00 88.69 349 PHE A O 1
ATOM 2569 N N . LEU A 1 350 ? 16.426 -5.789 -17.670 1.00 91.00 350 LEU A N 1
ATOM 2570 C CA . LEU A 1 350 ? 17.859 -6.048 -17.820 1.00 91.00 350 LEU A CA 1
ATOM 2571 C C . LEU A 1 350 ? 18.690 -4.755 -17.779 1.00 91.00 350 LEU A C 1
ATOM 2573 O O . LEU A 1 350 ? 19.712 -4.642 -18.456 1.00 91.00 350 LEU A O 1
ATOM 2577 N N . SER A 1 351 ? 18.253 -3.760 -17.000 1.00 88.31 351 SER A N 1
ATOM 2578 C CA . SER A 1 351 ? 19.003 -2.508 -16.839 1.00 88.31 351 SER A CA 1
ATOM 2579 C C . SER A 1 351 ? 20.400 -2.807 -16.285 1.00 88.31 351 SER A C 1
ATOM 2581 O O . SER A 1 351 ? 20.558 -3.561 -15.324 1.00 88.31 351 SER A O 1
ATOM 2583 N N . GLY A 1 352 ? 21.424 -2.229 -16.906 1.00 86.00 352 GLY A N 1
ATOM 2584 C CA . GLY A 1 352 ? 22.835 -2.503 -16.637 1.00 86.00 352 GLY A CA 1
ATOM 2585 C C . GLY A 1 352 ? 23.440 -3.643 -17.468 1.00 86.00 352 GLY A C 1
ATOM 2586 O O . GLY A 1 352 ? 24.627 -3.921 -17.316 1.00 86.00 352 GLY A O 1
ATOM 2587 N N . SER A 1 353 ? 22.675 -4.306 -18.341 1.00 90.62 353 SER A N 1
ATOM 2588 C CA . SER A 1 353 ? 23.204 -5.285 -19.304 1.00 90.62 353 SER A CA 1
ATOM 2589 C C . SER A 1 353 ? 23.678 -4.628 -20.604 1.00 90.62 353 SER A C 1
ATOM 2591 O O . SER A 1 353 ? 23.366 -3.470 -20.899 1.00 90.62 353 SER A O 1
ATOM 2593 N N . ASP A 1 354 ? 24.426 -5.378 -21.418 1.00 92.81 354 ASP A N 1
ATOM 2594 C CA . ASP A 1 354 ? 24.830 -4.908 -22.739 1.00 92.81 354 ASP A CA 1
ATOM 2595 C C . ASP A 1 354 ? 23.657 -4.892 -23.742 1.00 92.81 354 ASP A C 1
ATOM 2597 O O . ASP A 1 354 ? 22.707 -5.678 -23.667 1.00 92.81 354 ASP A O 1
ATOM 2601 N N . ALA A 1 355 ? 23.742 -4.002 -24.728 1.00 91.88 355 ALA A N 1
ATOM 2602 C CA . ALA A 1 355 ? 22.690 -3.762 -25.706 1.00 91.88 355 ALA A CA 1
ATOM 2603 C C . ALA A 1 355 ? 22.334 -5.007 -26.540 1.00 91.88 355 ALA A C 1
ATOM 2605 O O . ALA A 1 355 ? 21.166 -5.186 -26.891 1.00 91.88 355 ALA A O 1
ATOM 2606 N N . LEU A 1 356 ? 23.299 -5.884 -26.855 1.00 91.06 356 LEU A N 1
ATOM 2607 C CA . LEU A 1 356 ? 23.020 -7.094 -27.639 1.00 91.06 356 LEU A CA 1
ATOM 2608 C C . LEU A 1 356 ? 22.266 -8.128 -26.811 1.00 91.06 356 LEU A C 1
ATOM 2610 O O . LEU A 1 356 ? 21.352 -8.769 -27.332 1.00 91.06 356 LEU A O 1
ATOM 2614 N N . THR A 1 357 ? 22.610 -8.251 -25.532 1.00 91.31 357 THR A N 1
ATOM 2615 C CA . THR A 1 357 ? 21.863 -9.072 -24.580 1.00 91.31 357 THR A CA 1
ATOM 2616 C C . THR A 1 357 ? 20.408 -8.617 -24.482 1.00 91.31 357 THR A C 1
ATOM 2618 O O . THR A 1 357 ? 19.496 -9.434 -24.622 1.00 91.31 357 THR A O 1
ATOM 2621 N N . ILE A 1 358 ? 20.169 -7.308 -24.364 1.00 92.44 358 ILE A N 1
ATOM 2622 C CA . ILE A 1 358 ? 18.808 -6.748 -24.342 1.00 92.44 358 ILE A CA 1
ATOM 2623 C C . ILE A 1 358 ? 18.069 -7.007 -25.656 1.00 92.44 358 ILE A C 1
ATOM 2625 O O . ILE A 1 358 ? 16.907 -7.409 -25.638 1.00 92.44 358 ILE A O 1
ATOM 2629 N N . GLN A 1 359 ? 18.730 -6.855 -26.807 1.00 92.00 359 GLN A N 1
ATOM 2630 C CA . GLN A 1 359 ? 18.118 -7.164 -28.101 1.00 92.00 359 GLN A CA 1
ATOM 2631 C C . GLN A 1 359 ? 17.751 -8.650 -28.230 1.00 92.00 359 GLN A C 1
ATOM 2633 O O . GLN A 1 359 ? 16.687 -8.985 -28.757 1.00 92.00 359 GLN A O 1
ATOM 2638 N N . ALA A 1 360 ? 18.615 -9.554 -27.765 1.00 89.75 360 ALA A N 1
ATOM 2639 C CA . ALA A 1 360 ? 18.339 -10.985 -27.772 1.00 89.75 360 ALA A CA 1
ATOM 2640 C C . ALA A 1 360 ? 17.142 -11.323 -26.870 1.00 89.75 360 ALA A C 1
ATOM 2642 O O . ALA A 1 360 ? 16.242 -12.051 -27.294 1.00 89.75 360 ALA A O 1
ATOM 2643 N N . ALA A 1 361 ? 17.086 -10.739 -25.671 1.00 90.75 361 ALA A N 1
ATOM 2644 C CA . ALA A 1 361 ? 15.967 -10.884 -24.746 1.00 90.75 361 ALA A CA 1
ATOM 2645 C C . ALA A 1 361 ? 14.652 -10.325 -25.324 1.00 90.75 361 ALA A C 1
ATOM 2647 O O . ALA A 1 361 ? 13.618 -10.987 -25.237 1.00 90.75 361 ALA A O 1
ATOM 2648 N N . ALA A 1 362 ? 14.691 -9.171 -25.997 1.00 92.44 362 ALA A N 1
ATOM 2649 C CA . ALA A 1 362 ? 13.536 -8.583 -26.679 1.00 92.44 362 ALA A CA 1
ATOM 2650 C C . ALA A 1 362 ? 12.991 -9.486 -27.800 1.00 92.44 362 ALA A C 1
ATOM 2652 O O . ALA A 1 362 ? 11.782 -9.682 -27.913 1.00 92.44 362 ALA A O 1
ATOM 2653 N N . ARG A 1 363 ? 13.868 -10.110 -28.599 1.00 90.25 363 ARG A N 1
ATOM 2654 C CA . ARG A 1 363 ? 13.448 -11.089 -29.621 1.00 90.25 363 ARG A CA 1
ATOM 2655 C C . ARG A 1 363 ? 12.804 -12.328 -29.002 1.00 90.25 363 ARG A C 1
ATOM 2657 O O . ARG A 1 363 ? 11.796 -12.801 -29.523 1.00 90.25 363 ARG A O 1
ATOM 2664 N N . LYS A 1 364 ? 13.344 -12.821 -27.875 1.00 90.12 364 LYS A N 1
ATOM 2665 C CA . LYS A 1 364 ? 12.731 -13.923 -27.110 1.00 90.12 364 LYS A CA 1
ATOM 2666 C C . LYS A 1 364 ? 11.301 -13.559 -26.671 1.00 90.12 364 LYS A C 1
ATOM 2668 O O . LYS A 1 364 ? 10.427 -14.413 -26.771 1.00 90.12 364 LYS A O 1
ATOM 2673 N N . LEU A 1 365 ? 11.043 -12.312 -26.248 1.00 90.31 365 LEU A N 1
ATOM 2674 C CA . LEU A 1 365 ? 9.703 -11.855 -25.831 1.00 90.31 365 LEU A CA 1
ATOM 2675 C C . LEU A 1 365 ? 8.680 -11.908 -26.973 1.00 90.31 365 LEU A C 1
ATOM 2677 O O . LEU A 1 365 ? 7.533 -12.284 -26.754 1.00 90.31 365 LEU A O 1
ATOM 2681 N N . LEU A 1 366 ? 9.094 -11.566 -28.194 1.00 89.88 366 LEU A N 1
ATOM 2682 C CA . LEU A 1 366 ? 8.227 -11.602 -29.377 1.00 89.88 366 LEU A CA 1
ATOM 2683 C C . LEU A 1 366 ? 8.093 -12.996 -30.007 1.00 89.88 366 LEU A C 1
ATOM 2685 O O . LEU A 1 366 ? 7.354 -13.153 -30.974 1.00 89.88 366 LEU A O 1
ATOM 2689 N N . ALA A 1 367 ? 8.804 -14.000 -29.481 1.00 84.69 367 ALA A N 1
ATOM 2690 C CA . ALA A 1 367 ? 8.965 -15.316 -30.102 1.00 84.69 367 ALA A CA 1
ATOM 2691 C C . ALA A 1 367 ? 9.495 -15.254 -31.554 1.00 84.69 367 ALA A C 1
ATOM 2693 O O . ALA A 1 367 ? 9.287 -16.177 -32.348 1.00 84.69 367 ALA A O 1
ATOM 2694 N N . ASP A 1 368 ? 10.212 -14.181 -31.898 1.00 81.25 368 ASP A N 1
ATOM 2695 C CA . ASP A 1 368 ? 10.751 -13.972 -33.235 1.00 81.25 368 ASP A CA 1
ATOM 2696 C C . ASP A 1 368 ? 12.045 -14.767 -33.436 1.00 81.25 368 ASP A C 1
ATOM 2698 O O . ASP A 1 368 ? 12.973 -14.746 -32.621 1.00 81.25 368 ASP A O 1
ATOM 2702 N N . LYS A 1 369 ? 12.138 -15.445 -34.584 1.00 62.88 369 LYS A N 1
ATOM 2703 C CA . LYS A 1 369 ? 13.420 -15.962 -35.080 1.00 62.88 369 LYS A CA 1
ATOM 2704 C C . LYS A 1 369 ? 14.230 -14.802 -35.671 1.00 62.88 369 LYS A C 1
ATOM 2706 O O . LYS A 1 369 ? 13.678 -13.744 -35.956 1.00 62.88 369 LYS A O 1
ATOM 2711 N N . ALA A 1 370 ? 15.546 -14.991 -35.807 1.00 61.84 370 ALA A N 1
ATOM 2712 C CA . ALA A 1 370 ? 16.486 -13.967 -36.276 1.00 61.84 370 ALA A CA 1
ATOM 2713 C C . ALA A 1 370 ? 15.997 -13.196 -37.521 1.00 61.84 370 ALA A C 1
ATOM 2715 O O . ALA A 1 370 ? 15.159 -13.689 -38.274 1.00 61.84 370 ALA A O 1
ATOM 2716 N N . ALA A 1 371 ? 16.553 -11.993 -37.723 1.00 63.28 371 ALA A N 1
ATOM 2717 C CA . ALA A 1 371 ? 16.134 -11.039 -38.750 1.00 63.28 371 ALA A CA 1
ATOM 2718 C C . ALA A 1 371 ? 15.797 -11.699 -40.099 1.00 63.28 371 ALA A C 1
ATOM 2720 O O . ALA A 1 371 ? 16.554 -12.527 -40.610 1.00 63.28 371 ALA A O 1
ATOM 2721 N N . LYS A 1 372 ? 14.657 -11.297 -40.675 1.00 66.50 372 LYS A N 1
ATOM 2722 C CA . LYS A 1 372 ? 14.052 -11.928 -41.858 1.00 66.50 372 LYS A CA 1
ATOM 2723 C C . LYS A 1 372 ? 14.955 -11.853 -43.097 1.00 66.50 372 LYS A C 1
ATOM 2725 O O . LYS A 1 372 ? 14.891 -12.747 -43.940 1.00 66.50 372 LYS A O 1
ATOM 2730 N N . SER A 1 373 ? 15.831 -10.846 -43.194 1.00 72.38 373 SER A N 1
ATOM 2731 C CA . SER A 1 373 ? 16.870 -10.750 -44.226 1.00 72.38 373 SER A CA 1
ATOM 2732 C C . SER A 1 373 ? 18.042 -9.838 -43.820 1.00 72.38 373 SER A C 1
ATOM 2734 O O . SER A 1 373 ? 17.899 -8.958 -42.974 1.00 72.38 373 SER A O 1
ATOM 2736 N N . VAL A 1 374 ? 19.205 -9.988 -44.476 1.00 75.25 374 VAL A N 1
ATOM 2737 C CA . VAL A 1 374 ? 20.353 -9.058 -44.332 1.00 75.25 374 VAL A CA 1
ATOM 2738 C C . VAL A 1 374 ? 19.969 -7.633 -44.735 1.00 75.25 374 VAL A C 1
ATOM 2740 O O . VAL A 1 374 ? 20.471 -6.670 -44.162 1.00 75.25 374 VAL A O 1
ATOM 2743 N N . ARG A 1 375 ? 19.045 -7.490 -45.692 1.00 74.00 375 ARG A N 1
ATOM 2744 C CA . ARG A 1 375 ? 18.512 -6.188 -46.088 1.00 74.00 375 ARG A CA 1
ATOM 2745 C C . ARG 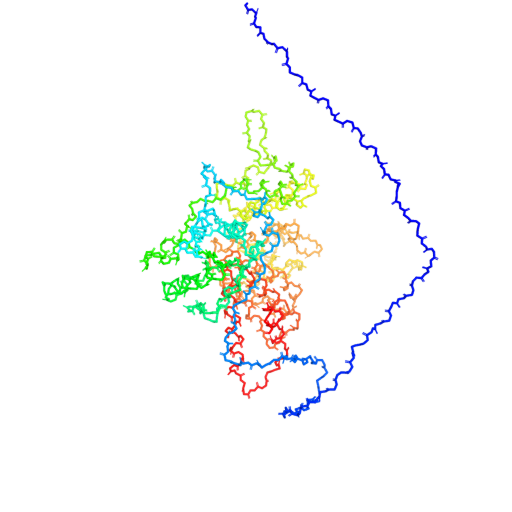A 1 375 ? 17.823 -5.511 -44.906 1.00 74.00 375 ARG A C 1
ATOM 2747 O O . ARG A 1 375 ? 18.107 -4.349 -44.669 1.00 74.00 375 ARG A O 1
ATOM 2754 N N . ASP A 1 376 ? 17.019 -6.235 -44.134 1.00 71.12 376 ASP A N 1
ATOM 2755 C CA . ASP A 1 376 ? 16.343 -5.688 -42.948 1.00 71.12 376 ASP A CA 1
ATOM 2756 C C . ASP A 1 376 ? 17.332 -5.352 -41.822 1.00 71.12 376 ASP A C 1
ATOM 2758 O O . ASP A 1 376 ? 17.126 -4.399 -41.085 1.00 71.12 376 ASP A O 1
ATOM 2762 N N . VAL A 1 377 ? 18.445 -6.088 -41.709 1.00 72.62 377 VAL A N 1
ATOM 2763 C CA . VAL A 1 377 ? 19.516 -5.774 -40.741 1.00 72.62 377 VAL A CA 1
ATOM 2764 C C . VAL A 1 377 ? 20.259 -4.487 -41.108 1.00 72.62 377 VAL A C 1
ATOM 2766 O O . VAL A 1 377 ? 20.661 -3.738 -40.224 1.00 72.62 377 VAL A O 1
ATOM 2769 N N . LEU A 1 378 ? 20.463 -4.240 -42.404 1.00 76.38 378 LEU A N 1
ATOM 2770 C CA . LEU A 1 378 ? 21.188 -3.071 -42.912 1.00 76.38 378 LEU A CA 1
ATOM 2771 C C . LEU A 1 378 ? 20.281 -1.862 -43.194 1.00 76.38 378 LEU A C 1
ATOM 2773 O O . LEU A 1 378 ? 20.789 -0.803 -43.558 1.00 76.38 378 LEU A O 1
ATOM 2777 N N . THR A 1 379 ? 18.958 -2.007 -43.056 1.00 74.00 379 THR A N 1
ATOM 2778 C CA . THR A 1 379 ? 17.979 -0.948 -43.333 1.00 74.00 379 THR A CA 1
ATOM 2779 C C . THR A 1 379 ? 17.231 -0.588 -42.052 1.00 74.00 379 THR A C 1
ATOM 2781 O O . THR A 1 379 ? 16.510 -1.414 -41.508 1.00 74.00 379 THR A O 1
ATOM 2784 N N . GLY A 1 380 ? 17.358 0.657 -41.591 1.00 76.12 380 GLY A N 1
ATOM 2785 C CA . GLY A 1 380 ? 16.692 1.156 -40.384 1.00 76.12 380 GLY A CA 1
ATOM 2786 C C . GLY A 1 380 ? 17.671 1.778 -39.382 1.00 76.12 380 GLY A C 1
ATOM 2787 O O . GLY A 1 380 ? 18.878 1.775 -39.626 1.00 76.12 380 GLY A O 1
ATOM 2788 N N . PRO A 1 381 ? 17.161 2.353 -38.279 1.00 83.31 381 PRO A N 1
ATOM 2789 C CA . PRO A 1 381 ? 17.998 2.898 -37.214 1.00 83.31 381 PRO A CA 1
ATOM 2790 C C . PRO A 1 381 ? 18.801 1.791 -36.520 1.00 83.31 381 PRO A C 1
ATOM 2792 O O . PRO A 1 381 ? 18.310 0.673 -36.331 1.00 83.31 381 PRO A O 1
ATOM 2795 N N . ASP A 1 382 ? 20.034 2.109 -36.122 1.00 87.88 382 ASP A N 1
ATOM 2796 C CA . ASP A 1 382 ? 20.872 1.182 -35.363 1.00 87.88 382 ASP A CA 1
ATOM 2797 C C . ASP A 1 382 ? 20.311 0.906 -33.955 1.00 87.88 382 ASP A C 1
ATOM 2799 O O . ASP A 1 382 ? 19.385 1.562 -33.471 1.00 87.88 382 ASP A O 1
ATOM 2803 N N . LEU A 1 383 ? 20.859 -0.114 -33.290 1.00 89.44 383 LEU A N 1
ATOM 2804 C CA . LEU A 1 383 ? 20.368 -0.568 -31.988 1.00 89.44 383 LEU A CA 1
ATOM 2805 C C . LEU A 1 383 ? 20.461 0.518 -30.906 1.00 89.44 383 LEU A C 1
ATOM 2807 O O . LEU A 1 383 ? 19.564 0.604 -30.071 1.00 89.44 383 LEU A O 1
ATOM 2811 N N . THR A 1 384 ? 21.505 1.350 -30.932 1.00 90.94 384 THR A N 1
ATOM 2812 C CA . THR A 1 384 ? 21.666 2.458 -29.981 1.00 90.94 384 THR A CA 1
ATOM 2813 C C . THR A 1 384 ? 20.550 3.476 -30.167 1.00 90.94 384 THR A C 1
ATOM 2815 O O . THR A 1 384 ? 19.841 3.778 -29.214 1.00 90.94 384 THR A O 1
ATOM 2818 N N . THR A 1 385 ? 20.311 3.902 -31.407 1.00 90.38 385 THR A N 1
ATOM 2819 C CA . THR A 1 385 ? 19.246 4.846 -31.766 1.00 90.38 385 THR A CA 1
ATOM 2820 C C . THR A 1 385 ? 17.869 4.315 -31.360 1.00 90.38 385 THR A C 1
ATOM 2822 O O . THR A 1 385 ? 17.033 5.060 -30.852 1.00 90.38 385 THR A O 1
ATOM 2825 N N . ARG A 1 386 ? 17.618 3.012 -31.542 1.00 91.94 386 ARG A N 1
ATOM 2826 C CA . ARG A 1 386 ? 16.360 2.368 -31.125 1.00 91.94 386 ARG A CA 1
ATOM 2827 C C . ARG A 1 386 ? 16.191 2.339 -29.604 1.00 91.94 386 ARG A C 1
ATOM 2829 O O . ARG A 1 386 ? 15.098 2.608 -29.114 1.00 91.94 386 ARG A O 1
ATOM 2836 N N . LEU A 1 387 ? 17.257 2.036 -28.859 1.00 91.88 387 LEU A N 1
ATOM 2837 C CA . LEU A 1 387 ? 17.253 2.017 -27.392 1.00 91.88 387 LEU A CA 1
ATOM 2838 C C . LEU A 1 387 ? 17.077 3.425 -26.802 1.00 91.88 387 LEU A C 1
ATOM 2840 O O . LEU A 1 387 ? 16.264 3.622 -25.901 1.00 91.88 387 LEU A O 1
ATOM 2844 N N . GLU A 1 388 ? 17.765 4.420 -27.355 1.00 89.62 388 GLU A N 1
ATOM 2845 C CA . GLU A 1 388 ? 17.580 5.830 -26.994 1.00 89.62 388 GLU A CA 1
ATOM 2846 C C . GLU A 1 388 ? 16.170 6.325 -27.352 1.00 89.62 388 GLU A C 1
ATOM 2848 O O . GLU A 1 388 ? 15.552 7.066 -26.583 1.00 89.62 388 GLU A O 1
ATOM 2853 N N . GLY A 1 389 ? 15.608 5.837 -28.465 1.00 86.62 389 GLY A N 1
ATOM 2854 C CA . GLY A 1 389 ? 14.231 6.093 -28.894 1.00 86.62 389 GLY A CA 1
ATOM 2855 C C . GLY A 1 389 ? 13.157 5.582 -27.926 1.00 86.62 389 GLY A C 1
ATOM 2856 O O . GLY A 1 389 ? 12.047 6.113 -27.917 1.00 86.62 389 GLY A O 1
ATOM 2857 N N . VAL A 1 390 ? 13.487 4.611 -27.067 1.00 89.56 390 VAL A N 1
ATOM 2858 C CA . VAL A 1 390 ? 12.634 4.157 -25.950 1.00 89.56 390 VAL A CA 1
ATOM 2859 C C . VAL A 1 390 ? 13.096 4.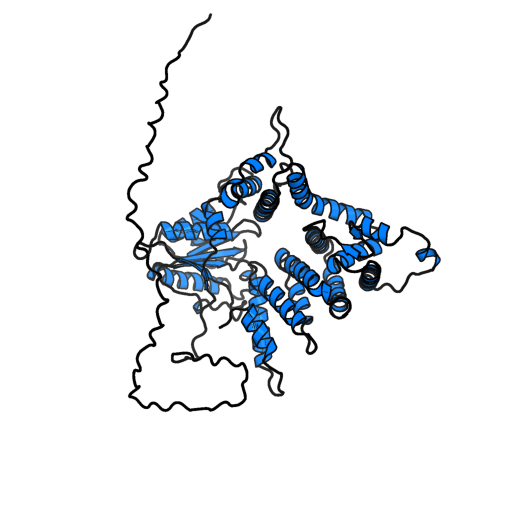688 -24.587 1.00 89.56 390 VAL A C 1
ATOM 2861 O O . VAL A 1 390 ? 12.691 4.181 -23.539 1.00 89.56 390 VAL A O 1
ATOM 2864 N N . HIS A 1 391 ? 13.907 5.748 -24.603 1.00 84.25 391 HIS A N 1
ATOM 2865 C CA . HIS A 1 391 ? 14.452 6.460 -23.444 1.00 84.25 391 HIS A CA 1
ATOM 2866 C C . HIS A 1 391 ? 15.474 5.693 -22.600 1.00 84.25 391 HIS A C 1
ATOM 2868 O O . HIS A 1 391 ? 15.684 6.034 -21.433 1.00 84.25 391 HIS A O 1
ATOM 2874 N N . ALA A 1 392 ? 16.141 4.694 -23.170 1.00 86.19 392 ALA A N 1
ATOM 2875 C CA . ALA A 1 392 ? 17.295 4.090 -22.526 1.00 86.19 392 ALA A CA 1
ATOM 2876 C C . ALA A 1 392 ? 18.537 4.980 -22.696 1.00 86.19 392 ALA A C 1
ATOM 2878 O O . ALA A 1 392 ? 18.720 5.613 -23.735 1.00 86.19 392 ALA A O 1
ATOM 2879 N N . ARG A 1 393 ? 19.429 4.999 -21.703 1.00 87.44 393 ARG A N 1
ATOM 2880 C CA . ARG A 1 393 ? 20.774 5.570 -21.850 1.00 87.44 393 ARG A CA 1
ATOM 2881 C C . ARG A 1 393 ? 21.728 4.457 -22.253 1.00 87.44 393 ARG A C 1
ATOM 2883 O O . ARG A 1 393 ? 21.787 3.447 -21.560 1.00 87.44 393 ARG A O 1
ATOM 2890 N N . VAL A 1 394 ? 22.493 4.643 -23.326 1.00 90.75 394 VAL A N 1
ATOM 2891 C CA . VAL A 1 394 ? 23.507 3.671 -23.757 1.00 90.75 394 VAL A CA 1
ATOM 2892 C C . VAL A 1 394 ? 24.902 4.252 -23.520 1.00 90.75 394 VAL A C 1
ATOM 2894 O O . VAL A 1 394 ? 25.239 5.314 -24.032 1.00 90.75 394 VAL A O 1
ATOM 2897 N N . THR A 1 395 ? 25.732 3.584 -22.720 1.00 87.94 395 THR A N 1
ATOM 2898 C CA . THR A 1 395 ? 27.117 3.995 -22.424 1.00 87.94 395 THR A CA 1
ATOM 2899 C C . THR A 1 395 ? 28.025 2.781 -22.515 1.00 87.94 395 THR A C 1
ATOM 2901 O O . THR A 1 395 ? 27.767 1.778 -21.858 1.00 87.94 395 THR A O 1
ATOM 2904 N N . ASP A 1 396 ? 29.053 2.833 -23.365 1.00 81.75 396 ASP A N 1
ATOM 2905 C CA . ASP A 1 396 ? 29.982 1.714 -23.595 1.00 81.75 396 ASP A CA 1
ATOM 2906 C C . ASP A 1 396 ? 29.265 0.370 -23.815 1.00 81.75 396 ASP A C 1
ATOM 2908 O O . ASP A 1 396 ? 29.634 -0.669 -23.273 1.00 81.75 396 ASP A O 1
ATOM 2912 N N . ARG A 1 397 ? 28.199 0.413 -24.630 1.00 84.62 397 ARG A N 1
ATOM 2913 C CA . ARG A 1 397 ? 27.274 -0.695 -24.950 1.00 84.62 397 ARG A CA 1
ATOM 2914 C C . ARG A 1 397 ? 26.393 -1.172 -23.798 1.00 84.62 397 ARG A C 1
ATOM 2916 O O . ARG A 1 397 ? 25.565 -2.041 -24.039 1.00 84.62 397 ARG A O 1
ATOM 2923 N N . THR A 1 398 ? 26.530 -0.621 -22.604 1.00 90.31 398 THR A N 1
ATOM 2924 C CA . THR A 1 398 ? 25.657 -0.896 -21.461 1.00 90.31 398 THR A CA 1
ATOM 2925 C C . THR A 1 398 ? 24.418 -0.022 -21.546 1.00 90.31 398 THR A C 1
ATOM 2927 O O . THR A 1 398 ? 24.519 1.160 -21.871 1.00 90.31 398 THR A O 1
ATOM 2930 N N . VAL A 1 399 ? 23.252 -0.592 -21.272 1.00 89.06 399 VAL A N 1
ATOM 2931 C CA . VAL A 1 399 ? 21.968 0.109 -21.327 1.00 89.06 399 VAL A CA 1
ATOM 2932 C C . VAL A 1 399 ? 21.463 0.341 -19.914 1.00 89.06 399 VAL A C 1
ATOM 2934 O O . VAL A 1 399 ? 21.422 -0.594 -19.122 1.00 89.06 399 VAL A O 1
ATOM 2937 N N . ASP A 1 400 ? 21.050 1.562 -19.598 1.00 83.81 400 ASP A N 1
ATOM 2938 C CA . ASP A 1 400 ? 20.584 1.931 -18.266 1.00 83.81 400 ASP A CA 1
ATOM 2939 C C . ASP A 1 400 ? 19.344 2.838 -18.291 1.00 83.81 400 ASP A C 1
ATOM 2941 O O . ASP A 1 400 ? 19.216 3.753 -19.111 1.00 83.81 400 ASP A O 1
ATOM 2945 N N . PHE A 1 401 ? 18.456 2.614 -17.323 1.00 78.00 401 PHE A N 1
ATOM 2946 C CA . PHE A 1 401 ? 17.297 3.456 -17.021 1.00 78.00 401 PHE A CA 1
ATOM 2947 C C . PHE A 1 401 ? 17.388 4.125 -15.639 1.00 78.00 401 PHE A C 1
ATOM 2949 O O . PHE A 1 401 ? 16.491 4.880 -15.273 1.00 78.00 401 PHE A O 1
ATOM 2956 N N . GLY A 1 402 ? 18.461 3.902 -14.871 1.00 65.56 402 GLY A N 1
ATOM 2957 C CA . GLY A 1 402 ? 18.671 4.459 -13.531 1.00 65.56 402 GLY A CA 1
ATOM 2958 C C . GLY A 1 402 ? 18.679 5.989 -13.479 1.00 65.56 402 GLY A C 1
ATOM 2959 O O . GLY A 1 402 ? 18.294 6.578 -12.473 1.00 65.56 402 GLY A O 1
ATOM 2960 N N . HIS A 1 403 ? 19.006 6.646 -14.593 1.00 64.25 403 HIS A N 1
ATOM 2961 C CA . HIS A 1 403 ? 18.856 8.096 -14.748 1.00 64.25 403 HIS A CA 1
ATOM 2962 C C . HIS A 1 403 ? 17.400 8.603 -14.751 1.00 64.25 403 HIS A C 1
ATOM 2964 O O . HIS A 1 403 ? 17.180 9.812 -14.739 1.00 64.25 403 HIS A O 1
ATOM 2970 N N . LYS A 1 404 ? 16.417 7.693 -14.768 1.00 64.88 404 LYS A N 1
ATOM 2971 C CA . LYS A 1 404 ? 14.975 7.959 -14.760 1.00 64.88 404 LYS A CA 1
ATOM 2972 C C . LYS A 1 404 ? 14.281 7.226 -13.587 1.00 64.88 404 LYS A C 1
ATOM 2974 O O . LYS A 1 404 ? 13.548 6.256 -13.814 1.00 64.88 404 LYS A O 1
ATOM 2979 N N . PRO A 1 405 ? 14.485 7.639 -12.316 1.00 60.19 405 PRO A N 1
ATOM 2980 C CA . PRO A 1 405 ? 13.952 6.918 -11.157 1.00 60.19 405 PRO A CA 1
ATOM 2981 C C . PRO A 1 405 ? 12.422 6.810 -11.187 1.00 60.19 405 PRO A C 1
ATOM 2983 O O . PRO A 1 405 ? 11.730 7.821 -11.240 1.00 60.19 405 PRO A O 1
ATOM 2986 N N . GLY A 1 406 ? 11.882 5.589 -11.130 1.00 64.56 406 GLY A N 1
ATOM 2987 C CA . GLY A 1 406 ? 10.434 5.332 -11.165 1.00 64.56 406 GLY A CA 1
ATOM 2988 C C . GLY A 1 406 ? 9.829 5.155 -12.565 1.00 64.56 406 GLY A C 1
ATOM 2989 O O . GLY A 1 406 ? 8.686 4.705 -12.664 1.00 64.56 406 GLY A O 1
ATOM 2990 N N . TYR A 1 407 ? 10.586 5.406 -13.641 1.00 75.69 407 TYR A N 1
ATOM 2991 C CA . TYR A 1 407 ? 10.121 5.197 -15.018 1.00 75.69 407 TYR A CA 1
ATOM 2992 C C . TYR A 1 407 ? 9.782 3.736 -15.298 1.00 75.69 407 TYR A C 1
ATOM 2994 O O . TYR A 1 407 ? 8.717 3.436 -15.832 1.00 75.69 407 TYR A O 1
ATOM 3002 N N . ALA A 1 408 ? 10.648 2.819 -14.862 1.00 80.00 408 ALA A N 1
ATOM 3003 C CA . ALA A 1 408 ? 10.440 1.383 -15.016 1.00 80.00 408 ALA A CA 1
ATOM 3004 C C . ALA A 1 408 ? 9.099 0.931 -14.419 1.00 80.00 408 ALA A C 1
ATOM 3006 O O . ALA A 1 408 ? 8.318 0.243 -15.073 1.00 80.00 408 ALA A O 1
ATOM 3007 N N . LYS A 1 409 ? 8.784 1.404 -13.208 1.00 77.06 409 LYS A N 1
ATOM 3008 C CA . LYS A 1 409 ? 7.503 1.135 -12.554 1.00 77.06 409 LYS A CA 1
ATOM 3009 C C . LYS A 1 409 ? 6.329 1.715 -13.344 1.00 77.06 409 LYS A C 1
ATOM 3011 O O . LYS A 1 409 ? 5.337 1.024 -13.540 1.00 77.06 409 LYS A O 1
ATOM 3016 N N . ALA A 1 410 ? 6.429 2.958 -13.809 1.00 77.31 410 ALA A N 1
ATOM 3017 C CA . ALA A 1 410 ? 5.366 3.595 -14.585 1.00 77.31 410 ALA A CA 1
ATOM 3018 C C . ALA A 1 410 ? 5.088 2.871 -15.914 1.00 77.31 410 ALA A C 1
ATOM 3020 O O . ALA A 1 410 ? 3.925 2.668 -16.262 1.00 77.31 410 ALA A O 1
ATOM 3021 N N . VAL A 1 411 ? 6.135 2.427 -16.622 1.00 85.19 411 VAL A N 1
ATOM 3022 C CA . VAL A 1 411 ? 6.006 1.598 -17.833 1.00 85.19 411 VAL A CA 1
ATOM 3023 C C . VAL A 1 411 ? 5.276 0.298 -17.512 1.00 85.19 411 VAL A C 1
ATOM 3025 O O . VAL A 1 411 ? 4.347 -0.071 -18.230 1.00 85.19 411 VAL A O 1
ATOM 3028 N N . LEU A 1 412 ? 5.671 -0.387 -16.434 1.00 84.12 412 LEU A N 1
ATOM 3029 C CA . LEU A 1 412 ? 5.052 -1.648 -16.029 1.00 84.12 412 LEU A CA 1
ATOM 3030 C C . LEU A 1 412 ? 3.580 -1.468 -15.659 1.00 84.12 412 LEU A C 1
ATOM 3032 O O . LEU A 1 412 ? 2.760 -2.243 -16.135 1.00 84.12 412 LEU A O 1
ATOM 3036 N N . LEU A 1 413 ? 3.230 -0.434 -14.889 1.00 77.38 413 LEU A N 1
ATOM 3037 C CA . LEU A 1 413 ? 1.837 -0.131 -14.540 1.00 77.38 413 LEU A CA 1
ATOM 3038 C C . LEU A 1 413 ? 1.000 0.187 -15.781 1.00 77.38 413 LEU A C 1
ATOM 3040 O O . LEU A 1 413 ? -0.073 -0.382 -15.963 1.00 77.38 413 LEU A O 1
ATOM 3044 N N . HIS A 1 414 ? 1.516 1.025 -16.685 1.00 82.25 414 HIS A N 1
ATOM 3045 C CA . HIS A 1 414 ? 0.837 1.324 -17.944 1.00 82.25 414 HIS A CA 1
ATOM 3046 C C . HIS A 1 414 ? 0.605 0.058 -18.775 1.00 82.25 414 HIS A C 1
ATOM 3048 O O . HIS A 1 414 ? -0.498 -0.165 -19.273 1.00 82.25 414 HIS A O 1
ATOM 3054 N N . LEU A 1 415 ? 1.629 -0.791 -18.907 1.00 84.31 415 LEU A N 1
ATOM 3055 C CA . LEU A 1 415 ? 1.525 -2.060 -19.617 1.00 84.31 415 LEU A CA 1
ATOM 3056 C C . LEU A 1 415 ? 0.490 -2.979 -18.955 1.00 84.31 415 LEU A C 1
ATOM 3058 O O . LEU A 1 415 ? -0.316 -3.593 -19.653 1.00 84.31 415 LEU A O 1
ATOM 3062 N N . TRP A 1 416 ? 0.488 -3.038 -17.621 1.00 81.00 416 TRP A N 1
ATOM 3063 C CA . TRP A 1 416 ? -0.416 -3.886 -16.854 1.00 81.00 416 TRP A CA 1
ATOM 3064 C C . TRP A 1 416 ? -1.875 -3.450 -17.003 1.00 81.00 416 TRP A C 1
ATOM 3066 O O . TRP A 1 416 ? -2.733 -4.297 -17.245 1.00 81.00 416 TRP A O 1
ATOM 3076 N N . HIS A 1 417 ? -2.154 -2.146 -16.940 1.00 77.38 417 HIS A N 1
ATOM 3077 C CA . HIS A 1 417 ? -3.507 -1.596 -17.071 1.00 77.38 417 HIS A CA 1
ATOM 3078 C C . HIS A 1 417 ? -4.027 -1.601 -18.505 1.00 77.38 417 HIS A C 1
ATOM 3080 O O . HIS A 1 417 ? -5.178 -1.954 -18.742 1.00 77.38 417 HIS A O 1
ATOM 3086 N N . GLN A 1 418 ? -3.202 -1.190 -19.469 1.00 79.06 418 GLN A N 1
ATOM 3087 C CA . GLN A 1 418 ? -3.659 -0.938 -20.840 1.00 79.06 418 GLN A CA 1
ATOM 3088 C C . GLN A 1 418 ? -3.561 -2.171 -21.744 1.00 79.06 418 GLN A C 1
ATOM 3090 O O . GLN A 1 418 ? -4.149 -2.191 -22.825 1.00 79.06 418 GLN A O 1
ATOM 3095 N N . ARG A 1 419 ? -2.799 -3.199 -21.345 1.00 79.06 419 ARG A N 1
ATOM 3096 C CA . ARG A 1 419 ? -2.576 -4.415 -22.144 1.00 79.06 419 ARG A CA 1
ATOM 3097 C C . ARG A 1 419 ? -2.688 -5.673 -21.289 1.00 79.06 419 ARG A C 1
ATOM 3099 O O . ARG A 1 419 ? -1.734 -6.435 -21.185 1.00 79.06 419 ARG A O 1
ATOM 3106 N N . ALA A 1 420 ? -3.868 -5.919 -20.722 1.00 75.25 420 ALA A N 1
ATOM 3107 C CA . ALA A 1 420 ? -4.127 -7.089 -19.875 1.00 75.25 420 ALA A CA 1
ATOM 310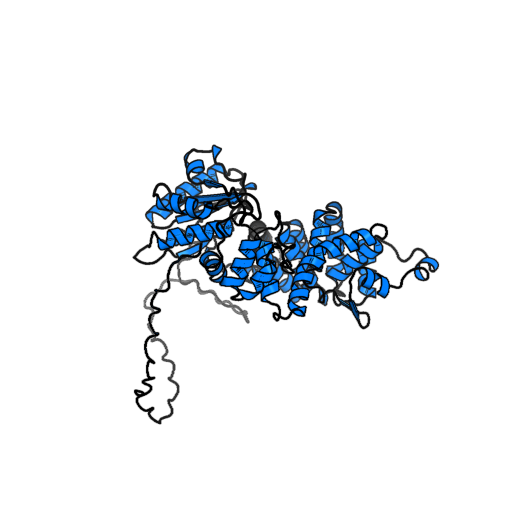8 C C . ALA A 1 420 ? -3.704 -8.431 -20.516 1.00 75.25 420 ALA A C 1
ATOM 3110 O O . ALA A 1 420 ? -3.178 -9.314 -19.839 1.00 75.25 420 ALA A O 1
ATOM 3111 N N . ASP A 1 421 ? -3.843 -8.560 -21.838 1.00 82.25 421 ASP A N 1
ATOM 3112 C CA . ASP A 1 421 ? -3.496 -9.786 -22.568 1.00 82.25 421 ASP A CA 1
ATOM 3113 C C . ASP A 1 421 ? -1.996 -10.128 -22.530 1.00 82.25 421 ASP A C 1
ATOM 3115 O O . ASP A 1 421 ? -1.626 -11.289 -22.711 1.00 82.25 421 ASP A O 1
ATOM 3119 N N . ILE A 1 422 ? -1.109 -9.154 -22.275 1.00 83.44 422 ILE A N 1
ATOM 3120 C CA . ILE A 1 422 ? 0.340 -9.399 -22.248 1.00 83.44 422 ILE A CA 1
ATOM 3121 C C . ILE A 1 422 ? 0.803 -10.073 -20.956 1.00 83.44 422 ILE A C 1
ATOM 3123 O O . ILE A 1 422 ? 1.891 -10.640 -20.941 1.00 83.44 422 ILE A O 1
ATOM 3127 N N . HIS A 1 423 ? 0.006 -10.046 -19.879 1.00 84.00 423 HIS A N 1
ATOM 3128 C CA . HIS A 1 423 ? 0.436 -10.505 -18.549 1.00 84.00 423 HIS A CA 1
ATOM 3129 C C . HIS A 1 423 ? 1.000 -11.930 -18.593 1.00 84.00 423 HIS A C 1
ATOM 3131 O O . HIS A 1 423 ? 2.096 -12.183 -18.100 1.00 84.00 423 HIS A O 1
ATOM 3137 N N . GLY A 1 424 ? 0.286 -12.857 -19.242 1.00 82.00 424 GLY A N 1
ATOM 3138 C CA . GLY A 1 424 ? 0.715 -14.253 -19.361 1.00 82.00 424 GLY A CA 1
ATOM 3139 C C . GLY A 1 424 ? 2.011 -14.420 -20.160 1.00 82.00 424 GLY A C 1
ATOM 3140 O O . GLY A 1 424 ? 2.905 -15.150 -19.733 1.00 82.00 424 GLY A O 1
ATOM 3141 N N . TYR A 1 425 ? 2.133 -13.711 -21.285 1.00 87.94 425 TYR A N 1
ATOM 3142 C CA . TYR A 1 425 ? 3.317 -13.754 -22.147 1.00 87.94 425 TYR A CA 1
ATOM 3143 C C . TYR A 1 425 ? 4.542 -13.136 -21.473 1.00 87.94 425 TYR A C 1
ATOM 3145 O O . TYR A 1 425 ? 5.621 -13.719 -21.516 1.00 87.94 425 TYR A O 1
ATOM 3153 N N . LEU A 1 426 ? 4.368 -11.996 -20.802 1.00 87.75 426 LEU A N 1
ATOM 3154 C CA . LEU A 1 426 ? 5.432 -11.312 -20.076 1.00 87.75 426 LEU A CA 1
ATOM 3155 C C . LEU A 1 426 ? 5.976 -12.188 -18.947 1.00 87.75 426 LEU A C 1
ATOM 3157 O O . LEU A 1 426 ? 7.183 -12.376 -18.838 1.00 87.75 426 LEU A O 1
ATOM 3161 N N . LEU A 1 427 ? 5.084 -12.766 -18.138 1.00 85.06 427 LEU A N 1
ATOM 3162 C CA . LEU A 1 427 ? 5.478 -13.652 -17.048 1.00 85.06 427 LEU A CA 1
ATOM 3163 C C . LEU A 1 427 ? 6.170 -14.921 -17.577 1.00 85.06 427 LEU A C 1
ATOM 3165 O O . LEU A 1 427 ? 7.141 -15.372 -16.982 1.00 85.06 427 LEU A O 1
ATOM 3169 N N . ALA A 1 428 ? 5.704 -15.507 -18.685 1.00 84.62 428 ALA A N 1
ATOM 3170 C CA . ALA A 1 428 ? 6.362 -16.665 -19.299 1.00 84.62 428 ALA A CA 1
ATOM 3171 C C . ALA A 1 428 ? 7.743 -16.325 -19.880 1.00 84.62 428 ALA A C 1
ATOM 3173 O O . ALA A 1 428 ? 8.673 -17.116 -19.756 1.00 84.62 428 ALA A O 1
ATOM 3174 N N . TRP A 1 429 ? 7.893 -15.148 -20.483 1.00 90.06 429 TRP A N 1
ATOM 3175 C CA . TRP A 1 429 ? 9.186 -14.666 -20.957 1.00 90.06 429 TRP A CA 1
ATOM 3176 C C . TRP A 1 429 ? 10.164 -14.422 -19.802 1.00 90.06 429 TRP A C 1
ATOM 3178 O O . TRP A 1 429 ? 11.326 -14.800 -19.914 1.00 90.06 429 TRP A O 1
ATOM 3188 N N . LEU A 1 430 ? 9.702 -13.877 -18.673 1.00 86.50 430 LEU A N 1
ATOM 3189 C CA . LEU A 1 430 ? 10.544 -13.681 -17.490 1.00 86.50 430 LEU A CA 1
ATOM 3190 C C . LEU A 1 430 ? 11.092 -14.999 -16.925 1.00 86.50 430 LEU A C 1
ATOM 3192 O O . LEU A 1 430 ? 12.245 -15.012 -16.510 1.00 86.50 430 LEU A O 1
ATOM 3196 N N . ASP A 1 431 ? 10.344 -16.109 -16.980 1.00 80.50 431 ASP A N 1
ATOM 3197 C CA . ASP A 1 431 ? 10.891 -17.430 -16.608 1.00 80.50 431 ASP A CA 1
ATOM 3198 C C . ASP A 1 431 ? 12.122 -17.789 -17.445 1.00 80.50 431 ASP A C 1
ATOM 3200 O O . ASP A 1 431 ? 13.105 -18.303 -16.922 1.00 80.50 431 ASP A O 1
ATOM 3204 N N . LEU A 1 432 ? 12.080 -17.503 -18.750 1.00 83.00 432 LEU A N 1
ATOM 3205 C CA . LEU A 1 432 ? 13.191 -17.789 -19.659 1.00 83.00 432 LEU A CA 1
ATOM 3206 C C . LEU A 1 432 ? 14.406 -16.902 -19.385 1.00 83.00 432 LEU A C 1
ATOM 3208 O O . LEU A 1 432 ? 15.525 -17.315 -19.669 1.00 83.00 432 LEU A O 1
ATOM 3212 N N . ILE A 1 433 ? 14.184 -15.683 -18.891 1.00 83.56 433 ILE A N 1
ATOM 3213 C CA . ILE A 1 433 ? 15.250 -14.745 -18.526 1.00 83.56 433 ILE A CA 1
ATOM 3214 C C . ILE A 1 433 ? 15.880 -15.144 -17.192 1.00 83.56 433 ILE A C 1
ATOM 3216 O O . ILE A 1 433 ? 17.099 -15.157 -17.081 1.00 83.56 433 ILE A O 1
ATOM 3220 N N . VAL A 1 434 ? 15.069 -15.501 -16.198 1.00 75.94 434 VAL A N 1
ATOM 3221 C CA . VAL A 1 434 ? 15.552 -15.891 -14.866 1.00 75.94 434 VAL A CA 1
ATOM 3222 C C . VAL A 1 434 ? 16.283 -17.234 -14.887 1.00 75.94 434 VAL A C 1
ATOM 3224 O O . VAL A 1 434 ? 17.238 -17.412 -14.138 1.00 75.94 434 VAL A O 1
ATOM 3227 N N . ALA A 1 435 ? 15.883 -18.156 -15.768 1.00 75.06 435 ALA A N 1
ATOM 3228 C CA . ALA A 1 435 ? 16.568 -19.435 -15.959 1.00 75.06 435 ALA A CA 1
ATOM 3229 C C . ALA A 1 435 ? 17.916 -19.322 -16.706 1.00 75.06 435 ALA A C 1
ATOM 3231 O O . ALA A 1 435 ? 18.655 -20.300 -16.786 1.00 75.06 435 ALA A O 1
ATOM 3232 N N . ASP A 1 436 ? 18.232 -18.164 -17.293 1.00 77.25 436 ASP A N 1
ATOM 3233 C CA . ASP A 1 436 ? 19.470 -17.935 -18.041 1.00 77.25 436 ASP A CA 1
ATOM 3234 C C . ASP A 1 436 ? 20.545 -17.366 -17.095 1.00 77.25 436 ASP A C 1
ATOM 3236 O O . ASP A 1 436 ? 20.443 -16.226 -16.634 1.00 77.25 436 ASP A O 1
ATOM 3240 N N . GLU A 1 437 ? 21.596 -18.143 -16.794 1.00 68.75 437 GLU A N 1
ATOM 3241 C CA . GLU A 1 437 ? 22.675 -17.736 -15.869 1.00 68.75 437 GLU A CA 1
ATOM 3242 C C . GLU A 1 437 ? 23.344 -16.409 -16.271 1.00 68.75 437 GLU A C 1
ATOM 3244 O O . GLU A 1 437 ? 23.856 -15.676 -15.414 1.00 68.75 437 GLU A O 1
ATOM 3249 N N . ALA A 1 438 ? 23.285 -16.057 -17.562 1.00 71.56 438 ALA A N 1
ATOM 3250 C CA . ALA A 1 438 ? 23.777 -14.792 -18.097 1.00 71.56 438 ALA A CA 1
ATOM 3251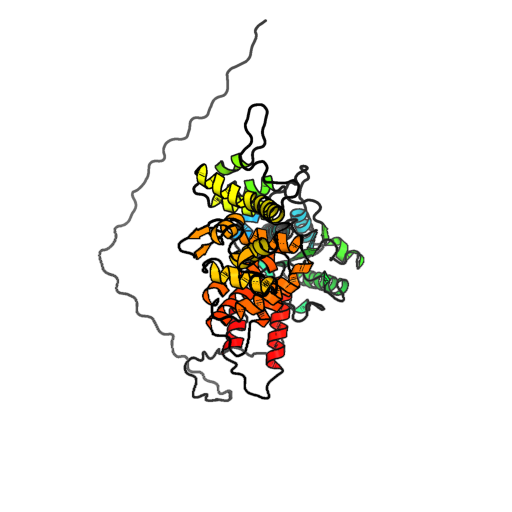 C C . ALA A 1 438 ? 23.077 -13.551 -17.505 1.00 71.56 438 ALA A C 1
ATOM 3253 O O . ALA A 1 438 ? 23.575 -12.437 -17.674 1.00 71.56 438 ALA A O 1
ATOM 3254 N N . HIS A 1 439 ? 21.939 -13.715 -16.821 1.00 75.19 439 HIS A N 1
ATOM 3255 C CA . HIS A 1 439 ? 21.153 -12.631 -16.216 1.00 75.19 439 HIS A CA 1
ATOM 3256 C C . HIS A 1 439 ? 21.135 -12.666 -14.681 1.00 75.19 439 HIS A C 1
ATOM 3258 O O . HIS A 1 439 ? 20.402 -11.902 -14.049 1.00 75.19 439 HIS A O 1
ATOM 3264 N N . SER A 1 440 ? 21.966 -13.511 -14.063 1.00 71.00 440 SER A N 1
ATOM 3265 C CA . SER A 1 440 ? 22.063 -13.663 -12.602 1.00 71.00 440 SER A CA 1
ATOM 3266 C C . SER A 1 440 ? 22.291 -12.335 -11.861 1.00 71.00 440 SER A C 1
ATOM 3268 O O . SER A 1 440 ? 21.677 -12.085 -10.823 1.00 71.00 440 SER A O 1
ATOM 3270 N N . ALA A 1 441 ? 23.101 -11.433 -12.423 1.00 75.25 441 ALA A N 1
ATOM 3271 C CA . ALA A 1 441 ? 23.374 -10.114 -11.846 1.00 75.25 441 ALA A CA 1
ATOM 3272 C C . ALA A 1 441 ? 22.146 -9.179 -11.831 1.00 75.25 441 ALA A C 1
ATOM 3274 O O . ALA A 1 441 ? 22.057 -8.292 -10.983 1.00 75.25 441 ALA A O 1
ATOM 3275 N N . GLN A 1 442 ? 21.192 -9.374 -12.746 1.00 81.12 442 GLN A N 1
ATOM 3276 C CA . GLN A 1 442 ? 19.989 -8.549 -12.896 1.00 81.12 442 GLN A CA 1
ATOM 3277 C C . GLN A 1 442 ? 18.801 -9.089 -12.096 1.00 81.12 442 GLN A C 1
ATOM 3279 O O . GLN A 1 442 ? 17.820 -8.365 -11.912 1.00 81.12 442 GLN A O 1
ATOM 3284 N N . LEU A 1 443 ? 18.887 -10.317 -11.567 1.00 76.88 443 LEU A N 1
ATOM 3285 C CA . LEU A 1 443 ? 17.801 -10.956 -10.820 1.00 76.88 443 LEU A CA 1
ATOM 3286 C C . LEU A 1 443 ? 17.249 -10.054 -9.718 1.00 76.88 443 LEU A C 1
ATOM 3288 O O . LEU A 1 443 ? 16.031 -9.977 -9.553 1.00 76.88 443 LEU A O 1
ATOM 3292 N N . ALA A 1 444 ? 18.123 -9.337 -9.001 1.00 74.00 444 ALA A N 1
ATOM 3293 C CA . ALA A 1 444 ? 17.712 -8.429 -7.937 1.00 74.00 444 ALA A CA 1
ATOM 3294 C C . ALA A 1 444 ? 16.815 -7.287 -8.440 1.00 74.00 444 ALA A C 1
ATOM 3296 O O . ALA A 1 444 ? 15.752 -7.048 -7.871 1.00 74.00 444 ALA A O 1
ATOM 3297 N N . GLY A 1 445 ? 17.197 -6.643 -9.546 1.00 77.50 445 GLY A N 1
ATOM 3298 C CA . GLY A 1 445 ? 16.405 -5.577 -10.162 1.00 77.50 445 GLY A CA 1
ATOM 3299 C C . GLY A 1 445 ? 15.084 -6.084 -10.746 1.00 77.50 445 GLY A C 1
ATOM 3300 O O . GLY A 1 445 ? 14.044 -5.457 -10.546 1.00 77.50 445 GLY A O 1
ATOM 3301 N N . ILE A 1 446 ? 15.101 -7.255 -11.397 1.00 82.31 446 ILE A N 1
ATOM 3302 C CA . ILE A 1 446 ? 13.893 -7.919 -11.919 1.00 82.31 446 ILE A CA 1
ATOM 3303 C C . ILE A 1 446 ? 12.905 -8.186 -10.782 1.00 82.31 446 ILE A C 1
ATOM 3305 O O . ILE A 1 446 ? 11.723 -7.851 -10.863 1.00 82.31 446 ILE A O 1
ATOM 3309 N N . SER A 1 447 ? 13.420 -8.766 -9.705 1.00 75.62 447 SER A N 1
ATOM 3310 C CA . SER A 1 447 ? 12.687 -9.100 -8.495 1.00 75.62 447 SER A CA 1
ATOM 3311 C C . SER A 1 447 ? 12.047 -7.881 -7.833 1.00 75.62 447 SER A C 1
ATOM 3313 O O . SER A 1 447 ? 10.857 -7.910 -7.519 1.00 75.62 447 SER A O 1
ATOM 3315 N N . ASP A 1 448 ? 12.799 -6.791 -7.663 1.00 76.38 448 ASP A N 1
ATOM 3316 C CA . ASP A 1 448 ? 12.277 -5.557 -7.074 1.00 76.38 448 ASP A CA 1
ATOM 3317 C C . ASP A 1 448 ? 11.164 -4.937 -7.930 1.00 76.38 448 ASP A C 1
ATOM 3319 O O . ASP A 1 448 ? 10.116 -4.566 -7.395 1.00 76.38 448 ASP A O 1
ATOM 3323 N N . LEU A 1 449 ? 11.335 -4.889 -9.255 1.00 76.56 449 LEU A N 1
ATOM 3324 C CA . LEU A 1 449 ? 10.316 -4.371 -10.174 1.00 76.56 449 LEU A CA 1
ATOM 3325 C C . LEU A 1 449 ? 9.021 -5.189 -10.131 1.00 76.56 449 LEU A C 1
ATOM 3327 O O . LEU A 1 449 ? 7.927 -4.620 -10.103 1.00 76.56 449 LEU A O 1
ATOM 3331 N N . LEU A 1 450 ? 9.127 -6.519 -10.088 1.00 78.81 450 LEU A N 1
ATOM 3332 C CA . LEU A 1 450 ? 7.957 -7.389 -9.994 1.00 78.81 450 LEU A CA 1
ATOM 3333 C C . LEU A 1 450 ? 7.247 -7.289 -8.648 1.00 78.81 450 LEU A C 1
ATOM 3335 O O . LEU A 1 450 ? 6.020 -7.324 -8.612 1.00 78.81 450 LEU A O 1
ATOM 3339 N N . VAL A 1 451 ? 7.984 -7.132 -7.547 1.00 76.06 451 VAL A N 1
ATOM 3340 C CA . VAL A 1 451 ? 7.376 -6.886 -6.233 1.00 76.06 451 VAL A CA 1
ATOM 3341 C C . VAL A 1 451 ? 6.629 -5.566 -6.225 1.00 76.06 451 VAL A C 1
ATOM 3343 O O . VAL A 1 451 ? 5.514 -5.495 -5.715 1.00 76.06 451 VAL A O 1
ATOM 3346 N N . GLU A 1 452 ? 7.208 -4.516 -6.801 1.00 73.31 452 GLU A N 1
ATOM 3347 C CA . GLU A 1 452 ? 6.543 -3.219 -6.878 1.00 73.31 452 GLU A CA 1
ATOM 3348 C C . GLU A 1 452 ? 5.273 -3.259 -7.720 1.00 73.31 452 GLU A C 1
ATOM 3350 O O . GLU A 1 452 ? 4.278 -2.643 -7.329 1.00 73.31 452 GLU A O 1
ATOM 3355 N N . LEU A 1 453 ? 5.290 -4.008 -8.823 1.00 75.25 453 LEU A N 1
ATOM 3356 C CA . LEU A 1 453 ? 4.112 -4.273 -9.639 1.00 75.25 453 LEU A CA 1
ATOM 3357 C C . LEU A 1 453 ? 3.059 -5.070 -8.857 1.00 75.25 453 LEU A C 1
ATOM 3359 O O . LEU A 1 453 ? 1.906 -4.656 -8.787 1.00 75.25 453 LEU A O 1
ATOM 3363 N N . ALA A 1 454 ? 3.457 -6.168 -8.210 1.00 73.69 454 ALA A N 1
ATOM 3364 C CA . ALA A 1 454 ? 2.556 -7.015 -7.433 1.00 73.69 454 ALA A CA 1
ATOM 3365 C C . ALA A 1 454 ? 1.900 -6.245 -6.275 1.00 73.69 454 ALA A C 1
ATOM 3367 O O . ALA A 1 454 ? 0.714 -6.419 -6.011 1.00 73.69 454 ALA A O 1
ATOM 3368 N N . ILE A 1 455 ? 2.654 -5.377 -5.591 1.00 65.81 455 ILE A N 1
ATOM 3369 C CA . ILE A 1 455 ? 2.145 -4.537 -4.498 1.00 65.81 455 ILE A CA 1
ATOM 3370 C C . ILE A 1 455 ? 1.175 -3.478 -5.024 1.00 65.81 455 ILE A C 1
ATOM 3372 O O . ILE A 1 455 ? 0.119 -3.280 -4.423 1.00 65.81 455 ILE A O 1
ATOM 3376 N N . ALA A 1 456 ? 1.535 -2.788 -6.109 1.00 65.62 456 ALA A N 1
ATOM 3377 C CA . ALA A 1 456 ? 0.715 -1.720 -6.674 1.00 65.62 456 ALA A CA 1
ATOM 3378 C C . ALA A 1 456 ? -0.620 -2.248 -7.217 1.00 65.62 456 ALA A C 1
ATOM 3380 O O . ALA A 1 456 ? -1.660 -1.654 -6.956 1.00 65.62 456 ALA A O 1
ATOM 3381 N N . GLU A 1 457 ? -0.588 -3.395 -7.895 1.00 70.00 457 GLU A N 1
ATOM 3382 C CA . GLU A 1 457 ? -1.755 -3.988 -8.556 1.00 70.00 457 GLU A CA 1
ATOM 3383 C C . GLU A 1 457 ? -2.491 -5.011 -7.691 1.00 70.00 457 GLU A C 1
ATOM 3385 O O . GLU A 1 457 ? -3.548 -5.504 -8.071 1.00 70.00 457 GLU A O 1
ATOM 3390 N N . SER A 1 458 ? -1.948 -5.339 -6.514 1.00 64.50 458 SER A N 1
ATOM 3391 C CA . SER A 1 458 ? -2.448 -6.427 -5.660 1.00 64.50 458 SER A CA 1
ATOM 3392 C C . SER A 1 458 ? -2.566 -7.758 -6.422 1.00 64.50 458 SER A C 1
ATOM 3394 O O . SER A 1 458 ? -3.467 -8.556 -6.171 1.00 64.50 458 SER A O 1
ATOM 3396 N N . ASP A 1 459 ? -1.660 -7.995 -7.378 1.00 70.31 459 ASP A N 1
ATOM 3397 C CA . ASP A 1 459 ? -1.729 -9.130 -8.295 1.00 70.31 459 ASP A CA 1
ATOM 3398 C C . ASP A 1 459 ? -0.868 -10.299 -7.816 1.00 70.31 459 ASP A C 1
ATOM 3400 O O . ASP A 1 459 ? 0.358 -10.337 -7.975 1.00 70.31 459 ASP A O 1
ATOM 3404 N N . PHE A 1 460 ? -1.540 -11.298 -7.254 1.00 71.88 460 PHE A N 1
ATOM 3405 C CA . PHE A 1 460 ? -0.890 -12.485 -6.722 1.00 71.88 460 PHE A CA 1
ATOM 3406 C C . PHE A 1 460 ? -0.244 -13.377 -7.792 1.00 71.88 460 PHE A C 1
ATOM 3408 O O . PHE A 1 460 ? 0.690 -14.120 -7.486 1.00 71.88 460 PHE A O 1
ATOM 3415 N N . ARG A 1 461 ? -0.662 -13.278 -9.063 1.00 73.50 461 ARG A N 1
ATOM 3416 C CA . ARG A 1 461 ? -0.105 -14.092 -10.162 1.00 73.50 461 ARG A CA 1
ATOM 3417 C C . ARG A 1 461 ? 1.389 -13.841 -10.341 1.00 73.50 461 ARG A C 1
ATOM 3419 O O . ARG A 1 461 ? 2.141 -14.768 -10.638 1.00 73.50 461 ARG A O 1
ATOM 3426 N N . VAL A 1 462 ? 1.821 -12.599 -10.121 1.00 72.94 462 VAL A N 1
ATOM 3427 C CA . VAL A 1 462 ? 3.233 -12.200 -10.166 1.00 72.94 462 VAL A CA 1
ATOM 3428 C C . VAL A 1 462 ? 4.022 -12.906 -9.063 1.00 72.94 462 VAL A C 1
ATOM 3430 O O . VAL A 1 462 ? 5.107 -13.427 -9.307 1.00 72.94 462 VAL A O 1
ATOM 3433 N N . VAL A 1 463 ? 3.446 -13.015 -7.866 1.00 74.62 463 VAL A N 1
ATOM 3434 C CA . VAL A 1 463 ? 4.082 -13.688 -6.728 1.00 74.62 463 VAL A CA 1
ATOM 3435 C C . VAL A 1 463 ? 4.159 -15.199 -6.921 1.00 74.62 463 VAL A C 1
ATOM 3437 O O . VAL A 1 463 ? 5.197 -15.802 -6.645 1.00 74.62 463 VAL A O 1
ATOM 3440 N N . GLU A 1 464 ? 3.100 -15.826 -7.443 1.00 75.56 464 GLU A N 1
ATOM 3441 C CA . GLU A 1 464 ? 3.138 -17.250 -7.801 1.00 75.56 464 GLU A CA 1
ATOM 3442 C C . GLU A 1 464 ? 4.202 -17.541 -8.857 1.00 75.56 464 GLU A C 1
ATOM 3444 O O . GLU A 1 464 ? 4.811 -18.611 -8.833 1.00 75.56 464 GLU A O 1
ATOM 3449 N N . LYS A 1 465 ? 4.443 -16.595 -9.772 1.00 75.06 465 LYS A N 1
ATOM 3450 C CA . LYS A 1 465 ? 5.493 -16.719 -10.780 1.00 75.06 465 LYS A CA 1
ATOM 3451 C C . LYS A 1 465 ? 6.884 -16.666 -10.157 1.00 75.06 465 LYS A C 1
ATOM 3453 O O . LYS A 1 465 ? 7.657 -17.586 -10.381 1.00 75.06 465 LYS A O 1
ATOM 3458 N N . ILE A 1 466 ? 7.152 -15.680 -9.300 1.00 72.06 466 ILE A N 1
ATOM 3459 C CA . ILE A 1 466 ? 8.437 -15.564 -8.590 1.00 72.06 466 ILE A CA 1
ATOM 3460 C C . ILE A 1 466 ? 8.706 -16.811 -7.740 1.00 72.06 466 ILE A C 1
ATOM 3462 O O . ILE A 1 466 ? 9.820 -17.320 -7.701 1.00 72.06 466 ILE A O 1
ATOM 3466 N N . LYS A 1 467 ? 7.672 -17.367 -7.099 1.00 74.62 467 LYS A N 1
ATOM 3467 C CA . LYS A 1 467 ? 7.799 -18.612 -6.335 1.00 74.62 467 LYS A CA 1
ATOM 3468 C C . LYS A 1 467 ? 8.185 -19.813 -7.209 1.00 74.62 467 LYS A C 1
ATOM 3470 O O . LYS A 1 467 ? 8.862 -20.710 -6.722 1.00 74.62 467 LYS A O 1
ATOM 3475 N N . LYS A 1 468 ? 7.763 -19.861 -8.478 1.00 73.25 468 LYS A N 1
ATOM 3476 C CA . LYS A 1 468 ? 8.145 -20.939 -9.412 1.00 73.25 468 LYS A CA 1
ATOM 3477 C C . LYS A 1 468 ? 9.615 -20.891 -9.822 1.00 73.25 468 LYS A C 1
ATOM 3479 O O . LYS A 1 468 ? 10.091 -21.879 -10.364 1.00 73.25 468 LYS A O 1
ATOM 3484 N N . TRP A 1 469 ? 10.315 -19.789 -9.563 1.00 70.12 469 TRP A N 1
ATOM 3485 C CA . TRP A 1 469 ? 11.761 -19.703 -9.767 1.00 70.12 469 TRP A CA 1
ATOM 3486 C C . TRP A 1 469 ? 12.560 -20.393 -8.660 1.00 70.12 469 TRP A C 1
ATOM 3488 O O . TRP A 1 469 ? 13.759 -20.569 -8.810 1.00 70.12 469 TRP A O 1
ATOM 3498 N N . ILE A 1 470 ? 11.905 -20.811 -7.570 1.00 68.56 470 ILE A N 1
ATOM 3499 C CA . ILE A 1 470 ? 12.514 -21.694 -6.576 1.00 68.56 470 ILE A CA 1
ATOM 3500 C C . ILE A 1 470 ? 12.547 -23.110 -7.160 1.00 68.56 470 ILE A C 1
ATOM 3502 O O . ILE A 1 470 ? 11.499 -23.748 -7.289 1.00 68.56 470 ILE A O 1
ATOM 3506 N N . ASP A 1 471 ? 13.742 -23.599 -7.474 1.00 64.06 471 ASP A N 1
ATOM 3507 C CA . ASP A 1 471 ? 13.999 -24.974 -7.903 1.00 64.06 471 ASP A CA 1
ATOM 3508 C C . ASP A 1 471 ? 15.096 -25.655 -7.058 1.00 64.06 471 ASP A C 1
ATOM 3510 O O . ASP A 1 471 ? 15.787 -25.020 -6.258 1.00 64.06 471 ASP A O 1
ATOM 3514 N N . ASP A 1 472 ? 15.249 -26.973 -7.221 1.00 48.56 472 ASP A N 1
ATOM 3515 C CA . ASP A 1 472 ? 16.227 -27.806 -6.495 1.00 48.56 472 ASP A CA 1
ATOM 3516 C C . ASP A 1 472 ? 17.692 -27.416 -6.792 1.00 48.56 472 ASP A C 1
ATOM 3518 O O . ASP A 1 472 ? 18.606 -27.821 -6.072 1.00 48.56 472 ASP A O 1
ATOM 3522 N N . SER A 1 473 ? 17.918 -26.642 -7.857 1.00 53.00 473 SER A N 1
ATOM 3523 C CA . SER A 1 473 ? 19.217 -26.140 -8.315 1.00 53.00 473 SER A CA 1
ATOM 3524 C C . SER A 1 473 ? 19.487 -24.683 -7.932 1.00 53.00 473 SER A C 1
ATOM 3526 O O . SER A 1 473 ? 20.546 -24.157 -8.271 1.00 53.00 473 SER A O 1
ATOM 3528 N N . SER A 1 474 ? 18.564 -24.033 -7.221 1.00 64.94 474 SER A N 1
ATOM 3529 C CA . SER A 1 474 ? 18.662 -22.616 -6.890 1.00 64.94 474 SER A CA 1
ATOM 3530 C C . SER A 1 474 ? 19.804 -22.373 -5.911 1.00 64.94 474 SER A C 1
ATOM 3532 O O . SER A 1 474 ? 19.857 -22.962 -4.829 1.00 64.94 474 SER A O 1
ATOM 3534 N N . ASP A 1 475 ? 20.722 -21.478 -6.276 1.00 66.12 475 ASP A N 1
ATOM 3535 C CA . ASP A 1 475 ? 21.805 -21.089 -5.382 1.00 66.12 475 ASP A CA 1
ATOM 3536 C C . ASP A 1 475 ? 21.292 -20.264 -4.181 1.00 66.12 475 ASP A C 1
ATOM 3538 O O . ASP A 1 475 ? 20.184 -19.718 -4.163 1.00 66.12 475 ASP A O 1
ATOM 3542 N N . GLU A 1 476 ? 22.114 -20.169 -3.134 1.00 65.44 476 GLU A N 1
ATOM 3543 C CA . GLU A 1 476 ? 21.766 -19.450 -1.900 1.00 65.44 476 GLU A CA 1
ATOM 3544 C C . GLU A 1 476 ? 21.473 -17.956 -2.151 1.00 65.44 476 GLU A C 1
ATOM 3546 O O . GLU A 1 476 ? 20.655 -17.364 -1.447 1.00 65.44 476 GLU A O 1
ATOM 3551 N N . GLY A 1 477 ? 22.100 -17.339 -3.159 1.00 60.19 477 GLY A N 1
ATOM 3552 C CA . GLY A 1 477 ? 21.863 -15.939 -3.516 1.00 60.19 477 GLY A CA 1
ATOM 3553 C C . GLY A 1 477 ? 20.477 -15.727 -4.126 1.00 60.19 477 GLY A C 1
ATOM 3554 O O . GLY A 1 477 ? 19.762 -14.799 -3.739 1.00 60.19 477 GLY A O 1
ATOM 3555 N N . HIS A 1 478 ? 20.065 -16.629 -5.014 1.00 65.19 478 HIS A N 1
ATOM 3556 C CA . HIS A 1 478 ? 18.750 -16.676 -5.640 1.00 65.19 478 HIS A CA 1
ATOM 3557 C C . HIS A 1 478 ? 17.661 -16.911 -4.582 1.00 65.19 478 HIS A C 1
ATOM 3559 O O . HIS A 1 478 ? 16.669 -16.179 -4.523 1.00 65.19 478 HIS A O 1
ATOM 3565 N N . LEU A 1 479 ? 17.882 -17.856 -3.665 1.00 69.19 479 LEU A N 1
ATOM 3566 C CA . LEU A 1 479 ? 16.960 -18.127 -2.560 1.00 69.19 479 LEU A CA 1
ATOM 3567 C C . LEU A 1 479 ? 16.817 -16.929 -1.610 1.00 69.19 479 LEU A C 1
ATOM 3569 O O . LEU A 1 479 ? 15.700 -16.592 -1.213 1.00 69.19 479 LEU A O 1
ATOM 3573 N N . GLN A 1 480 ? 17.912 -16.244 -1.268 1.00 65.56 480 GLN A N 1
ATOM 3574 C CA . GLN A 1 480 ? 17.862 -15.037 -0.433 1.00 65.56 480 GLN A CA 1
ATOM 3575 C C . GLN A 1 480 ? 17.142 -13.879 -1.118 1.00 65.56 480 GLN A C 1
ATOM 3577 O O . GLN A 1 480 ? 16.421 -13.120 -0.462 1.00 65.56 480 GLN A O 1
ATOM 3582 N N . LEU A 1 481 ? 17.323 -13.741 -2.428 1.00 65.50 481 LEU A N 1
ATOM 3583 C CA . LEU A 1 481 ? 16.629 -12.734 -3.206 1.00 65.50 481 LEU A CA 1
ATOM 3584 C C . LEU A 1 481 ? 15.119 -12.988 -3.214 1.00 65.50 481 LEU A C 1
ATOM 3586 O O . LEU A 1 481 ? 14.352 -12.090 -2.864 1.00 65.50 481 LEU A O 1
ATOM 3590 N N . ILE A 1 482 ? 14.695 -14.215 -3.526 1.00 72.19 482 ILE A N 1
ATOM 3591 C CA . ILE A 1 482 ? 13.281 -14.597 -3.495 1.00 72.19 482 ILE A CA 1
ATOM 3592 C C . ILE A 1 482 ? 12.715 -14.443 -2.077 1.00 72.19 482 ILE A C 1
ATOM 3594 O O . ILE A 1 482 ? 11.622 -13.910 -1.907 1.00 72.19 482 ILE A O 1
ATOM 3598 N N . ALA A 1 483 ? 13.458 -14.814 -1.031 1.00 70.56 483 ALA A N 1
ATOM 3599 C CA . ALA A 1 483 ? 13.020 -14.614 0.350 1.00 70.56 483 ALA A CA 1
ATOM 3600 C C . ALA A 1 483 ? 12.825 -13.126 0.694 1.00 70.56 483 ALA A C 1
ATOM 3602 O O . ALA A 1 483 ? 11.843 -12.767 1.346 1.00 70.56 483 ALA A O 1
ATOM 3603 N N . ARG A 1 484 ? 13.716 -12.240 0.225 1.00 68.19 484 ARG A N 1
ATOM 3604 C CA . ARG A 1 484 ? 13.589 -10.784 0.407 1.00 68.19 484 ARG A CA 1
ATOM 3605 C C . ARG A 1 484 ? 12.363 -10.234 -0.317 1.00 68.19 484 ARG A C 1
ATOM 3607 O O . ARG A 1 484 ? 11.625 -9.431 0.248 1.00 68.19 484 ARG A O 1
ATOM 3614 N N . VAL A 1 485 ? 12.139 -10.694 -1.541 1.00 69.75 485 VAL A N 1
ATOM 3615 C CA . VAL A 1 485 ? 10.983 -10.361 -2.377 1.00 69.75 485 VAL A CA 1
ATOM 3616 C C . VAL A 1 485 ? 9.679 -10.778 -1.713 1.00 69.75 485 VAL A C 1
ATOM 3618 O O . VAL A 1 485 ? 8.795 -9.945 -1.507 1.00 69.75 485 VAL A O 1
ATOM 3621 N N . LEU A 1 486 ? 9.570 -12.054 -1.342 1.00 75.81 486 LEU A N 1
ATOM 3622 C CA . LEU A 1 486 ? 8.387 -12.601 -0.690 1.00 75.81 486 LEU A CA 1
ATOM 3623 C C . LEU A 1 486 ? 8.173 -11.943 0.675 1.00 75.81 486 LEU A C 1
ATOM 3625 O O . LEU A 1 486 ? 7.038 -11.638 1.017 1.00 75.81 486 LEU A O 1
ATOM 3629 N N . GLY A 1 487 ? 9.240 -11.629 1.414 1.00 71.00 487 GLY A N 1
ATOM 3630 C CA . GLY A 1 487 ? 9.169 -10.855 2.654 1.00 71.00 487 GLY A CA 1
ATOM 3631 C C . GLY A 1 487 ? 8.607 -9.445 2.441 1.00 71.00 487 GLY A C 1
ATOM 3632 O O . GLY A 1 487 ? 7.665 -9.045 3.122 1.00 71.00 487 GLY A O 1
ATOM 3633 N N . ARG A 1 488 ? 9.116 -8.699 1.451 1.00 69.75 488 ARG A N 1
ATOM 3634 C CA . ARG A 1 488 ? 8.629 -7.346 1.115 1.00 69.75 488 ARG A CA 1
ATOM 3635 C C . ARG A 1 488 ? 7.164 -7.368 0.670 1.00 69.75 488 ARG A C 1
ATOM 3637 O O . ARG A 1 488 ? 6.383 -6.522 1.100 1.00 69.75 488 ARG A O 1
ATOM 3644 N N . ALA A 1 489 ? 6.777 -8.353 -0.138 1.00 70.50 489 ALA A N 1
ATOM 3645 C CA . ALA A 1 489 ? 5.393 -8.554 -0.557 1.00 70.50 489 ALA A CA 1
ATOM 3646 C C . ALA A 1 489 ? 4.481 -8.990 0.609 1.00 70.50 489 ALA A C 1
ATOM 3648 O O . ALA A 1 489 ? 3.345 -8.531 0.689 1.00 70.50 489 ALA A O 1
ATOM 3649 N N . ALA A 1 490 ? 4.974 -9.810 1.545 1.00 68.62 490 ALA A N 1
ATOM 3650 C CA . ALA A 1 490 ? 4.204 -10.346 2.675 1.00 68.62 490 ALA A CA 1
ATOM 3651 C C . ALA A 1 490 ? 3.850 -9.279 3.721 1.00 68.62 490 ALA A C 1
ATOM 3653 O O . ALA A 1 490 ? 2.846 -9.408 4.425 1.00 68.62 490 ALA A O 1
ATOM 3654 N N . VAL A 1 491 ? 4.660 -8.220 3.808 1.00 64.25 491 VAL A N 1
ATOM 3655 C CA . VAL A 1 491 ? 4.438 -7.067 4.695 1.00 64.25 491 VAL A CA 1
ATOM 3656 C C . VAL A 1 491 ? 3.527 -6.009 4.049 1.00 64.25 491 VAL A C 1
ATOM 3658 O O . VAL A 1 491 ? 3.050 -5.105 4.734 1.00 64.25 491 VAL A O 1
ATOM 3661 N N . SER A 1 492 ? 3.237 -6.119 2.748 1.00 65.38 492 SER A N 1
ATOM 3662 C CA . SER A 1 492 ? 2.321 -5.203 2.059 1.00 65.38 492 SER A CA 1
ATOM 3663 C C . SER A 1 492 ? 0.896 -5.309 2.610 1.00 65.38 492 SER A C 1
ATOM 3665 O O . SER A 1 492 ? 0.390 -6.409 2.821 1.00 65.38 492 SER A O 1
ATOM 3667 N N . GLY A 1 493 ? 0.219 -4.172 2.790 1.00 55.59 493 GLY A N 1
ATOM 3668 C CA . GLY A 1 493 ? -1.168 -4.147 3.269 1.00 55.59 493 GLY A CA 1
ATOM 3669 C C . GLY A 1 493 ? -2.171 -4.766 2.288 1.00 55.59 493 GLY A C 1
ATOM 3670 O O . GLY A 1 493 ? -3.119 -5.415 2.712 1.00 55.59 493 GLY A O 1
ATOM 3671 N N . SER A 1 494 ? -1.954 -4.612 0.979 1.00 60.78 494 SER A N 1
ATOM 3672 C CA . SER A 1 494 ? -2.875 -5.117 -0.049 1.00 60.78 494 SER A CA 1
ATOM 3673 C C . SER A 1 494 ? -2.622 -6.583 -0.420 1.00 60.78 494 SER A C 1
ATOM 3675 O O . SER A 1 494 ? -3.541 -7.393 -0.472 1.00 60.78 494 SER A O 1
ATOM 3677 N N . LEU A 1 495 ? -1.357 -6.939 -0.651 1.00 68.31 495 LEU A N 1
ATOM 3678 C CA . LEU A 1 495 ? -0.940 -8.253 -1.161 1.00 68.31 495 LEU A CA 1
ATOM 3679 C C . LEU A 1 495 ? -0.503 -9.225 -0.054 1.00 68.31 495 LEU A C 1
ATOM 3681 O O . LEU A 1 495 ? -0.573 -10.448 -0.205 1.00 68.31 495 LEU A O 1
ATOM 3685 N N . GLY A 1 496 ? -0.026 -8.685 1.066 1.00 68.94 496 GLY A N 1
ATOM 3686 C CA . GLY A 1 496 ? 0.596 -9.454 2.134 1.00 68.94 496 GLY A CA 1
ATOM 3687 C C . GLY A 1 496 ? -0.288 -10.521 2.775 1.00 68.94 496 GLY A C 1
ATOM 3688 O O . GLY A 1 496 ? 0.238 -11.587 3.089 1.00 68.94 496 GLY A O 1
ATOM 3689 N N . PRO A 1 497 ? -1.603 -10.314 2.968 1.00 65.62 497 PRO A N 1
ATOM 3690 C CA . PRO A 1 497 ? -2.480 -11.348 3.516 1.00 65.62 497 PRO A CA 1
ATOM 3691 C C . PRO A 1 497 ? -2.571 -12.608 2.654 1.00 65.62 497 PRO A C 1
ATOM 3693 O O . PRO A 1 497 ? -2.392 -13.719 3.156 1.00 65.62 497 PRO A O 1
ATOM 3696 N N . GLU A 1 498 ? -2.777 -12.444 1.344 1.00 69.50 498 GLU A N 1
ATOM 3697 C CA . GLU A 1 498 ? -2.819 -13.571 0.411 1.00 69.50 498 GLU A CA 1
ATOM 3698 C C . GLU A 1 498 ? -1.485 -14.309 0.382 1.00 69.50 498 GLU A C 1
ATOM 3700 O O . GLU A 1 498 ? -1.449 -15.539 0.457 1.00 69.50 498 GLU A O 1
ATOM 3705 N N . LEU A 1 499 ? -0.382 -13.558 0.344 1.00 74.94 499 LEU A N 1
ATOM 3706 C CA . LEU A 1 499 ? 0.939 -14.160 0.344 1.00 74.94 499 LEU A CA 1
ATOM 3707 C C . LEU A 1 499 ? 1.249 -14.897 1.643 1.00 74.94 499 LEU A C 1
ATOM 3709 O O . LEU A 1 499 ? 1.762 -16.008 1.582 1.00 74.94 499 LEU A O 1
ATOM 3713 N N . ARG A 1 500 ? 0.912 -14.351 2.813 1.00 73.44 500 ARG A N 1
ATOM 3714 C CA . ARG A 1 500 ? 1.140 -15.037 4.095 1.00 73.44 500 ARG A CA 1
ATOM 3715 C C . ARG A 1 500 ? 0.353 -16.346 4.187 1.00 73.44 500 ARG A C 1
ATOM 3717 O O . ARG A 1 500 ? 0.936 -17.367 4.543 1.00 73.44 500 ARG A O 1
ATOM 3724 N N . SER A 1 501 ? -0.912 -16.360 3.764 1.00 68.88 501 SER A N 1
ATOM 3725 C CA . SER A 1 501 ? -1.710 -17.595 3.700 1.00 68.88 501 SER A CA 1
ATOM 3726 C C . SER A 1 501 ? -1.115 -18.633 2.743 1.00 68.88 501 SER A C 1
ATOM 3728 O O . SER A 1 501 ? -1.041 -19.827 3.052 1.00 68.88 501 SER A O 1
ATOM 3730 N N . LYS A 1 502 ? -0.626 -18.191 1.582 1.00 74.69 502 LYS A N 1
ATOM 3731 C CA . LYS A 1 502 ? 0.004 -19.073 0.595 1.00 74.69 502 LYS A CA 1
ATOM 3732 C C . LYS A 1 502 ? 1.363 -19.581 1.066 1.00 74.69 502 LYS A C 1
ATOM 3734 O O . LYS A 1 502 ? 1.623 -20.768 0.909 1.00 74.69 502 LYS A O 1
ATOM 3739 N N . LEU A 1 503 ? 2.181 -18.741 1.701 1.00 74.19 503 LEU A N 1
ATOM 3740 C CA . LEU A 1 503 ? 3.437 -19.133 2.349 1.00 74.19 503 LEU A CA 1
ATOM 3741 C C . LEU A 1 503 ? 3.191 -20.197 3.421 1.00 74.19 503 LEU A C 1
ATOM 3743 O O . LEU A 1 503 ? 3.897 -21.202 3.439 1.00 74.19 503 LEU A O 1
ATOM 3747 N N . LEU A 1 504 ? 2.158 -20.026 4.253 1.00 68.06 504 LEU A N 1
ATOM 3748 C CA . LEU A 1 504 ? 1.761 -21.026 5.243 1.00 68.06 504 LEU A CA 1
ATOM 3749 C C . LEU A 1 504 ? 1.325 -22.334 4.572 1.00 68.06 504 LEU A C 1
ATOM 3751 O O . LEU A 1 504 ? 1.801 -23.406 4.937 1.00 68.06 504 LEU A O 1
ATOM 3755 N N . THR A 1 505 ? 0.480 -22.255 3.542 1.00 70.31 505 THR A N 1
ATOM 3756 C CA . THR A 1 505 ? 0.050 -23.428 2.765 1.00 70.31 505 THR A CA 1
ATOM 3757 C C . THR A 1 505 ? 1.246 -24.159 2.150 1.00 70.31 505 THR A C 1
ATOM 3759 O O . THR A 1 505 ? 1.319 -25.387 2.191 1.00 70.31 505 THR A O 1
ATOM 3762 N N . TRP A 1 506 ? 2.209 -23.419 1.593 1.00 74.62 506 TRP A N 1
ATOM 3763 C CA . TRP A 1 506 ? 3.421 -23.985 1.007 1.00 74.62 506 TRP A CA 1
ATOM 3764 C C . TRP A 1 506 ? 4.299 -24.647 2.071 1.00 74.62 506 TRP A C 1
ATOM 3766 O O . TRP A 1 506 ? 4.723 -25.783 1.864 1.00 74.62 506 TRP A O 1
ATOM 3776 N N . ALA A 1 507 ? 4.495 -24.007 3.226 1.00 66.62 507 ALA A N 1
ATOM 3777 C CA . ALA A 1 507 ? 5.215 -24.594 4.352 1.00 66.62 507 ALA A CA 1
ATOM 3778 C C . ALA A 1 507 ? 4.547 -25.896 4.830 1.00 66.62 507 ALA A C 1
ATOM 3780 O O . ALA A 1 507 ? 5.206 -26.925 4.939 1.00 66.62 507 ALA A O 1
ATOM 3781 N N . LEU A 1 508 ? 3.224 -25.899 5.016 1.00 59.25 508 LEU A N 1
ATOM 3782 C CA . LEU A 1 508 ? 2.467 -27.084 5.434 1.00 59.25 508 LEU A CA 1
ATOM 3783 C C . LEU A 1 508 ? 2.495 -28.214 4.392 1.00 59.25 508 LEU A C 1
ATOM 3785 O O . LEU A 1 508 ? 2.489 -29.389 4.760 1.00 59.25 508 LEU A O 1
ATOM 3789 N N . SER A 1 509 ? 2.548 -27.884 3.097 1.00 57.16 509 SER A N 1
ATOM 3790 C CA . SER A 1 509 ? 2.681 -28.882 2.027 1.00 57.16 509 SER A CA 1
ATOM 3791 C C . SER A 1 509 ? 4.054 -29.564 2.014 1.00 57.16 509 SER A C 1
ATOM 3793 O O . SER A 1 509 ? 4.122 -30.760 1.735 1.00 57.16 509 SER A O 1
ATOM 3795 N N . LEU A 1 510 ? 5.115 -28.842 2.396 1.00 51.88 510 LEU A N 1
ATOM 3796 C CA . LEU A 1 510 ? 6.467 -29.388 2.555 1.00 51.88 510 LEU A CA 1
ATOM 3797 C C . LEU A 1 510 ? 6.541 -30.362 3.740 1.00 51.88 510 LEU A C 1
ATOM 3799 O O . LEU A 1 510 ? 7.150 -31.415 3.621 1.00 51.88 510 LEU A O 1
ATOM 3803 N N . PHE A 1 511 ? 5.841 -30.086 4.845 1.00 40.81 511 PHE A N 1
ATOM 3804 C CA . PHE A 1 511 ? 5.788 -30.994 6.002 1.00 40.81 511 PHE A CA 1
ATOM 3805 C C . PHE A 1 511 ? 4.928 -32.255 5.791 1.00 40.81 511 PHE A C 1
ATOM 3807 O O . PHE A 1 511 ? 4.987 -33.179 6.600 1.00 40.81 511 PHE A O 1
ATOM 3814 N N . ARG A 1 512 ? 4.111 -32.317 4.729 1.00 35.09 512 ARG A N 1
ATOM 3815 C CA . ARG A 1 512 ? 3.262 -33.485 4.417 1.00 35.09 512 ARG A CA 1
ATOM 3816 C C . ARG A 1 512 ? 3.914 -34.506 3.483 1.00 35.09 512 ARG A C 1
ATOM 3818 O O . ARG A 1 512 ? 3.362 -35.595 3.331 1.00 35.09 512 ARG A O 1
ATOM 3825 N N . PHE A 1 513 ? 5.061 -34.187 2.890 1.00 33.31 513 PHE A N 1
ATOM 3826 C CA . PHE A 1 513 ? 5.835 -35.099 2.053 1.00 33.31 513 PHE A CA 1
ATOM 3827 C C . PHE A 1 513 ? 7.173 -35.405 2.724 1.00 33.31 513 PHE A C 1
ATOM 3829 O O . PHE A 1 513 ? 8.156 -34.734 2.457 1.00 33.31 513 PHE A O 1
ATOM 3836 N N . ASP A 1 514 ? 7.231 -36.450 3.552 1.00 34.97 514 ASP A N 1
ATOM 3837 C CA . ASP A 1 514 ? 8.516 -37.070 3.880 1.00 34.97 514 ASP A CA 1
ATOM 3838 C C . ASP A 1 514 ? 8.403 -38.597 3.913 1.00 34.97 514 ASP A C 1
ATOM 3840 O O . ASP A 1 514 ? 8.008 -39.225 4.895 1.00 34.97 514 ASP A O 1
ATOM 3844 N N . GLY A 1 515 ? 8.761 -39.186 2.773 1.00 27.09 515 GLY A N 1
ATOM 3845 C CA . GLY A 1 515 ? 9.310 -40.537 2.673 1.00 27.09 515 GLY A CA 1
ATOM 3846 C C . GLY A 1 515 ? 10.712 -40.558 2.050 1.00 27.09 515 GLY A C 1
ATOM 3847 O O . GLY A 1 515 ? 11.337 -41.613 2.020 1.00 27.09 515 GLY A O 1
ATOM 3848 N N . HIS A 1 516 ? 11.237 -39.421 1.579 1.00 27.00 516 HIS A N 1
ATOM 3849 C CA . HIS A 1 516 ? 12.590 -39.326 1.039 1.00 27.00 516 HIS A CA 1
ATOM 3850 C C . HIS A 1 516 ? 13.213 -37.984 1.412 1.00 27.00 516 HIS A C 1
ATOM 3852 O O . HIS A 1 516 ? 12.741 -36.944 0.970 1.00 27.00 516 HIS A O 1
ATOM 3858 N N . LEU A 1 517 ? 14.281 -38.073 2.217 1.00 31.91 517 LEU A N 1
ATOM 3859 C CA . LEU A 1 517 ? 15.124 -36.984 2.706 1.00 31.91 517 LEU A CA 1
ATOM 3860 C C . LEU A 1 517 ? 15.269 -35.853 1.681 1.00 31.91 517 LEU A C 1
ATOM 3862 O O . LEU A 1 517 ? 16.030 -35.971 0.719 1.00 31.91 517 LEU A O 1
ATOM 3866 N N . TRP A 1 518 ? 14.617 -34.730 1.959 1.00 30.48 518 TRP A N 1
ATOM 3867 C CA . TRP A 1 518 ? 15.022 -33.435 1.439 1.00 30.48 518 TRP A CA 1
ATOM 3868 C C . TRP A 1 518 ? 15.802 -32.696 2.532 1.00 30.48 518 TRP A C 1
ATOM 3870 O O . TRP A 1 518 ? 15.431 -32.710 3.706 1.00 30.48 518 TRP A O 1
ATOM 3880 N N . CYS A 1 519 ? 16.937 -32.096 2.170 1.00 32.16 519 CYS A N 1
ATOM 3881 C CA . CYS A 1 519 ? 17.823 -31.362 3.073 1.00 32.16 519 CYS A CA 1
ATOM 3882 C C . CYS A 1 519 ? 17.113 -30.121 3.654 1.00 32.16 519 CYS A C 1
ATOM 3884 O O . CYS A 1 519 ? 17.261 -29.006 3.160 1.00 32.16 519 CYS A O 1
ATOM 3886 N N . GLY A 1 520 ? 16.361 -30.311 4.741 1.00 30.16 520 GLY A N 1
ATOM 3887 C CA . GLY A 1 520 ? 15.510 -29.322 5.418 1.00 30.16 520 GLY A CA 1
ATOM 3888 C C . GLY A 1 520 ? 16.218 -28.148 6.112 1.00 30.16 520 GLY A C 1
ATOM 3889 O O . GLY A 1 520 ? 15.660 -27.554 7.029 1.00 30.16 520 GLY A O 1
ATOM 3890 N N . GLY A 1 521 ? 17.440 -27.790 5.710 1.00 32.31 521 GLY A N 1
ATOM 3891 C CA . GLY A 1 521 ? 18.212 -26.705 6.326 1.00 32.31 521 GLY A CA 1
ATOM 3892 C C . GLY A 1 521 ? 17.999 -25.317 5.710 1.00 32.31 521 GLY A C 1
ATOM 3893 O O . GLY A 1 521 ? 18.116 -24.321 6.421 1.00 32.31 521 GLY A O 1
ATOM 3894 N N . GLN A 1 522 ? 17.688 -25.221 4.412 1.00 36.72 522 GLN A N 1
ATOM 3895 C CA . GLN A 1 522 ? 17.695 -23.938 3.685 1.00 36.72 522 GLN A CA 1
ATOM 3896 C C . GLN A 1 522 ? 16.295 -23.361 3.420 1.00 36.72 522 GLN A C 1
ATOM 3898 O O . GLN A 1 522 ? 16.086 -22.167 3.626 1.00 36.72 522 GLN A O 1
ATOM 3903 N N . ALA A 1 523 ? 15.294 -24.193 3.115 1.00 35.25 523 ALA A N 1
ATOM 3904 C CA . ALA A 1 523 ? 13.907 -23.733 2.963 1.00 35.25 523 ALA A CA 1
ATOM 3905 C C . ALA A 1 523 ? 13.280 -23.292 4.304 1.00 35.25 523 ALA A C 1
ATOM 3907 O O . ALA A 1 523 ? 12.612 -22.261 4.374 1.00 35.25 523 ALA A O 1
ATOM 3908 N N . ALA A 1 524 ? 13.578 -24.006 5.398 1.00 35.56 524 ALA A N 1
ATOM 3909 C CA . ALA A 1 524 ? 13.185 -23.597 6.748 1.00 35.56 524 ALA A CA 1
ATOM 3910 C C . ALA A 1 524 ? 13.856 -22.276 7.164 1.00 35.56 524 ALA A C 1
ATOM 3912 O O . ALA A 1 524 ? 13.239 -21.458 7.839 1.00 35.56 524 ALA A O 1
ATOM 3913 N N . ARG A 1 525 ? 15.088 -22.012 6.701 1.00 36.44 525 ARG A N 1
ATOM 3914 C CA . ARG A 1 525 ? 15.759 -20.721 6.911 1.00 36.44 525 ARG A CA 1
ATOM 3915 C C . ARG A 1 525 ? 15.101 -19.594 6.134 1.00 36.44 525 ARG A C 1
ATOM 3917 O O . ARG A 1 525 ? 14.924 -18.537 6.721 1.00 36.44 525 ARG A O 1
ATOM 3924 N N . ALA A 1 526 ? 14.707 -19.811 4.879 1.00 36.19 526 ALA A N 1
ATOM 3925 C CA . ALA A 1 526 ? 13.996 -18.802 4.096 1.00 36.19 526 ALA A CA 1
ATOM 3926 C C . ALA A 1 526 ? 12.652 -18.433 4.747 1.00 36.19 526 ALA A C 1
ATOM 3928 O O . ALA A 1 526 ? 12.370 -17.251 4.907 1.00 36.19 526 ALA A O 1
ATOM 3929 N N . VAL A 1 527 ? 11.888 -19.424 5.225 1.00 37.62 527 VAL A N 1
ATOM 3930 C CA . VAL A 1 527 ? 10.604 -19.205 5.916 1.00 37.62 527 VAL A CA 1
ATOM 3931 C C . VAL A 1 527 ? 10.792 -18.577 7.307 1.00 37.62 527 VAL A C 1
ATOM 3933 O O . VAL A 1 527 ? 10.086 -17.627 7.637 1.00 37.62 527 VAL A O 1
ATOM 3936 N N . SER A 1 528 ? 11.776 -19.009 8.105 1.00 36.59 528 SER A N 1
ATOM 3937 C CA . SER A 1 528 ? 12.080 -18.379 9.404 1.00 36.59 528 SER A CA 1
ATOM 3938 C C . SER A 1 528 ? 12.648 -16.960 9.272 1.00 36.59 528 SER A C 1
ATOM 3940 O O . SER A 1 528 ? 12.377 -16.124 10.132 1.00 36.59 528 SER A O 1
ATOM 3942 N N . TYR A 1 529 ? 13.407 -16.652 8.211 1.00 34.88 529 TYR A N 1
ATOM 3943 C CA . TYR A 1 529 ? 13.911 -15.294 7.966 1.00 34.88 529 TYR A CA 1
ATOM 3944 C C . TYR A 1 529 ? 12.845 -14.358 7.385 1.00 34.88 529 TYR A C 1
ATOM 3946 O O . TYR A 1 529 ? 12.836 -13.181 7.739 1.00 34.88 529 TYR A O 1
ATOM 3954 N N . SER A 1 530 ? 11.953 -14.843 6.513 1.00 36.16 530 SER A N 1
ATOM 3955 C CA . SER A 1 530 ? 10.950 -13.995 5.854 1.00 36.16 530 SER A CA 1
ATOM 3956 C C . SER A 1 530 ? 9.674 -13.799 6.673 1.00 36.16 530 SER A C 1
ATOM 3958 O O . SER A 1 530 ? 8.998 -12.790 6.498 1.00 36.16 530 SER A O 1
ATOM 3960 N N . ALA A 1 531 ? 9.322 -14.746 7.547 1.00 33.97 531 ALA A N 1
ATOM 3961 C CA . ALA A 1 531 ? 8.056 -14.710 8.276 1.00 33.97 531 ALA A CA 1
ATOM 3962 C C . ALA A 1 531 ? 8.172 -14.193 9.717 1.00 33.97 531 ALA A C 1
ATOM 3964 O O . ALA A 1 531 ? 7.149 -13.992 10.361 1.00 33.97 531 ALA A O 1
ATOM 3965 N N . GLY A 1 532 ? 9.381 -14.019 10.267 1.00 29.45 532 GLY A N 1
ATOM 3966 C CA . GLY A 1 532 ? 9.526 -13.751 11.704 1.00 29.45 532 GLY A CA 1
ATOM 3967 C C . GLY A 1 532 ? 8.863 -14.821 12.590 1.00 29.45 532 GLY A C 1
ATOM 3968 O O . GLY A 1 532 ? 8.638 -14.576 13.774 1.00 29.45 532 GLY A O 1
ATOM 3969 N N . LEU A 1 533 ? 8.545 -15.989 12.016 1.00 31.06 533 LEU A N 1
ATOM 3970 C CA . LEU A 1 533 ? 7.993 -17.143 12.710 1.00 31.06 533 LEU A CA 1
ATOM 3971 C C . LEU A 1 533 ? 9.088 -17.684 13.629 1.00 31.06 533 LEU A C 1
ATOM 3973 O O . LEU A 1 533 ? 10.114 -18.192 13.162 1.00 31.06 533 LEU A O 1
ATOM 3977 N N . ARG A 1 534 ? 8.877 -17.483 14.930 1.00 28.16 534 ARG A N 1
ATOM 3978 C CA . ARG A 1 534 ? 9.626 -18.117 16.014 1.00 28.16 534 ARG A CA 1
ATOM 3979 C C . ARG A 1 534 ? 9.015 -19.454 16.373 1.00 28.16 534 ARG A C 1
ATOM 3981 O O . ARG A 1 534 ? 7.767 -19.508 16.449 1.00 28.16 534 ARG A O 1
#

pLDDT: mean 74.43, std 21.54, range [26.55, 98.31]

Foldseek 3Di:
DDDDDDDDDDDDDDDDDDDDPPDDDDDDDDDDDDDDDDDDDDDDDDDDDDDDDDDDDPDDDDDDDDDPPDDDPPPDDAAFDKAADDPLLVQCLVQQDFQAFPVRDGFCLLVVLLVLCVVLPWLEAEEEEAPLQCSVSSLQNSLQVNQVVQADPPHGAGEMEGDQLALDLQDRDLVSHDQAASHEYEYECAQRLVNHPCNLVVLVSVRVVRVSNSVRSYGYYYYHYHPRQPLVSDVVSVSRYDYGPHGGQLLSSLQSCCCRVLVNNVCNQLQADDDVPDDHRVCVVVGDVPDRNVLSNVLSVLCSPFPVDPVSNVLSSCLSPVLQVLLVVLCVVCVVPQLLVLLLLLCQLQQFDFLVNSSVLSCLLVVHDPDPDPCRVVDDDDSCVSLVSSVWDADPRGTHDVSRPCNSLSNLVCCVVVPVVCPVSSLVSVLVQLPDPSRVVSLLSNLVSLLSVCLVVVDCVSLVSLVVSDDPPDDLVSLVSNLVSLLSQLPRSNNNNVSSSVLSVVVVVVVVDDPDDDPPPRSVVSCCVSPVPD